Protein AF-B5GC19-F1 (afdb_monomer_lite)

pLDDT: mean 78.5, std 19.92, range [30.83, 98.38]

Foldseek 3Di:
DDDDDDDDDDDDDDDDDDDDDDDAADQQALVLLVVLCVVCVQLQLLLLLLLAACVCPQQSSLLLSNVLLVVLRDDNVNSPDDRDHDDDDDDDDDDDDPPSNSVSNLSSSLSSLLSSLVQCPPDPDDRHGDPPGDDDPQWRKGQDDDDPQLVLQSVLSNPAHSLLSSLLCCCQSVVDDLVRQLVSSVSSPPPDNPVSNVSNVPRDGPPPDRSNVSSVDSRSGSVNIDIDGDPVVVVVVVVVVVVVVVVVVVVVVVCVVPVPDDDDDDPDDDDDPQLVQQLQLVNADFADLCQQVPDPFRALVRAGEFEDCSPVRVVSNVQQVCQQPNDPLEAEEEDPPFDSHHQSGHWHWRYFYDDPQWTWTWTHRQFKIKIWIDGPDPDDDRIYIYIYTRHPPGNQQRAKWFRDDDPQWTKIAGGSQWDWKWKAWPLCNVDDTHTFDQDPRRITPIDRAPDPDQDPVNDDPTFIWMWTQGNVRDTWTFHCPPHRGTDTDFDDDPVDTHGPVPDDPPPPPPDDDD

Structure (mmCIF, N/CA/C/O backbone):
data_AF-B5GC19-F1
#
_entry.id   AF-B5GC19-F1
#
loop_
_atom_site.group_PDB
_atom_site.id
_atom_site.type_symbol
_atom_site.label_atom_id
_atom_site.label_alt_id
_atom_site.label_comp_id
_atom_site.label_asym_id
_atom_site.label_entity_id
_atom_site.label_seq_id
_atom_site.pdbx_PDB_ins_code
_atom_site.Cartn_x
_atom_site.Cartn_y
_atom_site.Cartn_z
_atom_site.occupancy
_atom_site.B_iso_or_equiv
_atom_site.auth_seq_id
_atom_site.auth_comp_id
_atom_site.auth_asym_id
_atom_site.auth_atom_id
_atom_site.pdbx_PDB_model_num
ATOM 1 N N . MET A 1 1 ? 108.076 -18.934 -49.028 1.00 37.97 1 MET A N 1
ATOM 2 C CA . MET A 1 1 ? 108.266 -17.478 -49.181 1.00 37.97 1 MET A CA 1
ATOM 3 C C . MET A 1 1 ? 107.583 -17.060 -50.473 1.00 37.97 1 MET A C 1
ATOM 5 O O . MET A 1 1 ? 107.681 -17.805 -51.438 1.00 37.97 1 MET A O 1
ATOM 9 N N . ASP A 1 2 ? 106.858 -15.943 -50.401 1.00 33.38 2 ASP A N 1
ATOM 10 C CA . ASP A 1 2 ? 106.162 -15.176 -51.452 1.00 33.38 2 ASP A CA 1
ATOM 11 C C . ASP A 1 2 ? 104.853 -15.691 -52.091 1.00 33.38 2 ASP A C 1
ATOM 13 O O . ASP A 1 2 ? 104.818 -16.335 -53.134 1.00 33.38 2 ASP A O 1
ATOM 17 N N . SER A 1 3 ? 103.737 -15.336 -51.430 1.00 34.81 3 SER A N 1
ATOM 18 C CA . SER A 1 3 ? 102.729 -14.332 -51.861 1.00 34.81 3 SER A CA 1
ATOM 19 C C . SER A 1 3 ? 102.893 -13.729 -53.273 1.00 34.81 3 SER A C 1
ATOM 21 O O . SER A 1 3 ? 103.994 -13.375 -53.655 1.00 34.81 3 SER A O 1
ATOM 23 N N . ALA A 1 4 ? 101.886 -13.381 -54.081 1.00 36.72 4 ALA A N 1
ATOM 24 C CA . ALA A 1 4 ? 100.426 -13.360 -54.010 1.00 36.72 4 ALA A CA 1
ATOM 25 C C . ALA A 1 4 ? 99.893 -12.882 -55.387 1.00 36.72 4 ALA A C 1
ATOM 27 O O . ALA A 1 4 ? 100.548 -12.055 -56.017 1.00 36.72 4 ALA A O 1
ATOM 28 N N . LYS A 1 5 ? 98.682 -13.297 -55.803 1.00 37.19 5 LYS A N 1
ATOM 29 C CA . LYS A 1 5 ? 97.546 -12.409 -56.186 1.00 37.19 5 LYS A CA 1
ATOM 30 C C . LYS A 1 5 ? 96.402 -13.158 -56.896 1.00 37.19 5 LYS A C 1
ATOM 32 O O . LYS A 1 5 ? 96.485 -13.517 -58.060 1.00 37.19 5 LYS A O 1
ATOM 37 N N . LEU A 1 6 ? 95.325 -13.329 -56.127 1.00 35.34 6 LEU A N 1
ATOM 38 C CA . LEU A 1 6 ? 93.934 -12.920 -56.380 1.00 35.34 6 LEU A CA 1
ATOM 39 C C . LEU A 1 6 ? 93.345 -12.970 -57.810 1.00 35.34 6 LEU A C 1
ATOM 41 O O . LEU A 1 6 ? 93.683 -12.143 -58.650 1.00 35.34 6 LEU A O 1
ATOM 45 N N . ALA A 1 7 ? 92.273 -13.756 -57.974 1.00 31.64 7 ALA A N 1
ATOM 46 C CA . ALA A 1 7 ? 91.030 -13.297 -58.611 1.00 31.64 7 ALA A CA 1
ATOM 47 C C . ALA A 1 7 ? 89.834 -14.177 -58.189 1.00 31.64 7 ALA A C 1
ATOM 49 O O . ALA A 1 7 ? 89.840 -15.394 -58.362 1.00 31.64 7 ALA A O 1
ATOM 50 N N . LEU A 1 8 ? 88.807 -13.535 -57.622 1.00 34.69 8 LEU A N 1
ATOM 51 C CA . LEU A 1 8 ? 87.515 -14.121 -57.258 1.00 34.69 8 LEU A CA 1
ATOM 52 C C . LEU A 1 8 ? 86.718 -14.567 -58.492 1.00 34.69 8 LEU A C 1
ATOM 54 O O . LEU A 1 8 ? 86.616 -13.815 -59.458 1.00 34.69 8 LEU A O 1
ATOM 58 N N . ARG A 1 9 ? 85.998 -15.691 -58.369 1.00 30.83 9 ARG A N 1
ATOM 59 C CA . ARG A 1 9 ? 84.673 -15.903 -58.985 1.00 30.83 9 ARG A CA 1
ATOM 60 C C . ARG A 1 9 ? 83.958 -17.077 -58.309 1.00 30.83 9 ARG A C 1
ATOM 62 O O . ARG A 1 9 ? 84.174 -18.235 -58.649 1.00 30.83 9 ARG A O 1
ATOM 69 N N . THR A 1 10 ? 83.084 -16.780 -57.351 1.00 33.03 10 THR A N 1
ATOM 70 C CA . THR A 1 10 ? 82.178 -17.765 -56.747 1.00 33.03 10 THR A CA 1
ATOM 71 C C . THR A 1 10 ? 80.840 -17.745 -57.480 1.00 33.03 10 THR A C 1
ATOM 73 O O . THR A 1 10 ? 80.087 -16.777 -57.432 1.00 33.03 10 THR A O 1
ATOM 76 N N . SER A 1 11 ? 80.571 -18.846 -58.177 1.00 31.39 11 SER A N 1
ATOM 77 C CA . SER A 1 11 ? 79.292 -19.204 -58.787 1.00 31.39 11 SER A CA 1
ATOM 78 C C . SER A 1 11 ? 78.275 -19.578 -57.705 1.00 31.39 11 SER A C 1
ATOM 80 O O . SER A 1 11 ? 78.570 -20.403 -56.839 1.00 31.39 11 SER A O 1
ATOM 82 N N . ARG A 1 12 ? 77.061 -19.016 -57.761 1.00 33.19 12 ARG A N 1
ATOM 83 C CA . ARG A 1 12 ? 75.910 -19.514 -56.994 1.00 33.19 12 ARG A CA 1
ATOM 84 C C . ARG A 1 12 ? 74.771 -19.837 -57.956 1.00 33.19 12 ARG A C 1
ATOM 86 O O . ARG A 1 12 ? 74.223 -18.956 -58.611 1.00 33.19 12 ARG A O 1
ATOM 93 N N . ARG A 1 13 ? 74.454 -21.132 -58.045 1.00 34.00 13 ARG A N 1
ATOM 94 C CA . ARG A 1 13 ? 73.335 -21.693 -58.810 1.00 34.00 13 ARG A CA 1
ATOM 95 C C . ARG A 1 13 ? 71.986 -21.208 -58.273 1.00 34.00 13 ARG A C 1
ATOM 97 O O . ARG A 1 13 ? 71.744 -21.203 -57.068 1.00 34.00 13 ARG A O 1
ATOM 104 N N . SER A 1 14 ? 71.128 -20.898 -59.237 1.00 31.52 14 SER A N 1
ATOM 105 C CA . SER A 1 14 ? 69.683 -20.685 -59.176 1.00 31.52 14 SER A CA 1
ATOM 106 C C . SER A 1 14 ? 68.924 -21.799 -58.431 1.00 31.52 14 SER A C 1
ATOM 108 O O . SER A 1 14 ? 69.160 -22.985 -58.668 1.00 31.52 14 SER A O 1
ATOM 110 N N . ARG A 1 15 ? 67.968 -21.403 -57.576 1.00 34.03 15 ARG A N 1
ATOM 111 C CA . ARG A 1 15 ? 66.762 -22.183 -57.262 1.00 34.03 15 ARG A CA 1
ATOM 112 C C . ARG A 1 15 ? 65.544 -21.403 -57.753 1.00 34.03 15 ARG A C 1
ATOM 114 O O . ARG A 1 15 ? 65.426 -20.207 -57.511 1.00 34.03 15 ARG A O 1
ATOM 121 N N . SER A 1 16 ? 64.691 -22.154 -58.440 1.00 35.31 16 SER A N 1
ATOM 122 C CA . SER A 1 16 ? 63.400 -21.830 -59.041 1.00 35.31 16 SER A CA 1
ATOM 123 C C . SER A 1 16 ? 62.531 -20.859 -58.237 1.00 35.31 16 SER A C 1
ATOM 125 O O . SER A 1 16 ? 62.357 -21.022 -57.030 1.00 35.31 16 SER A O 1
ATOM 127 N N . GLY A 1 17 ? 61.948 -19.889 -58.945 1.00 32.50 17 GLY A N 1
ATOM 128 C CA . GLY A 1 17 ? 61.002 -18.915 -58.416 1.00 32.50 17 GLY A CA 1
ATOM 129 C C . GLY A 1 17 ? 59.645 -19.532 -58.082 1.00 32.50 17 GLY A C 1
ATOM 130 O O . GLY A 1 17 ? 59.044 -20.224 -58.901 1.00 32.50 17 GLY A O 1
ATOM 131 N N . ALA A 1 18 ? 59.164 -19.233 -56.879 1.00 32.31 18 ALA A N 1
ATOM 132 C CA . ALA A 1 18 ? 57.747 -19.212 -56.553 1.00 32.31 18 ALA A CA 1
ATOM 133 C C . ALA A 1 18 ? 57.299 -17.745 -56.604 1.00 32.31 18 ALA A C 1
ATOM 135 O O . ALA A 1 18 ? 57.954 -16.874 -56.029 1.00 32.31 18 ALA A O 1
ATOM 136 N N . ALA A 1 19 ? 56.221 -17.475 -57.338 1.00 34.56 19 ALA A N 1
ATOM 137 C CA . ALA A 1 19 ? 55.627 -16.150 -57.462 1.00 34.56 19 ALA A CA 1
ATOM 138 C C . ALA A 1 19 ? 55.292 -15.561 -56.074 1.00 34.56 19 ALA A C 1
ATOM 140 O O . ALA A 1 19 ? 54.773 -16.291 -55.224 1.00 34.56 19 ALA A O 1
ATOM 141 N N . PRO A 1 20 ? 55.548 -14.264 -55.813 1.00 34.03 20 PRO A N 1
ATOM 142 C CA . PRO A 1 20 ? 55.099 -13.642 -54.579 1.00 34.03 20 PRO A CA 1
ATOM 143 C C . PRO A 1 20 ? 53.569 -13.565 -54.586 1.00 34.03 20 PRO A C 1
ATOM 145 O O . PRO A 1 20 ? 52.959 -12.820 -55.349 1.00 34.03 20 PRO A O 1
ATOM 148 N N . SER A 1 21 ? 52.955 -14.363 -53.714 1.00 33.34 21 SER A N 1
ATOM 149 C CA . SER A 1 21 ? 51.566 -14.221 -53.286 1.00 33.34 21 SER A CA 1
ATOM 150 C C . SER A 1 21 ? 51.287 -12.767 -52.899 1.00 33.34 21 SER A C 1
ATOM 152 O O . SER A 1 21 ? 52.044 -12.194 -52.111 1.00 33.34 21 SER A O 1
ATOM 154 N N . SER A 1 22 ? 50.208 -12.192 -53.440 1.00 36.72 22 SER A N 1
ATOM 155 C CA . SER A 1 22 ? 49.758 -10.823 -53.169 1.00 36.72 22 SER A CA 1
ATOM 156 C C . SER A 1 22 ? 49.833 -10.474 -51.676 1.00 36.72 22 SER A C 1
ATOM 158 O O . SER A 1 22 ? 49.396 -11.278 -50.844 1.00 36.72 22 SER A O 1
ATOM 160 N N . PRO A 1 23 ? 50.340 -9.284 -51.305 1.00 37.56 23 PRO A N 1
ATOM 161 C CA . PRO A 1 23 ? 50.375 -8.872 -49.912 1.00 37.56 23 PRO A CA 1
ATOM 162 C C . PRO A 1 23 ? 48.934 -8.725 -49.409 1.00 37.56 23 PRO A C 1
ATOM 164 O O . PRO A 1 23 ? 48.171 -7.885 -49.880 1.00 37.56 23 PRO A O 1
ATOM 167 N N . GLY A 1 24 ? 48.537 -9.589 -48.473 1.00 41.22 24 GLY A N 1
ATOM 168 C CA . GLY A 1 24 ? 47.269 -9.453 -47.763 1.00 41.22 24 GLY A CA 1
ATOM 169 C C . GLY A 1 24 ? 47.217 -8.128 -46.997 1.00 41.22 24 GLY A C 1
ATOM 170 O O . GLY A 1 24 ? 48.248 -7.642 -46.535 1.00 41.22 24 GLY A O 1
ATOM 171 N N . ALA A 1 25 ? 46.014 -7.560 -46.867 1.00 48.94 25 ALA A N 1
ATOM 172 C CA . ALA A 1 25 ? 45.776 -6.292 -46.180 1.00 48.94 25 ALA A CA 1
ATOM 173 C C . ALA A 1 25 ? 46.462 -6.253 -44.800 1.00 48.94 25 ALA A C 1
ATOM 175 O O . ALA A 1 25 ? 46.332 -7.187 -44.000 1.00 48.94 25 ALA A O 1
ATOM 176 N N . ALA A 1 26 ? 47.210 -5.177 -44.545 1.00 50.81 26 ALA A N 1
ATOM 177 C CA . ALA A 1 26 ? 47.894 -4.956 -43.278 1.00 50.81 26 ALA A CA 1
ATOM 178 C C . ALA A 1 26 ? 46.880 -4.922 -42.115 1.00 50.81 26 ALA A C 1
ATOM 180 O O . ALA A 1 26 ? 45.766 -4.419 -42.289 1.00 50.81 26 ALA A O 1
ATOM 181 N N . PRO A 1 27 ? 47.227 -5.459 -40.931 1.00 61.72 27 PRO A N 1
ATOM 182 C CA . PRO A 1 27 ? 46.337 -5.426 -39.777 1.00 61.72 27 PRO A CA 1
ATOM 183 C C . PRO A 1 27 ? 46.040 -3.974 -39.380 1.00 61.72 27 PRO A C 1
ATOM 185 O O . PRO A 1 27 ? 46.951 -3.156 -39.260 1.00 61.72 27 PRO A O 1
ATOM 188 N N . VAL A 1 28 ? 44.757 -3.666 -39.170 1.00 71.31 28 VAL A N 1
ATOM 189 C CA . VAL A 1 28 ? 44.310 -2.347 -38.702 1.00 71.31 28 VAL A CA 1
ATOM 190 C C . VAL A 1 28 ? 44.913 -2.082 -37.324 1.00 71.31 28 VAL A C 1
ATOM 192 O O . VAL A 1 28 ? 44.673 -2.833 -36.377 1.00 71.31 28 VAL A O 1
ATOM 195 N N . GLY A 1 29 ? 45.705 -1.017 -37.209 1.00 75.06 29 GLY A N 1
ATOM 196 C CA . GLY A 1 29 ? 46.328 -0.622 -35.946 1.00 75.06 29 GLY A CA 1
ATOM 197 C C . GLY A 1 29 ? 45.319 -0.022 -34.962 1.00 75.06 29 GLY A C 1
ATOM 198 O O . GLY A 1 29 ? 44.304 0.544 -35.367 1.00 75.06 29 GLY A O 1
ATOM 199 N N . PHE A 1 30 ? 45.615 -0.086 -33.660 1.00 78.38 30 PHE A N 1
ATOM 200 C CA . PHE A 1 30 ? 44.746 0.472 -32.611 1.00 78.38 30 PHE A CA 1
ATOM 201 C C . PHE A 1 30 ? 44.433 1.954 -32.852 1.00 78.38 30 PHE A C 1
ATOM 203 O O . PHE A 1 30 ? 43.269 2.337 -32.860 1.00 78.38 30 PHE A O 1
ATOM 210 N N . ALA A 1 31 ? 45.463 2.752 -33.152 1.00 75.75 31 ALA A N 1
ATOM 211 C CA . ALA A 1 31 ? 45.324 4.181 -33.424 1.00 75.75 31 ALA A CA 1
ATOM 212 C C . ALA A 1 31 ? 44.416 4.478 -34.634 1.00 75.75 31 ALA A C 1
ATOM 214 O O . ALA A 1 31 ? 43.703 5.474 -34.639 1.00 75.75 31 ALA A O 1
ATOM 215 N N . GLN A 1 32 ? 44.398 3.602 -35.647 1.00 80.81 32 GLN A N 1
ATOM 216 C CA . GLN A 1 32 ? 43.518 3.756 -36.813 1.00 80.81 32 GLN A CA 1
ATOM 217 C C . GLN A 1 32 ? 42.060 3.465 -36.449 1.00 80.81 32 GLN A C 1
ATOM 219 O O . GLN A 1 32 ? 41.164 4.193 -36.866 1.00 80.81 32 GLN A O 1
ATOM 224 N N . ALA A 1 33 ? 41.818 2.423 -35.647 1.00 82.38 33 ALA A N 1
ATOM 225 C CA . ALA A 1 33 ? 40.483 2.112 -35.142 1.00 82.38 33 ALA A CA 1
ATOM 226 C C . ALA A 1 33 ? 39.968 3.198 -34.181 1.00 82.38 33 ALA A C 1
ATOM 228 O O . ALA A 1 33 ? 38.790 3.537 -34.218 1.00 82.38 33 ALA A O 1
ATOM 229 N N . GLU A 1 34 ? 40.843 3.766 -33.349 1.00 83.38 34 GLU A N 1
ATOM 230 C CA . GLU A 1 34 ? 40.513 4.867 -32.442 1.00 83.38 34 GLU A CA 1
ATOM 231 C C . GLU A 1 34 ? 40.164 6.147 -33.206 1.00 83.38 34 GLU A C 1
ATOM 233 O O . GLU A 1 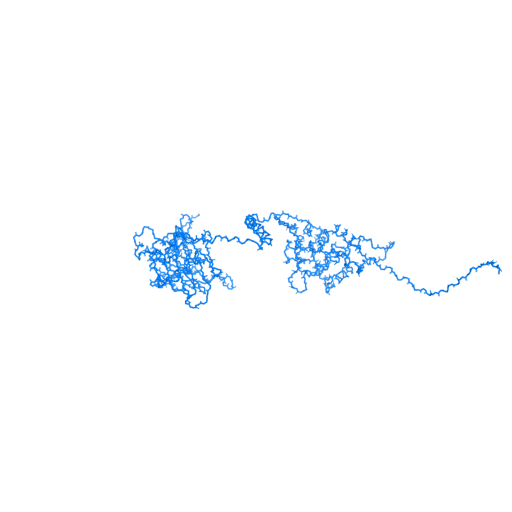34 ? 39.096 6.716 -32.982 1.00 83.38 34 GLU A O 1
ATOM 238 N N . ALA A 1 35 ? 41.002 6.551 -34.165 1.00 84.38 35 ALA A N 1
ATOM 239 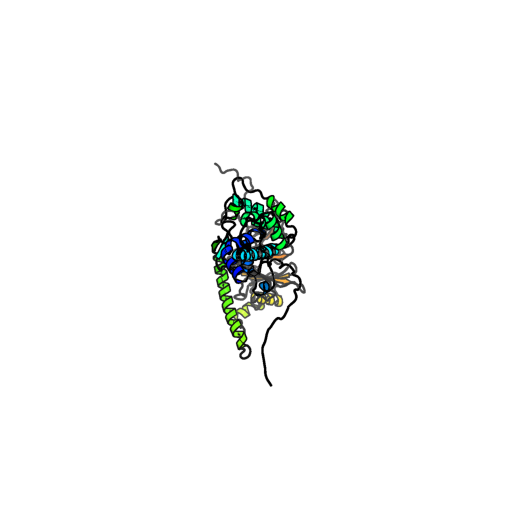C CA . ALA A 1 35 ? 40.733 7.714 -35.007 1.00 84.38 35 ALA A CA 1
ATOM 240 C C . ALA A 1 35 ? 39.408 7.565 -35.774 1.00 84.38 35 ALA A C 1
ATOM 242 O O . ALA A 1 35 ? 38.580 8.476 -35.758 1.00 84.38 35 ALA A O 1
ATOM 243 N N . ALA A 1 36 ? 39.165 6.391 -36.369 1.00 87.00 36 ALA A N 1
ATOM 244 C CA . ALA A 1 36 ? 37.924 6.110 -37.087 1.00 87.00 36 ALA A CA 1
ATOM 245 C C . ALA A 1 36 ? 36.689 6.086 -36.168 1.00 87.00 36 ALA A C 1
ATOM 247 O O . ALA A 1 36 ? 35.613 6.522 -36.578 1.00 87.00 36 ALA A O 1
ATOM 248 N N . LEU A 1 37 ? 36.825 5.598 -34.927 1.00 88.56 37 LEU A N 1
ATOM 249 C CA . LEU A 1 37 ? 35.747 5.629 -33.936 1.00 88.56 37 LEU A CA 1
ATOM 250 C C . LEU A 1 37 ? 35.371 7.070 -33.583 1.00 88.56 37 LEU A C 1
ATOM 252 O O . LEU A 1 37 ? 34.184 7.373 -33.551 1.00 88.56 37 LEU A O 1
ATOM 256 N N . VAL A 1 38 ? 36.356 7.930 -33.303 1.00 88.69 38 VAL A N 1
ATOM 257 C CA . VAL A 1 38 ? 36.126 9.333 -32.918 1.00 88.69 38 VAL A CA 1
ATOM 258 C C . VAL A 1 38 ? 35.486 10.105 -34.066 1.00 88.69 38 VAL A C 1
ATOM 260 O O . VAL A 1 38 ? 34.486 10.792 -33.866 1.00 88.69 38 VAL A O 1
ATOM 263 N N . GLU A 1 39 ? 36.024 9.955 -35.272 1.00 91.00 39 GLU A N 1
ATOM 264 C CA . GLU A 1 39 ? 35.536 10.659 -36.453 1.00 91.00 39 GLU A CA 1
ATOM 265 C C . GLU A 1 39 ? 34.115 10.250 -36.846 1.00 91.00 39 GLU A C 1
ATOM 267 O O . GLU A 1 39 ? 33.276 11.101 -37.138 1.00 91.00 39 GLU A O 1
ATOM 272 N N . HIS A 1 40 ? 33.824 8.948 -36.842 1.00 91.62 40 HIS A N 1
ATOM 273 C CA . HIS A 1 40 ? 32.539 8.424 -37.300 1.00 91.62 40 HIS A CA 1
ATOM 274 C C . HIS A 1 40 ? 31.606 8.046 -36.148 1.00 91.62 40 HIS A C 1
ATOM 276 O O . HIS A 1 40 ? 30.660 7.277 -36.341 1.00 91.62 40 HIS A O 1
ATOM 282 N N . TYR A 1 41 ? 31.838 8.591 -34.950 1.00 92.75 41 TYR A N 1
ATOM 283 C CA . TYR A 1 41 ? 31.097 8.218 -33.748 1.00 92.75 41 TYR A CA 1
ATOM 284 C C . TYR A 1 41 ? 29.571 8.337 -33.916 1.00 92.75 41 TYR A C 1
ATOM 286 O O . TYR A 1 41 ? 28.888 7.339 -33.671 1.00 92.75 41 TYR A O 1
ATOM 294 N N . PRO A 1 42 ? 28.999 9.465 -34.400 1.00 92.75 42 PRO A N 1
ATOM 295 C CA . PRO A 1 42 ? 27.546 9.579 -34.553 1.00 92.75 42 PRO A CA 1
ATOM 296 C C . PRO A 1 42 ? 26.973 8.536 -35.517 1.00 92.75 42 PRO A C 1
ATOM 298 O O . PRO A 1 42 ? 25.936 7.932 -35.245 1.00 92.75 42 PRO A O 1
ATOM 301 N N . ARG A 1 43 ? 27.690 8.261 -36.613 1.00 92.44 43 ARG A N 1
ATOM 302 C CA . ARG A 1 43 ? 27.296 7.282 -37.633 1.00 92.44 43 ARG A CA 1
ATOM 303 C C . ARG A 1 43 ? 27.299 5.853 -37.080 1.00 92.44 43 ARG A C 1
ATOM 305 O O . ARG A 1 43 ? 26.335 5.115 -37.264 1.00 92.44 43 ARG A O 1
ATOM 312 N N . LEU A 1 44 ? 28.331 5.485 -36.319 1.00 95.19 44 LEU A N 1
ATOM 313 C CA . LEU A 1 44 ? 28.450 4.171 -35.680 1.00 95.19 44 LEU A CA 1
ATOM 314 C C . LEU A 1 44 ? 27.407 3.955 -34.574 1.00 95.19 44 LEU A C 1
ATOM 316 O O . LEU A 1 44 ? 26.836 2.872 -34.458 1.00 95.19 44 LEU A O 1
ATOM 320 N N . VAL A 1 45 ? 27.132 4.975 -33.755 1.00 94.81 45 VAL A N 1
ATOM 321 C CA . VAL A 1 45 ? 26.066 4.908 -32.740 1.00 94.81 45 VAL A CA 1
ATOM 322 C C . VAL A 1 45 ? 24.695 4.787 -33.405 1.00 94.81 45 VAL A C 1
ATOM 324 O O . VAL A 1 45 ? 23.865 4.000 -32.948 1.00 94.81 45 VAL A O 1
ATOM 327 N N . ARG A 1 46 ? 24.461 5.506 -34.507 1.00 94.69 46 ARG A N 1
ATOM 328 C CA . ARG A 1 46 ? 23.226 5.406 -35.292 1.00 94.69 46 ARG A CA 1
ATOM 329 C C . ARG A 1 46 ? 23.011 4.002 -35.851 1.00 94.69 46 ARG A C 1
ATOM 331 O O . ARG A 1 46 ? 21.928 3.446 -35.680 1.00 94.69 46 ARG A O 1
ATOM 338 N N . LEU A 1 47 ? 24.056 3.387 -36.407 1.00 95.38 47 LEU A N 1
ATOM 339 C CA . LEU A 1 47 ? 24.021 1.989 -36.841 1.00 95.38 47 LEU A CA 1
ATOM 340 C C . LEU A 1 47 ? 23.607 1.052 -35.693 1.00 95.38 47 LEU A C 1
ATOM 342 O O . LEU A 1 47 ? 22.676 0.264 -35.845 1.00 95.38 47 LEU A O 1
ATOM 346 N N . ALA A 1 48 ? 24.239 1.166 -34.520 1.00 95.25 48 ALA A N 1
ATOM 347 C CA . ALA A 1 48 ? 23.885 0.350 -33.356 1.00 95.25 48 ALA A CA 1
ATOM 348 C C . ALA A 1 48 ? 22.431 0.572 -32.902 1.00 95.25 48 ALA A C 1
ATOM 350 O O . ALA A 1 48 ? 21.724 -0.383 -32.574 1.00 95.25 48 ALA A O 1
ATOM 351 N N . HIS A 1 49 ? 21.968 1.824 -32.891 1.00 94.00 49 HIS A N 1
ATOM 352 C CA . HIS A 1 49 ? 20.612 2.186 -32.488 1.00 94.00 49 HIS A CA 1
ATOM 353 C C . HIS A 1 49 ? 19.547 1.554 -33.386 1.00 94.00 49 HIS A C 1
ATOM 355 O O . HIS A 1 49 ? 18.582 0.984 -32.870 1.00 94.00 49 HIS A O 1
ATOM 361 N N . LEU A 1 50 ? 19.747 1.602 -34.707 1.00 94.44 50 LEU A N 1
ATOM 362 C CA . LEU A 1 50 ? 18.829 1.017 -35.684 1.00 94.44 50 LEU A CA 1
ATOM 363 C C . LEU A 1 50 ? 18.711 -0.499 -35.513 1.00 94.44 50 LEU A C 1
ATOM 365 O O . LEU A 1 50 ? 17.606 -1.024 -35.546 1.00 94.44 50 LEU A O 1
ATOM 369 N N . VAL A 1 51 ? 19.812 -1.201 -35.234 1.00 95.44 51 VAL A N 1
ATOM 370 C CA . VAL A 1 51 ? 19.809 -2.664 -35.042 1.00 95.44 51 VAL A CA 1
ATOM 371 C C . VAL A 1 51 ? 19.074 -3.081 -33.762 1.00 95.44 51 VAL A C 1
ATOM 373 O O . VAL A 1 51 ? 18.312 -4.057 -33.761 1.00 95.44 51 VAL A O 1
ATOM 376 N N . LEU A 1 52 ? 19.271 -2.335 -32.671 1.00 93.31 52 LEU A N 1
ATOM 377 C CA . LEU A 1 52 ? 18.663 -2.623 -31.371 1.00 93.31 52 LEU A CA 1
ATOM 378 C C . LEU A 1 52 ? 17.123 -2.563 -31.424 1.00 93.31 52 LEU A C 1
ATOM 380 O O . LEU A 1 52 ? 16.567 -1.697 -32.096 1.00 93.31 52 LEU A O 1
ATOM 384 N N . PRO A 1 53 ? 16.410 -3.437 -30.689 1.00 90.81 53 PRO A N 1
ATOM 385 C CA . PRO A 1 53 ? 14.957 -3.516 -30.768 1.00 90.81 53 PRO A CA 1
ATOM 386 C C . PRO A 1 53 ? 14.266 -2.384 -29.997 1.00 90.81 53 PRO A C 1
ATOM 388 O O . PRO A 1 53 ? 14.727 -1.944 -28.937 1.00 90.81 53 PRO A O 1
ATOM 391 N N . ALA A 1 54 ? 13.086 -1.982 -30.480 1.00 85.62 54 ALA A N 1
ATOM 392 C CA . ALA A 1 54 ? 12.234 -0.987 -29.826 1.00 85.62 54 ALA A CA 1
ATOM 393 C C . ALA A 1 54 ? 11.762 -1.421 -28.420 1.00 85.62 54 ALA A C 1
ATOM 395 O O . ALA A 1 54 ? 11.526 -0.571 -27.560 1.00 85.62 54 ALA A O 1
ATOM 396 N N . SER A 1 55 ? 11.717 -2.732 -28.138 1.00 83.88 55 SER A N 1
ATOM 397 C CA . SER A 1 55 ? 11.336 -3.305 -26.834 1.00 83.88 55 SER A CA 1
ATOM 398 C C . SER A 1 55 ? 12.250 -2.900 -25.670 1.00 83.88 55 SER A C 1
ATOM 400 O O . SER A 1 55 ? 11.851 -3.002 -24.510 1.00 83.88 55 SER A O 1
ATOM 402 N N . LEU A 1 56 ? 13.457 -2.386 -25.941 1.00 84.56 56 LEU A N 1
ATOM 403 C CA . LEU A 1 56 ? 14.323 -1.803 -24.910 1.00 84.56 56 LEU A CA 1
ATOM 404 C C . LEU A 1 56 ? 13.767 -0.491 -24.335 1.00 84.56 56 LEU A C 1
ATOM 406 O O . LEU A 1 56 ? 14.180 -0.082 -23.249 1.00 84.56 56 LEU A O 1
ATOM 410 N N . GLY A 1 57 ? 12.839 0.161 -25.039 1.00 85.69 57 GLY A N 1
ATOM 411 C CA . GLY A 1 57 ? 12.377 1.514 -24.754 1.00 85.69 57 GLY A CA 1
ATOM 412 C C . GLY A 1 57 ? 13.377 2.573 -25.234 1.00 85.69 57 GLY A C 1
ATOM 413 O O . GLY A 1 57 ? 14.593 2.380 -25.170 1.00 85.69 57 GLY A O 1
ATOM 414 N N . ARG A 1 58 ? 12.870 3.727 -25.694 1.00 84.44 58 ARG A N 1
ATOM 415 C CA . ARG A 1 58 ? 13.656 4.766 -26.399 1.00 84.44 58 ARG A CA 1
ATOM 416 C C . ARG A 1 58 ? 14.943 5.174 -25.670 1.00 84.44 58 ARG A C 1
ATOM 418 O O . ARG A 1 58 ? 16.026 5.104 -26.240 1.00 84.44 58 ARG A O 1
ATOM 425 N N . ALA A 1 59 ? 14.845 5.533 -24.388 1.00 84.50 59 ALA A N 1
ATOM 426 C CA . ALA A 1 59 ? 15.998 6.001 -23.612 1.00 84.50 59 ALA A CA 1
ATOM 427 C C . ALA A 1 59 ? 17.065 4.909 -23.408 1.00 84.50 59 ALA A C 1
ATOM 429 O O . ALA A 1 59 ? 18.258 5.164 -23.539 1.00 84.50 59 ALA A O 1
ATOM 430 N N . ARG A 1 60 ? 16.658 3.667 -23.120 1.00 86.31 60 ARG A N 1
ATOM 431 C CA . ARG A 1 60 ? 17.608 2.565 -22.910 1.00 86.31 60 ARG A CA 1
ATOM 432 C C . ARG A 1 60 ? 18.245 2.117 -24.224 1.00 86.31 60 ARG A C 1
ATOM 434 O O . ARG A 1 60 ? 19.424 1.781 -24.212 1.00 86.31 60 ARG A O 1
ATOM 441 N N . ARG A 1 61 ? 17.497 2.152 -25.335 1.00 89.69 61 ARG A N 1
ATOM 442 C CA . ARG A 1 61 ? 17.989 1.872 -26.696 1.00 89.69 61 ARG A CA 1
ATOM 443 C C . ARG A 1 61 ? 19.106 2.845 -27.095 1.00 89.69 61 ARG A C 1
ATOM 445 O O . ARG A 1 61 ? 20.139 2.402 -27.584 1.00 89.69 61 ARG A O 1
ATOM 452 N N . VAL A 1 62 ? 18.951 4.142 -26.809 1.00 90.88 62 VAL A N 1
ATOM 453 C CA . VAL A 1 62 ? 19.994 5.170 -27.023 1.00 90.88 62 VAL A CA 1
ATOM 454 C C . VAL A 1 62 ? 21.252 4.879 -26.200 1.00 90.88 62 VAL A C 1
ATOM 456 O O . VAL A 1 62 ? 22.352 4.805 -26.742 1.00 90.88 62 VAL A O 1
ATOM 459 N N . LEU A 1 63 ? 21.108 4.663 -24.890 1.00 90.38 63 LEU A N 1
ATOM 460 C CA . LEU A 1 63 ? 22.267 4.415 -24.026 1.00 90.38 63 LEU A CA 1
ATOM 461 C C . LEU A 1 63 ? 22.985 3.105 -24.379 1.00 90.38 63 LEU A C 1
ATOM 463 O O . LEU A 1 63 ? 24.211 3.036 -24.310 1.00 90.38 63 LEU A O 1
ATOM 467 N N . ALA A 1 64 ? 22.231 2.075 -24.770 1.00 90.81 64 ALA A N 1
ATOM 468 C CA . ALA A 1 64 ? 22.770 0.810 -25.255 1.00 90.81 64 ALA A CA 1
ATOM 469 C C . ALA A 1 64 ? 23.597 1.000 -26.531 1.00 90.81 64 ALA A C 1
ATOM 471 O O . ALA A 1 64 ? 24.700 0.465 -26.607 1.00 90.81 64 ALA A O 1
ATOM 472 N N . ALA A 1 65 ? 23.108 1.795 -27.486 1.00 92.69 65 ALA A N 1
ATOM 473 C CA . ALA A 1 65 ? 23.837 2.110 -28.710 1.00 92.69 65 ALA A CA 1
ATOM 474 C C . ALA A 1 65 ? 25.189 2.774 -28.403 1.00 92.69 65 ALA A C 1
ATOM 476 O O . ALA A 1 65 ? 26.221 2.312 -28.883 1.00 92.69 65 ALA A O 1
ATOM 477 N N . HIS A 1 66 ? 25.214 3.776 -27.516 1.00 92.88 66 HIS A N 1
ATOM 478 C CA . HIS A 1 66 ? 26.469 4.395 -27.076 1.00 92.88 66 HIS A CA 1
ATOM 479 C C . HIS A 1 66 ? 27.412 3.400 -26.397 1.00 92.88 66 HIS A C 1
ATOM 481 O O . HIS A 1 66 ? 28.592 3.345 -26.734 1.00 92.88 66 HIS A O 1
ATOM 487 N N . ALA A 1 67 ? 26.901 2.591 -25.465 1.00 91.50 67 ALA A N 1
ATOM 488 C CA . ALA A 1 67 ? 27.720 1.626 -24.740 1.00 91.50 67 ALA A CA 1
ATOM 489 C C . ALA A 1 67 ? 28.343 0.573 -25.671 1.00 91.50 67 ALA A C 1
ATOM 491 O O . ALA A 1 67 ? 29.499 0.197 -25.479 1.00 91.50 67 ALA A O 1
ATOM 492 N N . LEU A 1 68 ? 27.598 0.099 -26.673 1.00 92.19 68 LEU A N 1
ATOM 493 C CA . LEU A 1 68 ? 28.094 -0.863 -27.657 1.00 92.19 68 LEU A CA 1
ATOM 494 C C . LEU A 1 68 ? 29.153 -0.231 -28.563 1.00 92.19 68 LEU A C 1
ATOM 496 O O . LEU A 1 68 ? 30.217 -0.819 -28.743 1.00 92.19 68 LEU A O 1
ATOM 500 N N . THR A 1 69 ? 28.917 0.987 -29.058 1.00 93.12 69 THR A N 1
ATOM 501 C CA . THR A 1 69 ? 29.885 1.693 -29.907 1.00 93.12 69 THR A CA 1
ATOM 502 C C . THR A 1 69 ? 31.179 2.012 -29.164 1.00 93.12 69 THR A C 1
ATOM 504 O O . THR A 1 69 ? 32.261 1.747 -29.678 1.00 93.12 69 THR A O 1
ATOM 507 N N . GLN A 1 70 ? 31.100 2.474 -27.914 1.00 89.44 70 GLN A N 1
ATOM 508 C CA . GLN A 1 70 ? 32.283 2.731 -27.081 1.00 89.44 70 GLN A CA 1
ATOM 509 C C . GLN A 1 70 ? 33.088 1.456 -26.784 1.00 89.44 70 GLN A C 1
ATOM 511 O O . GLN A 1 70 ? 34.311 1.502 -26.675 1.00 89.44 70 GLN A O 1
ATOM 516 N N . ARG A 1 71 ? 32.420 0.300 -26.679 1.00 87.00 71 ARG A N 1
ATOM 517 C CA . ARG A 1 71 ? 33.066 -1.006 -26.455 1.00 87.00 71 ARG A CA 1
ATOM 518 C C . ARG A 1 71 ? 33.567 -1.669 -27.732 1.00 87.00 71 ARG A C 1
ATOM 520 O O . ARG A 1 71 ? 34.290 -2.660 -27.644 1.00 87.00 71 ARG A O 1
ATOM 527 N N . ALA A 1 72 ? 33.201 -1.146 -28.901 1.00 85.38 72 ALA A N 1
ATOM 528 C CA . ALA A 1 72 ? 33.625 -1.702 -30.176 1.00 85.38 72 ALA A CA 1
ATOM 529 C C . ALA A 1 72 ? 35.120 -1.479 -30.439 1.00 85.38 72 ALA A C 1
ATOM 531 O O . ALA A 1 72 ? 35.690 -2.205 -31.258 1.00 85.38 72 ALA A O 1
ATOM 532 N N . LEU A 1 73 ? 35.775 -0.555 -29.721 1.00 80.94 73 LEU A N 1
ATOM 533 C CA . LEU A 1 73 ? 37.210 -0.335 -29.855 1.00 80.94 73 LEU A CA 1
ATOM 534 C C . LEU A 1 73 ? 37.991 -1.627 -29.527 1.00 80.94 73 LEU A C 1
ATOM 536 O O . LEU A 1 73 ? 37.798 -2.229 -28.465 1.00 80.94 73 LEU A O 1
ATOM 540 N N . PRO A 1 74 ? 38.851 -2.111 -30.437 1.00 72.75 74 PRO A N 1
ATOM 541 C CA . PRO A 1 74 ? 39.671 -3.289 -30.191 1.00 72.75 74 PRO A CA 1
ATOM 542 C C . PRO A 1 74 ? 40.623 -3.092 -29.021 1.00 72.75 74 PRO A C 1
ATOM 544 O O . PRO A 1 74 ? 41.278 -2.062 -28.910 1.00 72.75 74 PRO A O 1
ATOM 547 N N . ARG A 1 75 ? 40.744 -4.105 -28.154 1.00 73.69 75 ARG A N 1
ATOM 548 C CA . ARG A 1 75 ? 41.807 -4.101 -27.147 1.00 73.69 75 ARG A CA 1
ATOM 549 C C . ARG A 1 75 ? 43.149 -4.247 -27.871 1.00 73.69 75 ARG A C 1
ATOM 551 O O . ARG A 1 75 ? 43.216 -5.034 -28.817 1.00 73.69 75 ARG A O 1
ATOM 558 N N . PRO A 1 76 ? 44.234 -3.604 -27.404 1.00 63.06 76 PRO A N 1
ATOM 559 C CA . PRO A 1 76 ? 45.554 -3.730 -28.030 1.00 63.06 76 PRO A CA 1
ATOM 560 C C . PRO A 1 76 ? 46.011 -5.187 -28.233 1.00 63.06 76 PRO A C 1
ATOM 562 O O . PRO A 1 76 ? 46.670 -5.502 -29.217 1.00 63.06 76 PRO A O 1
ATOM 565 N N . ARG A 1 77 ? 45.590 -6.103 -27.345 1.00 59.00 77 ARG A N 1
ATOM 566 C CA . ARG A 1 77 ? 45.872 -7.549 -27.427 1.00 59.00 77 ARG A CA 1
ATOM 567 C C . ARG A 1 77 ? 45.081 -8.290 -28.517 1.00 59.00 77 ARG A C 1
ATOM 569 O O . ARG A 1 77 ? 45.582 -9.276 -29.040 1.00 59.00 77 ARG A O 1
ATOM 576 N N . ASP A 1 78 ? 43.891 -7.818 -28.893 1.00 59.84 78 ASP A N 1
ATOM 577 C CA . ASP A 1 78 ? 43.044 -8.455 -29.921 1.00 59.84 78 ASP A CA 1
ATOM 578 C C . ASP A 1 78 ? 43.557 -8.187 -31.348 1.00 59.84 78 ASP A C 1
ATOM 580 O O . ASP A 1 78 ? 43.208 -8.901 -32.289 1.00 59.84 78 ASP A O 1
ATOM 584 N N . LEU A 1 79 ? 44.362 -7.132 -31.510 1.00 56.97 79 LEU A N 1
ATOM 585 C CA . LEU A 1 79 ? 44.936 -6.701 -32.787 1.00 56.97 79 LEU A CA 1
ATOM 586 C C . LEU A 1 79 ? 46.244 -7.420 -33.124 1.00 56.97 79 LEU A C 1
ATOM 588 O O . LEU A 1 79 ? 46.654 -7.427 -34.280 1.00 56.97 79 LEU A O 1
ATOM 592 N N . ALA A 1 80 ? 46.865 -8.083 -32.144 1.00 51.00 80 ALA A N 1
ATOM 593 C CA . ALA A 1 80 ? 48.136 -8.786 -32.302 1.00 51.00 80 ALA A CA 1
ATOM 594 C C . ALA A 1 80 ? 48.045 -10.088 -33.133 1.00 51.00 80 ALA A C 1
ATOM 596 O O . ALA A 1 80 ? 49.045 -10.785 -33.280 1.00 51.00 80 ALA A O 1
ATOM 597 N N . GLY A 1 81 ? 46.879 -10.433 -33.696 1.00 50.25 81 GLY A N 1
ATOM 598 C CA . GLY A 1 81 ? 46.722 -11.679 -34.457 1.00 50.25 81 GLY A CA 1
ATOM 599 C C . GLY A 1 81 ? 45.524 -11.779 -35.403 1.00 50.25 81 GLY A C 1
ATOM 600 O O . GLY A 1 81 ? 45.264 -12.868 -35.908 1.00 50.25 81 GLY A O 1
ATOM 601 N N . ARG A 1 82 ? 44.774 -10.698 -35.668 1.00 48.97 82 ARG A N 1
ATOM 602 C CA . ARG A 1 82 ? 43.536 -10.771 -36.468 1.00 48.97 82 ARG A CA 1
ATOM 603 C C . ARG A 1 82 ? 43.599 -9.857 -37.693 1.00 48.97 82 ARG A C 1
ATOM 605 O O . ARG A 1 82 ? 43.599 -8.637 -37.568 1.00 48.97 82 ARG A O 1
ATOM 612 N N . ARG A 1 83 ? 43.650 -10.463 -38.884 1.00 46.88 83 ARG A N 1
ATOM 613 C CA . ARG A 1 83 ? 43.541 -9.768 -40.176 1.00 46.88 83 ARG A CA 1
ATOM 614 C C . ARG A 1 83 ? 42.060 -9.509 -40.460 1.00 46.88 83 ARG A C 1
ATOM 616 O O . ARG A 1 83 ? 41.298 -10.466 -40.549 1.00 46.88 83 ARG A O 1
ATOM 623 N N . VAL A 1 84 ? 41.658 -8.246 -40.573 1.00 48.47 84 VAL A N 1
ATOM 624 C CA . VAL A 1 84 ? 40.334 -7.853 -41.085 1.00 48.47 84 VAL A CA 1
ATOM 625 C C . VAL A 1 84 ? 40.514 -7.533 -42.571 1.00 48.47 84 VAL A C 1
ATOM 627 O O . VAL A 1 84 ? 41.290 -6.628 -42.880 1.00 48.47 84 VAL A O 1
ATOM 630 N N . PRO A 1 85 ? 39.889 -8.267 -43.505 1.00 46.22 85 PRO A N 1
ATOM 631 C CA . PRO A 1 85 ? 39.927 -7.904 -44.916 1.00 46.22 85 PRO A CA 1
ATOM 632 C C . PRO A 1 85 ? 39.154 -6.597 -45.147 1.00 46.22 85 PRO A C 1
ATOM 634 O O . PRO A 1 85 ? 38.015 -6.461 -44.709 1.00 46.22 85 PRO A O 1
ATOM 637 N N . GLY A 1 86 ? 39.766 -5.633 -45.837 1.00 45.19 86 GLY A N 1
ATOM 638 C CA . GLY A 1 86 ? 39.039 -4.478 -46.372 1.00 45.19 86 GLY A CA 1
ATOM 639 C C . GLY A 1 86 ? 38.081 -4.894 -47.501 1.00 45.19 86 GLY A C 1
ATOM 640 O O . GLY A 1 86 ? 38.254 -5.974 -48.078 1.00 45.19 86 GLY A O 1
ATOM 641 N N . PRO A 1 87 ? 37.076 -4.064 -47.837 1.00 39.94 87 PRO A N 1
ATOM 642 C CA . PRO A 1 87 ? 36.163 -4.351 -48.938 1.00 39.94 87 PRO A CA 1
ATOM 643 C C . PRO A 1 87 ? 36.941 -4.464 -50.255 1.00 39.94 87 PRO A C 1
ATOM 645 O O . PRO A 1 87 ? 37.707 -3.571 -50.615 1.00 39.94 87 PRO A O 1
ATOM 648 N N . ARG A 1 88 ? 36.739 -5.566 -50.986 1.00 39.34 88 ARG A N 1
ATOM 649 C CA . ARG A 1 88 ? 37.126 -5.660 -52.397 1.00 39.34 88 ARG A CA 1
ATOM 650 C C . ARG A 1 88 ? 36.010 -5.032 -53.224 1.00 39.34 88 ARG A C 1
ATOM 652 O O . ARG A 1 88 ? 35.021 -5.699 -53.504 1.00 39.34 88 ARG A O 1
ATOM 659 N N . ALA A 1 89 ? 36.167 -3.762 -53.580 1.00 36.81 89 ALA A N 1
ATOM 660 C CA . ALA A 1 89 ? 35.448 -3.196 -54.714 1.00 36.81 89 ALA A CA 1
ATOM 661 C C . ALA A 1 89 ? 36.253 -3.475 -55.991 1.00 36.81 89 ALA A C 1
ATOM 663 O O . ALA A 1 89 ? 37.485 -3.439 -55.976 1.00 36.81 89 ALA A O 1
ATOM 664 N N . ALA A 1 90 ? 35.532 -3.821 -57.054 1.00 35.34 90 ALA A N 1
ATOM 665 C CA . ALA A 1 90 ? 36.057 -4.174 -58.361 1.00 35.34 90 ALA A CA 1
ATOM 666 C C . ALA A 1 90 ? 36.933 -3.067 -58.975 1.00 35.34 90 ALA A C 1
ATOM 668 O O . ALA A 1 90 ? 36.803 -1.884 -58.672 1.00 35.34 90 ALA A O 1
ATOM 669 N N . GLU A 1 91 ? 37.840 -3.514 -59.835 1.00 37.03 91 GLU A N 1
ATOM 670 C CA . GLU A 1 91 ? 38.893 -2.763 -60.506 1.00 37.03 91 GLU A CA 1
ATOM 671 C C . GLU A 1 91 ? 38.396 -1.502 -61.233 1.00 37.03 91 GLU A C 1
ATOM 673 O O . GLU A 1 91 ? 37.615 -1.587 -62.176 1.00 37.03 91 GLU A O 1
ATOM 678 N N . ALA A 1 92 ? 38.943 -0.343 -60.850 1.00 32.94 92 ALA A N 1
ATOM 679 C CA . ALA A 1 92 ? 39.171 0.797 -61.740 1.00 32.94 92 ALA A CA 1
ATOM 680 C C . ALA A 1 92 ? 40.258 1.731 -61.155 1.00 32.94 92 ALA A C 1
ATOM 682 O O . ALA A 1 92 ? 39.961 2.690 -60.454 1.00 32.94 92 ALA A O 1
ATOM 683 N N . GLY A 1 93 ? 41.526 1.421 -61.463 1.00 31.73 93 GLY A N 1
ATOM 684 C CA . GLY A 1 93 ? 42.629 2.384 -61.642 1.00 31.73 93 GLY A CA 1
ATOM 685 C C . GLY A 1 93 ? 43.278 3.063 -60.420 1.00 31.73 93 GLY A C 1
ATOM 686 O O . GLY A 1 93 ? 42.779 4.062 -59.919 1.00 31.73 93 GLY A O 1
ATOM 687 N N . GLY A 1 94 ? 44.502 2.638 -60.066 1.00 31.02 94 GLY A N 1
ATOM 688 C CA . GLY A 1 94 ? 45.462 3.418 -59.251 1.00 31.02 94 GLY A CA 1
ATOM 689 C C . GLY A 1 94 ? 45.870 2.747 -57.928 1.00 31.02 94 GLY A C 1
ATOM 690 O O . GLY A 1 94 ? 45.099 1.944 -57.421 1.00 31.02 94 GLY A O 1
ATOM 691 N N . PRO A 1 95 ? 47.081 3.007 -57.383 1.00 37.03 95 PRO A N 1
ATOM 692 C CA . PRO A 1 95 ? 47.794 2.152 -56.417 1.00 37.03 95 PRO A CA 1
ATOM 693 C C . PRO A 1 95 ? 46.967 1.884 -55.147 1.00 37.03 95 PRO A C 1
ATOM 695 O O . PRO A 1 95 ? 46.930 2.682 -54.212 1.00 37.03 95 PRO A O 1
ATOM 698 N N . GLY A 1 96 ? 46.272 0.745 -55.164 1.00 37.84 96 GLY A N 1
ATOM 699 C CA . GLY A 1 96 ? 45.123 0.454 -54.317 1.00 37.84 96 GLY A CA 1
ATOM 700 C C . GLY A 1 96 ? 45.484 -0.266 -53.027 1.00 37.84 96 GLY A C 1
ATOM 701 O O . GLY A 1 96 ? 45.524 -1.493 -52.964 1.00 37.84 96 GLY A O 1
ATOM 702 N N . GLY A 1 97 ? 45.669 0.514 -51.970 1.00 40.12 97 GLY A N 1
ATOM 703 C CA . GLY A 1 97 ? 45.200 0.126 -50.647 1.00 40.12 97 GLY A CA 1
ATOM 704 C C . GLY A 1 97 ? 43.880 0.845 -50.390 1.00 40.12 97 GLY A C 1
ATOM 705 O O . GLY A 1 97 ? 43.754 2.019 -50.732 1.00 40.12 97 GLY A O 1
ATOM 706 N N . VAL A 1 98 ? 42.910 0.173 -49.763 1.00 46.38 98 VAL A N 1
ATOM 707 C CA . VAL A 1 98 ? 41.841 0.886 -49.046 1.00 46.38 98 VAL A CA 1
ATOM 708 C C . VAL A 1 98 ? 42.549 1.913 -48.151 1.00 46.38 98 VAL A C 1
ATOM 710 O O . VAL A 1 98 ? 43.457 1.496 -47.418 1.00 46.38 98 VAL A O 1
ATOM 713 N N . PRO A 1 99 ? 42.232 3.221 -48.231 1.00 53.12 99 PRO A N 1
ATOM 714 C CA . PRO A 1 99 ? 42.860 4.222 -47.382 1.00 53.12 99 PRO A CA 1
ATOM 715 C C . PRO A 1 99 ? 42.879 3.712 -45.943 1.00 53.12 99 PRO A C 1
ATOM 717 O O . PRO A 1 99 ? 41.883 3.174 -45.463 1.00 53.12 99 PRO A O 1
ATOM 720 N N . ALA A 1 100 ? 44.004 3.841 -45.237 1.00 53.00 100 ALA A N 1
ATOM 721 C CA . ALA A 1 100 ? 44.140 3.284 -43.884 1.00 53.00 100 ALA A CA 1
ATOM 722 C C . ALA A 1 100 ? 43.002 3.734 -42.933 1.00 53.00 100 ALA A C 1
ATOM 724 O O . ALA A 1 100 ? 42.627 3.011 -42.010 1.00 53.00 100 ALA A O 1
ATOM 725 N N . ARG A 1 101 ? 42.415 4.906 -43.213 1.00 54.75 101 ARG A N 1
ATOM 726 C CA . ARG A 1 101 ? 41.230 5.481 -42.563 1.00 54.75 101 ARG A CA 1
ATOM 727 C C . ARG A 1 101 ? 39.949 4.659 -42.793 1.00 54.75 101 ARG A C 1
ATOM 729 O O . ARG A 1 101 ? 39.247 4.342 -41.834 1.00 54.75 101 ARG A O 1
ATOM 736 N N . ASP A 1 102 ? 39.707 4.216 -44.024 1.00 72.06 102 ASP A N 1
ATOM 737 C CA . ASP A 1 102 ? 38.538 3.416 -44.416 1.00 72.06 102 ASP A CA 1
ATOM 738 C C . ASP A 1 102 ? 38.606 1.989 -43.845 1.00 72.06 102 ASP A C 1
ATOM 740 O O . ASP A 1 102 ? 37.588 1.410 -43.455 1.00 72.06 102 ASP A O 1
ATOM 744 N N . ALA A 1 103 ? 39.817 1.434 -43.709 1.00 80.19 103 ALA A N 1
ATOM 745 C CA . ALA A 1 103 ? 40.040 0.142 -43.058 1.00 80.19 103 ALA A CA 1
ATOM 746 C C . ALA A 1 103 ? 39.752 0.196 -41.542 1.00 80.19 103 ALA A C 1
ATOM 748 O O . ALA A 1 103 ? 39.141 -0.725 -40.989 1.00 80.19 103 ALA A O 1
ATOM 749 N N . GLY A 1 104 ? 40.137 1.295 -40.879 1.00 83.50 104 GLY A N 1
ATOM 750 C CA . GLY A 1 104 ? 39.790 1.579 -39.482 1.00 83.50 104 GLY A CA 1
ATOM 751 C C . GLY A 1 104 ? 38.279 1.619 -39.261 1.00 83.50 104 GLY A C 1
ATOM 752 O O . GLY A 1 104 ? 37.759 0.920 -38.387 1.00 83.50 104 GLY A O 1
ATOM 753 N N . TYR A 1 105 ? 37.565 2.364 -40.108 1.00 87.94 105 TYR A N 1
ATOM 754 C CA . TYR A 1 105 ? 36.108 2.467 -40.048 1.00 87.94 105 TYR A CA 1
ATOM 755 C C . TYR A 1 105 ? 35.413 1.122 -40.290 1.00 87.94 105 TYR A C 1
ATOM 757 O O . TYR A 1 105 ? 34.555 0.725 -39.500 1.00 87.94 105 TYR A O 1
ATOM 765 N N . ALA A 1 106 ? 35.821 0.370 -41.319 1.00 89.94 106 ALA A N 1
ATOM 766 C CA . ALA A 1 106 ? 35.259 -0.948 -41.617 1.00 89.94 106 ALA A CA 1
ATOM 767 C C . ALA A 1 106 ? 35.426 -1.936 -40.445 1.00 89.94 106 ALA A C 1
ATOM 769 O O . ALA A 1 106 ? 34.483 -2.653 -40.097 1.00 89.94 106 ALA A O 1
ATOM 770 N N . CYS A 1 107 ? 36.593 -1.928 -39.791 1.00 88.44 107 CYS A N 1
ATOM 771 C CA . CYS A 1 107 ? 36.876 -2.754 -38.616 1.00 88.44 107 CYS A CA 1
ATOM 772 C C . CYS A 1 107 ? 35.949 -2.422 -37.435 1.00 88.44 107 CYS A C 1
ATOM 774 O O . CYS A 1 107 ? 35.345 -3.320 -36.835 1.00 88.44 107 CYS A O 1
ATOM 776 N N . VAL A 1 108 ? 35.804 -1.132 -37.111 1.00 91.94 108 VAL A N 1
ATOM 777 C CA . VAL A 1 108 ? 34.936 -0.685 -36.012 1.00 91.94 108 VAL A CA 1
ATOM 778 C C . VAL A 1 108 ? 33.467 -0.949 -36.344 1.00 91.94 108 VAL A C 1
ATOM 780 O O . VAL A 1 108 ? 32.752 -1.484 -35.499 1.00 91.94 108 VAL A O 1
ATOM 783 N N . ARG A 1 109 ? 33.026 -0.685 -37.581 1.00 95.06 109 ARG A N 1
ATOM 784 C CA . ARG A 1 109 ? 31.660 -0.957 -38.054 1.00 95.06 109 ARG A CA 1
ATOM 785 C C . ARG A 1 109 ? 31.272 -2.422 -37.880 1.00 95.06 109 ARG A C 1
ATOM 787 O O . ARG A 1 109 ? 30.228 -2.709 -37.299 1.00 95.06 109 ARG A O 1
ATOM 794 N N . LEU A 1 110 ? 32.124 -3.350 -38.318 1.00 93.81 110 LEU A N 1
ATOM 795 C CA . LEU A 1 110 ? 31.897 -4.786 -38.140 1.00 93.81 110 LEU A CA 1
ATOM 796 C C . LEU A 1 110 ? 31.763 -5.164 -36.657 1.00 93.81 110 LEU A C 1
ATOM 798 O O . LEU A 1 110 ? 30.897 -5.957 -36.286 1.00 93.81 110 LEU A O 1
ATOM 802 N N . ARG A 1 111 ? 32.617 -4.603 -35.792 1.00 93.31 111 ARG A N 1
ATOM 803 C CA . ARG A 1 111 ? 32.572 -4.857 -34.344 1.00 93.31 111 ARG A CA 1
ATOM 804 C C . ARG A 1 111 ? 31.293 -4.311 -33.710 1.00 93.31 111 ARG A C 1
ATOM 806 O O . ARG A 1 111 ? 30.650 -5.047 -32.968 1.00 93.31 111 ARG A O 1
ATOM 813 N N . VAL A 1 112 ? 30.888 -3.086 -34.046 1.00 95.19 112 VAL A N 1
ATOM 814 C CA . VAL A 1 112 ? 29.612 -2.497 -33.603 1.00 95.19 112 VAL A CA 1
ATOM 815 C C . VAL A 1 112 ? 28.438 -3.378 -34.019 1.00 95.19 112 VAL A C 1
ATOM 817 O O . VAL A 1 112 ? 27.602 -3.721 -33.184 1.00 95.19 112 VAL A O 1
ATOM 820 N N . LEU A 1 113 ? 28.401 -3.789 -35.287 1.00 95.31 113 LEU A N 1
ATOM 821 C CA . LEU A 1 113 ? 27.329 -4.611 -35.837 1.00 95.31 113 LEU A CA 1
ATOM 822 C C . LEU A 1 113 ? 27.226 -5.967 -35.129 1.00 95.31 113 LEU A C 1
ATOM 824 O O . LEU A 1 113 ? 26.144 -6.370 -34.705 1.00 95.31 113 LEU A O 1
ATOM 828 N N . ARG A 1 114 ? 28.365 -6.641 -34.935 1.00 93.69 114 ARG A N 1
ATOM 829 C CA . ARG A 1 114 ? 28.451 -7.923 -34.225 1.00 93.69 114 ARG A CA 1
ATOM 830 C C . ARG A 1 114 ? 27.940 -7.815 -32.789 1.00 93.69 114 ARG A C 1
ATOM 832 O O . ARG A 1 114 ? 27.165 -8.659 -32.346 1.00 93.69 114 ARG A O 1
ATOM 839 N N . GLU A 1 115 ? 28.356 -6.787 -32.055 1.00 92.19 115 GLU A N 1
ATOM 840 C CA . GLU A 1 115 ? 27.916 -6.585 -30.671 1.00 92.19 115 GLU A CA 1
ATOM 841 C C . GLU A 1 115 ? 26.431 -6.194 -30.586 1.00 92.19 115 GLU A C 1
ATOM 843 O O . GLU A 1 115 ? 25.722 -6.665 -29.696 1.00 92.19 115 GLU A O 1
ATOM 848 N N . ALA A 1 116 ? 25.920 -5.409 -31.540 1.00 93.38 116 ALA A N 1
ATOM 849 C CA . ALA A 1 116 ? 24.501 -5.067 -31.615 1.00 93.38 116 ALA A CA 1
ATOM 850 C C . ALA A 1 116 ? 23.615 -6.291 -31.906 1.00 93.38 116 ALA A C 1
ATOM 852 O O . ALA A 1 116 ? 22.595 -6.478 -31.239 1.00 93.38 116 ALA A O 1
ATOM 853 N N . LEU A 1 117 ? 24.021 -7.164 -32.834 1.00 92.69 117 LEU A N 1
ATOM 854 C CA . LEU A 1 117 ? 23.311 -8.416 -33.120 1.00 92.69 117 LEU A CA 1
ATOM 855 C C . LEU A 1 117 ? 23.328 -9.362 -31.910 1.00 92.69 117 LEU A C 1
ATOM 857 O O . LEU A 1 117 ? 22.284 -9.886 -31.524 1.00 92.69 117 LEU A O 1
ATOM 861 N N . ARG A 1 118 ? 24.475 -9.504 -31.233 1.00 89.69 118 ARG A N 1
ATOM 862 C CA . ARG A 1 118 ? 24.586 -10.285 -29.985 1.00 89.69 118 ARG A CA 1
ATOM 863 C C . ARG A 1 118 ? 23.675 -9.758 -28.880 1.00 89.69 118 ARG A C 1
ATOM 865 O O . ARG A 1 118 ? 23.055 -10.550 -28.173 1.00 89.69 118 ARG A O 1
ATOM 872 N N . ALA A 1 119 ? 23.571 -8.436 -28.738 1.00 88.19 119 ALA A N 1
ATOM 873 C CA . ALA A 1 119 ? 22.705 -7.806 -27.746 1.00 88.19 119 ALA A CA 1
ATOM 874 C C . ALA A 1 119 ? 21.214 -8.091 -27.992 1.00 88.19 119 ALA A C 1
ATOM 876 O O . ALA A 1 119 ? 20.428 -8.098 -27.044 1.00 88.19 119 ALA A O 1
ATOM 877 N N . CYS A 1 120 ? 20.809 -8.362 -29.235 1.00 86.44 120 CYS A N 1
ATOM 878 C CA . CYS A 1 120 ? 19.429 -8.717 -29.563 1.00 86.44 120 CYS A CA 1
ATOM 879 C C . CYS A 1 120 ? 19.067 -10.159 -29.162 1.00 86.44 120 CYS A C 1
ATOM 881 O O . CYS A 1 120 ? 17.890 -10.437 -28.944 1.00 86.44 120 CYS A O 1
ATOM 883 N N . GLY A 1 121 ? 20.059 -11.041 -28.984 1.00 72.50 121 GLY A N 1
ATOM 884 C CA . GLY A 1 121 ? 19.850 -12.460 -28.692 1.00 72.50 121 GLY A CA 1
ATOM 885 C C . GLY A 1 121 ? 19.300 -13.244 -29.888 1.00 72.50 121 GLY A C 1
ATOM 886 O O . GLY A 1 121 ? 18.863 -12.678 -30.887 1.00 72.50 121 GLY A O 1
ATOM 887 N N . GLU A 1 122 ? 19.325 -14.570 -29.788 1.00 61.72 122 GLU A N 1
ATOM 888 C CA . GLU A 1 122 ? 18.815 -15.452 -30.836 1.00 61.72 122 GLU A CA 1
ATOM 889 C C . GLU A 1 122 ? 17.417 -15.971 -30.452 1.00 61.72 122 GLU A C 1
ATOM 891 O O . GLU A 1 122 ? 17.263 -16.603 -29.411 1.00 61.72 122 GLU A O 1
ATOM 896 N N . GLY A 1 123 ? 16.391 -15.699 -31.269 1.00 55.09 123 GLY A N 1
ATOM 897 C CA . GLY A 1 123 ? 15.079 -16.361 -31.168 1.00 55.09 123 GLY A CA 1
ATOM 898 C C . GLY A 1 123 ? 14.158 -15.920 -30.018 1.00 55.09 123 GLY A C 1
ATOM 899 O O . GLY A 1 123 ? 13.767 -16.736 -29.193 1.00 55.09 123 GLY A O 1
ATOM 900 N N . GLY A 1 124 ? 13.765 -14.642 -29.965 1.00 50.78 124 GLY A N 1
ATOM 901 C CA . GLY A 1 124 ? 12.675 -14.175 -29.083 1.00 50.78 124 GLY A CA 1
ATOM 902 C C . GLY A 1 124 ? 13.041 -13.970 -27.604 1.00 50.78 124 GLY A C 1
ATOM 903 O O . GLY A 1 124 ? 12.190 -13.585 -26.803 1.00 50.78 124 GLY A O 1
ATOM 904 N N . GLY A 1 125 ? 14.306 -14.179 -27.225 1.00 57.62 125 GLY A N 1
ATOM 905 C CA . GLY A 1 125 ? 14.810 -13.854 -25.888 1.00 57.62 125 GLY A CA 1
ATOM 906 C C . GLY A 1 125 ? 14.847 -12.344 -25.600 1.00 57.62 125 GLY A C 1
ATOM 907 O O . GLY A 1 125 ? 14.899 -11.511 -26.502 1.00 57.62 125 GLY A O 1
ATOM 908 N N . LYS A 1 126 ? 14.857 -11.962 -24.313 1.00 66.50 126 LYS A N 1
ATOM 909 C CA . LYS A 1 126 ? 15.003 -10.552 -23.901 1.00 66.50 126 LYS A CA 1
ATOM 910 C C . LYS A 1 126 ? 16.370 -10.009 -24.334 1.00 66.50 126 LYS A C 1
ATOM 912 O O . LYS A 1 126 ? 17.397 -10.586 -23.972 1.00 66.50 126 LYS A O 1
ATOM 917 N N . ALA A 1 127 ? 16.376 -8.868 -25.027 1.00 75.38 127 ALA A N 1
ATOM 918 C CA . ALA A 1 127 ? 17.598 -8.178 -25.435 1.00 75.38 127 ALA A CA 1
ATOM 919 C C . ALA A 1 127 ? 18.527 -7.910 -24.231 1.00 75.38 127 ALA A C 1
ATOM 921 O O . ALA A 1 127 ? 18.115 -7.359 -23.203 1.00 75.38 127 ALA A O 1
ATOM 922 N N . ARG A 1 128 ? 19.794 -8.313 -24.361 1.00 79.31 128 ARG A N 1
ATOM 923 C CA . ARG A 1 128 ? 20.832 -8.230 -23.328 1.00 79.31 128 ARG A CA 1
ATOM 924 C C . ARG A 1 128 ? 21.721 -7.024 -23.596 1.00 79.31 128 ARG A C 1
ATOM 926 O O . ARG A 1 128 ? 22.596 -7.041 -24.453 1.00 79.31 128 ARG A O 1
ATOM 933 N N . VAL A 1 129 ? 21.484 -5.963 -22.838 1.00 74.81 129 VAL A N 1
ATOM 934 C CA . VAL A 1 129 ? 22.257 -4.720 -22.927 1.00 74.81 129 VAL A CA 1
ATOM 935 C C . VAL A 1 129 ? 23.491 -4.804 -22.017 1.00 74.81 129 VAL A C 1
ATOM 937 O O . VAL A 1 129 ? 23.370 -5.354 -20.919 1.00 74.81 129 VAL A O 1
ATOM 940 N N . PRO A 1 130 ? 24.653 -4.241 -22.406 1.00 72.38 130 PRO A N 1
ATOM 941 C CA . PRO A 1 130 ? 25.836 -4.225 -21.551 1.00 72.38 130 PRO A CA 1
ATOM 942 C C . PRO A 1 130 ? 25.570 -3.583 -20.177 1.00 72.38 130 PRO A C 1
ATOM 944 O O . PRO A 1 130 ? 24.863 -2.578 -20.071 1.00 72.38 130 PRO A O 1
ATOM 947 N N . SER A 1 131 ? 26.157 -4.142 -19.112 1.00 69.50 131 SER A N 1
ATOM 948 C CA . SER A 1 131 ? 26.121 -3.548 -17.767 1.00 69.50 131 SER A CA 1
ATOM 949 C C . SER A 1 131 ? 26.916 -2.238 -17.733 1.00 69.50 131 SER A C 1
ATOM 951 O O . SER A 1 131 ? 27.968 -2.149 -18.356 1.00 69.50 131 SER A O 1
ATOM 953 N N . GLY A 1 132 ? 26.442 -1.215 -17.014 1.00 67.88 132 GLY A N 1
ATOM 954 C CA . GLY A 1 132 ? 27.124 0.088 -16.954 1.00 67.88 132 GLY A CA 1
ATOM 955 C C . GLY A 1 132 ? 26.874 0.962 -18.187 1.00 67.88 132 GLY A C 1
ATOM 956 O O . GLY A 1 132 ? 27.805 1.343 -18.891 1.00 67.88 132 GLY A O 1
ATOM 957 N N . LEU A 1 133 ? 25.601 1.257 -18.458 1.00 75.12 133 LEU A N 1
ATOM 958 C CA . LEU A 1 133 ? 25.206 2.246 -19.461 1.00 75.12 133 LEU A CA 1
ATOM 959 C C . LEU A 1 133 ? 25.683 3.653 -19.060 1.00 75.12 133 LEU A C 1
ATOM 961 O O . LEU A 1 133 ? 25.655 3.955 -17.863 1.00 75.12 133 LEU A O 1
ATOM 965 N N . PRO A 1 134 ? 26.047 4.526 -20.019 1.00 71.06 134 PRO A N 1
ATOM 966 C CA . PRO A 1 134 ? 26.339 5.922 -19.713 1.00 71.06 1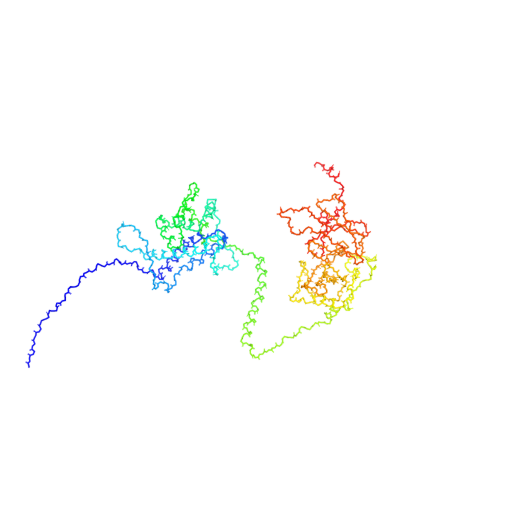34 PRO A CA 1
ATOM 967 C C . PRO A 1 134 ? 25.121 6.556 -19.027 1.00 71.06 134 PRO A C 1
ATOM 969 O O . PRO A 1 134 ? 23.991 6.423 -19.493 1.00 71.06 134 PRO A O 1
ATOM 972 N N . ARG A 1 135 ? 25.322 7.189 -17.870 1.00 70.56 135 ARG A N 1
ATOM 973 C CA . ARG A 1 135 ? 24.253 7.822 -17.084 1.00 70.56 135 ARG A CA 1
ATOM 974 C C . ARG A 1 135 ? 24.634 9.265 -16.806 1.00 70.56 135 ARG A C 1
ATOM 976 O O . ARG A 1 135 ? 25.722 9.521 -16.305 1.00 70.56 135 ARG A O 1
ATOM 983 N N . VAL A 1 136 ? 23.714 10.184 -17.081 1.00 69.88 136 VAL A N 1
ATOM 984 C CA . VAL A 1 136 ? 23.825 11.577 -16.642 1.00 69.88 136 VAL A CA 1
ATOM 985 C C . VAL A 1 136 ? 23.010 11.716 -15.368 1.00 69.88 136 VAL A C 1
ATOM 987 O O . VAL A 1 136 ? 21.815 11.420 -15.343 1.00 69.88 136 VAL A O 1
ATOM 990 N N . TRP A 1 137 ? 23.661 12.099 -14.276 1.00 69.94 137 TRP A N 1
ATOM 991 C CA . TRP A 1 137 ? 22.976 12.238 -12.999 1.00 69.94 137 TRP A CA 1
ATOM 992 C C . TRP A 1 137 ? 22.103 13.501 -12.995 1.00 69.94 137 TRP A C 1
ATOM 994 O O . TRP A 1 137 ? 22.548 14.572 -13.395 1.00 69.94 137 TRP A O 1
ATOM 1004 N N . GLY A 1 138 ? 20.847 13.379 -12.557 1.00 67.94 138 GLY A N 1
ATOM 1005 C CA . GLY A 1 138 ? 19.907 14.506 -12.458 1.00 67.94 138 GLY A CA 1
ATOM 1006 C C . GLY A 1 138 ? 19.239 14.946 -13.769 1.00 67.94 138 GLY A C 1
ATOM 1007 O O . GLY A 1 138 ? 18.389 15.835 -13.733 1.00 67.94 138 GLY A O 1
ATOM 1008 N N . LEU A 1 139 ? 19.562 14.316 -14.903 1.00 77.00 139 LEU A N 1
ATOM 1009 C CA . LEU A 1 139 ? 18.951 14.593 -16.205 1.00 77.00 139 LEU A CA 1
ATOM 1010 C C . LEU A 1 139 ? 18.508 13.295 -16.882 1.00 77.00 139 LEU A C 1
ATOM 1012 O O . LEU A 1 139 ? 19.199 12.279 -16.839 1.00 77.00 139 LEU A O 1
ATOM 1016 N N . ARG A 1 140 ? 17.344 13.332 -17.531 1.00 78.38 140 ARG A N 1
ATOM 1017 C CA . ARG A 1 140 ? 16.858 12.265 -18.402 1.00 78.38 140 ARG A CA 1
ATOM 1018 C C . ARG A 1 140 ? 17.038 12.710 -19.846 1.00 78.38 140 ARG A C 1
ATOM 1020 O O . ARG A 1 140 ? 16.503 13.740 -20.250 1.00 78.38 140 ARG A O 1
ATOM 1027 N N . LEU A 1 141 ? 17.807 11.931 -20.599 1.00 80.38 141 LEU A N 1
ATOM 1028 C CA . LEU A 1 141 ? 18.039 12.164 -22.019 1.00 80.38 141 LEU A CA 1
ATOM 1029 C C . LEU A 1 141 ? 16.940 11.479 -22.832 1.00 80.38 141 LEU A C 1
ATOM 1031 O O . LEU A 1 141 ? 16.663 10.292 -22.630 1.00 80.38 141 LEU A O 1
ATOM 1035 N N . PHE A 1 142 ? 16.322 12.227 -23.738 1.00 75.44 142 PHE A N 1
ATOM 1036 C CA . PHE A 1 142 ? 15.323 11.728 -24.675 1.00 75.44 142 PHE A CA 1
ATOM 1037 C C . PHE A 1 142 ? 15.780 12.000 -26.112 1.00 75.44 142 PHE A C 1
ATOM 1039 O O . PHE A 1 142 ? 16.258 13.105 -26.374 1.00 75.44 142 PHE A O 1
ATOM 1046 N N . PRO A 1 143 ? 15.641 11.037 -27.042 1.00 78.25 143 PRO A N 1
ATOM 1047 C CA . PRO A 1 143 ? 15.835 11.324 -28.462 1.00 78.25 143 PRO A CA 1
ATOM 1048 C C . PRO A 1 143 ? 14.793 12.344 -28.933 1.00 78.25 143 PRO A C 1
ATOM 1050 O O . PRO A 1 143 ? 13.698 12.424 -28.361 1.00 78.25 143 PRO A O 1
ATOM 1053 N N . ARG A 1 144 ? 15.131 13.140 -29.954 1.00 79.00 144 ARG A N 1
ATOM 1054 C CA . ARG A 1 144 ? 14.144 14.019 -30.593 1.00 79.00 144 ARG A CA 1
ATOM 1055 C C . ARG A 1 144 ? 13.049 13.171 -31.244 1.00 79.00 144 ARG A C 1
ATOM 1057 O O . ARG A 1 144 ? 13.342 12.144 -31.837 1.00 79.00 144 ARG A O 1
ATOM 1064 N N . ALA A 1 145 ? 11.796 13.597 -31.106 1.00 75.12 145 ALA A N 1
ATOM 1065 C CA . ALA A 1 145 ? 10.701 13.029 -31.887 1.00 75.12 145 ALA A CA 1
ATOM 1066 C C . ALA A 1 145 ? 10.769 13.602 -33.307 1.00 75.12 145 ALA A C 1
ATOM 1068 O O . ALA A 1 145 ? 10.976 14.812 -33.447 1.00 75.12 145 ALA A O 1
ATOM 1069 N N . GLY A 1 146 ? 10.639 12.753 -34.321 1.00 75.69 146 GLY A N 1
ATOM 1070 C CA . GLY A 1 146 ? 10.526 13.179 -35.711 1.00 75.69 146 GLY A CA 1
ATOM 1071 C C . GLY A 1 146 ? 9.072 13.320 -36.139 1.00 75.69 146 GLY A C 1
ATOM 1072 O O . GLY A 1 146 ? 8.151 13.317 -35.314 1.00 75.69 146 GLY A O 1
ATOM 1073 N N . GLY A 1 147 ? 8.892 13.557 -37.434 1.00 82.44 147 GLY A N 1
ATOM 1074 C CA . GLY A 1 147 ? 7.596 13.745 -38.059 1.00 82.44 147 GLY A CA 1
ATOM 1075 C C . GLY A 1 147 ? 6.866 12.426 -38.295 1.00 82.44 147 GLY A C 1
ATOM 1076 O O . GLY A 1 147 ? 7.251 11.354 -37.830 1.00 82.44 147 GLY A O 1
ATOM 1077 N N . SER A 1 148 ? 5.752 12.508 -39.019 1.00 84.75 148 SER A N 1
ATOM 1078 C CA . SER A 1 148 ? 4.913 11.340 -39.311 1.00 84.75 148 SER A CA 1
ATOM 1079 C C . SER A 1 148 ? 5.631 10.282 -40.160 1.00 84.75 148 SER A C 1
ATOM 1081 O O . SER A 1 148 ? 5.415 9.090 -39.943 1.00 84.75 148 SER A O 1
ATOM 1083 N N . GLU A 1 149 ? 6.513 10.699 -41.072 1.00 84.81 149 GLU A N 1
ATOM 1084 C CA . GLU A 1 149 ? 7.289 9.808 -41.942 1.00 84.81 149 GLU A CA 1
ATOM 1085 C C . GLU A 1 149 ? 8.350 9.028 -41.162 1.00 84.81 149 GLU A C 1
ATOM 1087 O O . GLU A 1 149 ? 8.497 7.819 -41.346 1.00 84.81 149 GLU A O 1
ATOM 1092 N N . GLU A 1 150 ? 9.059 9.684 -40.243 1.00 87.25 150 GLU A N 1
ATOM 1093 C CA . GLU A 1 150 ? 10.043 9.025 -39.389 1.00 87.25 150 GLU A CA 1
ATOM 1094 C C . GLU A 1 150 ? 9.389 8.074 -38.377 1.00 87.25 150 GLU A C 1
ATOM 1096 O O . GLU A 1 150 ? 9.894 6.970 -38.161 1.00 87.25 150 GLU A O 1
ATOM 1101 N N . ILE A 1 151 ? 8.218 8.435 -37.836 1.00 87.25 151 ILE A N 1
ATOM 1102 C CA . ILE A 1 151 ? 7.412 7.539 -36.993 1.00 87.25 151 ILE A CA 1
ATOM 1103 C C . ILE A 1 151 ? 6.963 6.306 -37.787 1.00 87.25 151 ILE A C 1
ATOM 1105 O O . ILE A 1 151 ? 7.042 5.187 -37.272 1.00 87.25 151 ILE A O 1
ATOM 1109 N N . ALA A 1 152 ? 6.497 6.487 -39.027 1.00 88.88 152 ALA A N 1
ATOM 1110 C CA . ALA A 1 152 ? 6.104 5.379 -39.895 1.00 88.88 152 ALA A CA 1
ATOM 1111 C C . ALA A 1 152 ? 7.295 4.451 -40.187 1.00 88.88 152 ALA A C 1
ATOM 1113 O O . ALA A 1 152 ? 7.159 3.226 -40.110 1.00 88.88 152 ALA A O 1
ATOM 1114 N N . LEU A 1 153 ? 8.480 5.021 -40.429 1.00 90.06 153 LEU A N 1
ATOM 1115 C CA . LEU A 1 153 ? 9.701 4.251 -40.636 1.00 90.06 153 LEU A CA 1
ATOM 1116 C C . LEU A 1 153 ? 10.143 3.495 -39.369 1.00 90.06 153 LEU A C 1
ATOM 1118 O O . LEU A 1 153 ? 10.430 2.303 -39.459 1.00 90.06 153 LEU A O 1
ATOM 1122 N N . ASP A 1 154 ? 10.164 4.116 -38.181 1.00 89.75 154 ASP A N 1
ATOM 1123 C CA . ASP A 1 154 ? 10.517 3.408 -36.932 1.00 89.75 154 ASP A CA 1
ATOM 1124 C C . ASP A 1 154 ? 9.517 2.274 -36.638 1.00 89.75 154 ASP A C 1
ATOM 1126 O O . ASP A 1 154 ? 9.920 1.183 -36.225 1.00 89.75 154 ASP A O 1
ATOM 1130 N N . GLN A 1 155 ? 8.226 2.470 -36.940 1.00 89.75 155 GLN A N 1
ATOM 1131 C CA . GLN A 1 155 ? 7.215 1.412 -36.847 1.00 89.75 155 GLN A CA 1
ATOM 1132 C C . GLN A 1 155 ? 7.484 0.259 -37.819 1.00 89.75 155 GLN A C 1
ATOM 1134 O O . GLN A 1 155 ? 7.424 -0.898 -37.393 1.00 89.75 155 GLN A O 1
ATOM 1139 N N . ALA A 1 156 ? 7.808 0.537 -39.084 1.00 91.75 156 ALA A N 1
ATOM 1140 C CA . ALA A 1 156 ? 8.153 -0.494 -40.061 1.00 91.75 156 ALA A CA 1
ATOM 1141 C C . ALA A 1 156 ? 9.401 -1.282 -39.623 1.00 91.75 156 ALA A C 1
ATOM 1143 O O . ALA A 1 156 ? 9.368 -2.511 -39.544 1.00 91.75 156 ALA A O 1
ATOM 1144 N N . LEU A 1 157 ? 10.464 -0.583 -39.208 1.00 91.81 157 LEU A N 1
ATOM 1145 C CA . LEU A 1 157 ? 11.698 -1.200 -38.712 1.00 91.81 157 LEU A CA 1
ATOM 1146 C C . LEU A 1 157 ? 11.477 -2.022 -37.436 1.00 91.81 157 LEU A C 1
ATOM 1148 O O . LEU A 1 157 ? 12.141 -3.041 -37.231 1.00 91.81 157 LEU A O 1
ATOM 1152 N N . SER A 1 158 ? 10.541 -1.623 -36.570 1.00 90.62 158 SER A N 1
ATOM 1153 C CA . SER A 1 158 ? 10.238 -2.353 -35.332 1.00 90.62 158 SER A CA 1
ATOM 1154 C C . SER A 1 158 ? 9.698 -3.769 -35.568 1.00 90.62 158 SER A C 1
ATOM 1156 O O . SER A 1 158 ? 9.868 -4.623 -34.696 1.00 90.62 158 SER A O 1
ATOM 1158 N N . ARG A 1 159 ? 9.096 -4.024 -36.740 1.00 91.88 159 ARG A N 1
ATOM 1159 C CA . ARG A 1 159 ? 8.545 -5.333 -37.133 1.00 91.88 159 ARG A CA 1
ATOM 1160 C C . ARG A 1 159 ? 9.602 -6.287 -37.679 1.00 91.88 159 ARG A C 1
ATOM 1162 O O . ARG A 1 159 ? 9.366 -7.489 -37.697 1.00 91.88 159 ARG A O 1
ATOM 1169 N N . LEU A 1 160 ? 10.748 -5.755 -38.096 1.00 93.31 160 LEU A N 1
ATOM 1170 C CA . LEU A 1 160 ? 11.820 -6.539 -38.690 1.00 93.31 160 LEU A CA 1
ATOM 1171 C C . LEU A 1 160 ? 12.579 -7.379 -37.653 1.00 93.31 160 LEU A C 1
ATOM 1173 O O . LEU A 1 160 ? 12.663 -7.046 -36.463 1.00 93.31 160 LEU A O 1
ATOM 1177 N N . SER A 1 161 ? 13.252 -8.423 -38.117 1.00 93.06 161 SER A N 1
ATOM 1178 C CA . SER A 1 161 ? 14.296 -9.107 -37.364 1.00 93.06 161 SER A CA 1
ATOM 1179 C C . SER A 1 161 ? 15.503 -8.186 -37.105 1.00 93.06 161 SER A C 1
ATOM 1181 O O . SER A 1 161 ? 15.713 -7.167 -37.766 1.00 93.06 161 SER A O 1
ATOM 1183 N N . ALA A 1 162 ? 16.340 -8.522 -36.115 1.00 93.31 162 ALA A N 1
ATOM 1184 C CA . ALA A 1 162 ? 17.555 -7.743 -35.837 1.00 93.31 162 ALA A CA 1
ATOM 1185 C C . ALA A 1 162 ? 18.535 -7.747 -37.022 1.00 93.31 162 ALA A C 1
ATOM 1187 O O . ALA A 1 162 ? 19.159 -6.725 -37.309 1.00 93.31 162 ALA A O 1
ATOM 1188 N N . ALA A 1 163 ? 18.634 -8.880 -37.723 1.00 95.12 163 ALA A N 1
ATOM 1189 C CA . ALA A 1 163 ? 19.449 -9.011 -38.922 1.00 95.12 163 ALA A CA 1
ATOM 1190 C C . ALA A 1 163 ? 18.872 -8.194 -40.090 1.00 95.12 163 ALA A C 1
ATOM 1192 O O . ALA A 1 163 ? 19.638 -7.553 -40.804 1.00 95.12 163 ALA A O 1
ATOM 1193 N N . ALA A 1 164 ? 17.547 -8.130 -40.246 1.00 95.94 164 ALA A N 1
ATOM 1194 C CA . ALA A 1 164 ? 16.916 -7.300 -41.270 1.00 95.94 164 ALA A CA 1
ATOM 1195 C C . ALA A 1 164 ? 17.029 -5.796 -40.976 1.00 95.94 164 ALA A C 1
ATOM 1197 O O . ALA A 1 164 ? 17.360 -5.026 -41.873 1.00 95.94 164 ALA A O 1
ATOM 1198 N N . ARG A 1 165 ? 16.892 -5.352 -39.716 1.00 96.06 165 ARG A N 1
ATOM 1199 C CA . ARG A 1 165 ? 17.215 -3.955 -39.345 1.00 96.06 165 ARG A CA 1
ATOM 1200 C C . ARG A 1 165 ? 18.674 -3.604 -39.638 1.00 96.06 165 ARG A C 1
ATOM 1202 O O . ARG A 1 165 ? 18.962 -2.496 -40.085 1.00 96.06 165 ARG A O 1
ATOM 1209 N N . ALA A 1 166 ? 19.591 -4.542 -39.398 1.00 96.62 166 ALA A N 1
ATOM 1210 C CA . ALA A 1 166 ? 20.992 -4.397 -39.774 1.00 96.62 166 ALA A CA 1
ATOM 1211 C C . ALA A 1 166 ? 21.171 -4.286 -41.294 1.00 96.62 166 ALA A C 1
ATOM 1213 O O . ALA A 1 166 ? 21.864 -3.378 -41.742 1.00 96.62 166 ALA A O 1
ATOM 1214 N N . ALA A 1 167 ? 20.526 -5.151 -42.080 1.00 96.94 167 ALA A N 1
ATOM 1215 C CA . ALA A 1 167 ? 20.560 -5.094 -43.539 1.00 96.94 167 ALA A CA 1
ATOM 1216 C C . ALA A 1 167 ? 20.039 -3.746 -44.065 1.00 96.94 167 ALA A C 1
ATOM 1218 O O . ALA A 1 167 ? 20.718 -3.093 -44.855 1.00 96.94 167 ALA A O 1
ATOM 1219 N N . TYR A 1 168 ? 18.895 -3.285 -43.550 1.00 96.19 168 TYR A N 1
ATOM 1220 C CA . TYR A 1 168 ? 18.300 -1.996 -43.903 1.00 96.19 168 TYR A CA 1
ATOM 1221 C C . TYR A 1 168 ? 19.240 -0.822 -43.589 1.00 96.19 168 TYR A C 1
ATOM 1223 O O . TYR A 1 168 ? 19.459 0.052 -44.427 1.00 96.19 168 TYR A O 1
ATOM 1231 N N . ALA A 1 169 ? 19.855 -0.813 -42.400 1.00 95.50 169 ALA A N 1
ATOM 1232 C CA . ALA A 1 169 ? 20.821 0.216 -42.025 1.00 95.50 169 ALA A CA 1
ATOM 1233 C C . ALA A 1 169 ? 22.081 0.173 -42.909 1.00 95.50 169 ALA A C 1
ATOM 1235 O O . ALA A 1 169 ? 22.563 1.211 -43.347 1.00 95.50 169 ALA A O 1
ATOM 1236 N N . LEU A 1 170 ? 22.618 -1.003 -43.229 1.00 95.12 170 LEU A N 1
ATOM 1237 C CA . LEU A 1 170 ? 23.791 -1.107 -44.103 1.00 95.12 170 LEU A CA 1
ATOM 1238 C C . LEU A 1 170 ? 23.503 -0.624 -45.535 1.00 95.12 170 LEU A C 1
ATOM 1240 O O . LEU A 1 170 ? 24.332 0.066 -46.127 1.00 95.12 170 LEU A O 1
ATOM 1244 N N . ALA A 1 171 ? 22.317 -0.911 -46.065 1.00 91.56 171 ALA A N 1
ATOM 1245 C CA . ALA A 1 171 ? 21.921 -0.443 -47.388 1.00 91.56 171 ALA A CA 1
ATOM 1246 C C . ALA A 1 171 ? 21.695 1.079 -47.418 1.00 91.56 171 ALA A C 1
ATOM 1248 O O . ALA A 1 171 ? 22.243 1.774 -48.271 1.00 91.56 171 ALA A O 1
ATOM 1249 N N . HIS A 1 172 ? 20.928 1.621 -46.466 1.00 91.06 172 HIS A N 1
ATOM 1250 C CA . HIS A 1 172 ? 20.430 3.000 -46.551 1.00 91.06 172 HIS A CA 1
ATOM 1251 C C . HIS A 1 172 ? 21.197 4.028 -45.704 1.00 91.06 172 HIS A C 1
ATOM 1253 O O . HIS A 1 172 ? 21.174 5.209 -46.036 1.00 91.06 172 HIS A O 1
ATOM 1259 N N . LEU A 1 173 ? 21.895 3.616 -44.639 1.00 89.81 173 LEU A N 1
ATOM 1260 C CA . LEU A 1 173 ? 22.792 4.489 -43.860 1.00 89.81 173 LEU A CA 1
ATOM 1261 C C . LEU A 1 173 ? 24.251 4.357 -44.322 1.00 89.81 173 LEU A C 1
ATOM 1263 O O . LEU A 1 173 ? 24.981 5.348 -44.394 1.00 89.81 173 LEU A O 1
ATOM 1267 N N . GLU A 1 174 ? 24.700 3.135 -44.620 1.00 89.69 174 GLU A N 1
ATOM 1268 C CA . GLU A 1 174 ? 26.083 2.884 -45.048 1.00 89.69 174 GLU A CA 1
ATOM 1269 C C . GLU A 1 174 ? 26.278 2.929 -46.566 1.00 89.69 174 GLU A C 1
ATOM 1271 O O . GLU A 1 174 ? 27.421 3.040 -47.008 1.00 89.69 174 GLU A O 1
ATOM 1276 N N . GLY A 1 175 ? 25.192 2.903 -47.347 1.00 88.25 175 GLY A N 1
ATOM 1277 C CA . GLY A 1 175 ? 25.246 2.941 -48.810 1.00 88.25 175 GLY A CA 1
ATOM 1278 C C . GLY A 1 175 ? 25.885 1.692 -49.420 1.00 88.25 175 GLY A C 1
ATOM 1279 O O . GLY A 1 175 ? 26.463 1.772 -50.501 1.00 88.25 175 GLY A O 1
ATOM 1280 N N . LEU A 1 176 ? 25.861 0.560 -48.706 1.00 91.38 176 LEU A N 1
ATOM 1281 C CA . LEU A 1 176 ? 26.446 -0.688 -49.185 1.00 91.38 176 LEU A CA 1
ATOM 1282 C C . LEU A 1 176 ? 25.505 -1.384 -50.165 1.00 91.38 176 LEU A C 1
ATOM 1284 O O . LEU A 1 176 ? 24.298 -1.461 -49.942 1.00 91.38 176 LEU A O 1
ATOM 1288 N N . ASP A 1 177 ? 26.076 -1.967 -51.216 1.00 90.50 177 ASP A N 1
ATOM 1289 C CA . ASP A 1 177 ? 25.321 -2.838 -52.110 1.00 90.50 177 ASP A CA 1
ATOM 1290 C C . ASP A 1 177 ? 24.906 -4.154 -51.414 1.00 90.50 177 ASP A C 1
ATOM 1292 O O . ASP A 1 177 ? 25.330 -4.484 -50.296 1.00 90.50 177 ASP A O 1
ATOM 1296 N N . ALA A 1 178 ? 24.049 -4.931 -52.080 1.00 90.25 178 ALA A N 1
ATOM 1297 C CA . ALA A 1 178 ? 23.533 -6.185 -51.537 1.00 90.25 178 ALA A CA 1
ATOM 1298 C C . ALA A 1 178 ? 24.637 -7.230 -51.282 1.00 90.25 178 ALA A C 1
ATOM 1300 O O . ALA A 1 178 ? 24.529 -8.029 -50.349 1.00 90.25 178 ALA A O 1
ATOM 1301 N N . ALA A 1 179 ? 25.708 -7.239 -52.083 1.00 90.81 179 ALA A N 1
ATOM 1302 C CA . ALA A 1 179 ? 26.807 -8.191 -51.940 1.00 90.81 179 ALA A CA 1
ATOM 1303 C C . ALA A 1 179 ? 27.669 -7.871 -50.710 1.00 90.81 179 ALA A C 1
ATOM 1305 O O . ALA A 1 179 ? 27.922 -8.751 -49.883 1.00 90.81 179 ALA A O 1
ATOM 1306 N N . ALA A 1 180 ? 28.048 -6.605 -50.547 1.00 89.12 180 ALA A N 1
ATOM 1307 C CA . ALA A 1 180 ? 28.787 -6.095 -49.403 1.00 89.12 180 ALA A CA 1
ATOM 1308 C C . ALA A 1 180 ? 27.973 -6.210 -48.107 1.00 89.12 180 ALA A C 1
ATOM 1310 O O . ALA A 1 180 ? 28.516 -6.603 -47.072 1.00 89.12 180 ALA A O 1
ATOM 1311 N N . THR A 1 181 ? 26.665 -5.938 -48.161 1.00 93.62 181 THR A N 1
ATOM 1312 C CA . THR A 1 181 ? 25.760 -6.091 -47.013 1.00 93.62 181 THR A CA 1
ATOM 1313 C C . THR A 1 181 ? 25.671 -7.547 -46.561 1.00 93.62 181 THR A C 1
ATOM 1315 O O . THR A 1 181 ? 25.850 -7.828 -45.374 1.00 93.62 181 THR A O 1
ATOM 1318 N N . ARG A 1 182 ? 25.486 -8.492 -47.497 1.00 95.62 182 ARG A N 1
ATOM 1319 C CA . ARG A 1 182 ? 25.474 -9.934 -47.201 1.00 95.62 182 ARG A CA 1
ATOM 1320 C C . ARG A 1 182 ? 26.763 -10.382 -46.522 1.00 95.62 182 ARG A C 1
ATOM 1322 O O . ARG A 1 182 ? 26.715 -11.039 -45.483 1.00 95.62 182 ARG A O 1
ATOM 1329 N N . ALA A 1 183 ? 27.907 -10.009 -47.098 1.00 92.56 183 ALA A N 1
ATOM 1330 C CA . ALA A 1 183 ? 29.216 -10.381 -46.573 1.00 92.56 183 ALA A CA 1
ATOM 1331 C C . ALA A 1 183 ? 29.415 -9.856 -45.143 1.00 92.56 183 ALA A C 1
ATOM 1333 O O . ALA A 1 183 ? 29.833 -10.604 -44.258 1.00 92.56 183 ALA A O 1
ATOM 1334 N N . LEU A 1 184 ? 29.049 -8.595 -44.894 1.00 94.62 184 LEU A N 1
ATOM 1335 C CA . LEU A 1 184 ? 29.210 -7.969 -43.586 1.00 94.62 184 LEU A CA 1
ATOM 1336 C C . LEU A 1 184 ? 28.264 -8.559 -42.526 1.00 94.62 184 LEU A C 1
ATOM 1338 O O . LEU A 1 184 ? 28.678 -8.739 -41.381 1.00 94.62 184 LEU A O 1
ATOM 1342 N N . LEU A 1 185 ? 27.021 -8.897 -42.887 1.00 95.25 185 LEU A N 1
ATOM 1343 C CA . LEU A 1 185 ? 26.068 -9.568 -41.992 1.00 95.25 185 LEU A CA 1
ATOM 1344 C C . LEU A 1 185 ? 26.544 -10.968 -41.602 1.00 95.25 185 LEU A C 1
ATOM 1346 O O . LEU A 1 185 ? 26.528 -11.310 -40.416 1.00 95.25 185 LEU A O 1
ATOM 1350 N N . ALA A 1 186 ? 27.009 -11.753 -42.577 1.00 94.00 186 ALA A N 1
ATOM 1351 C CA . ALA A 1 186 ? 27.564 -13.079 -42.331 1.00 94.00 186 ALA A CA 1
ATOM 1352 C C . ALA A 1 186 ? 28.782 -12.997 -41.395 1.00 94.00 186 ALA A C 1
ATOM 1354 O O . ALA A 1 186 ? 28.861 -13.715 -40.398 1.00 94.00 186 ALA A O 1
ATOM 1355 N N . GLU A 1 187 ? 29.694 -12.052 -41.638 1.00 92.38 187 GLU A N 1
ATOM 1356 C CA . GLU A 1 187 ? 30.868 -11.858 -40.784 1.00 92.38 187 GLU A CA 1
ATOM 1357 C C . GLU A 1 187 ? 30.503 -11.345 -39.377 1.00 92.38 187 GLU A C 1
ATOM 1359 O O . GLU A 1 187 ? 31.159 -11.679 -38.380 1.00 92.38 187 GLU A O 1
ATOM 1364 N N . ALA A 1 188 ? 29.437 -10.553 -39.257 1.00 92.81 188 ALA A N 1
ATOM 1365 C CA . ALA A 1 188 ? 28.906 -10.104 -37.974 1.00 92.81 188 ALA A CA 1
ATOM 1366 C C . ALA A 1 188 ? 28.194 -11.222 -37.187 1.00 92.81 188 ALA A C 1
ATOM 1368 O O . ALA A 1 188 ? 27.967 -11.053 -35.988 1.00 92.81 188 ALA A O 1
ATOM 1369 N N . GLY A 1 189 ? 27.923 -12.372 -37.814 1.00 90.50 189 GLY A N 1
ATOM 1370 C CA . GLY A 1 189 ? 27.306 -13.542 -37.189 1.00 90.50 189 GLY A CA 1
ATOM 1371 C C . GLY A 1 189 ? 25.789 -13.621 -37.360 1.00 90.50 189 GLY A C 1
ATOM 1372 O O . GLY A 1 189 ? 25.128 -14.256 -36.540 1.00 90.50 189 GLY A O 1
ATOM 1373 N N . ALA A 1 190 ? 25.218 -12.975 -38.382 1.00 92.62 190 ALA A N 1
ATOM 1374 C CA . ALA A 1 190 ? 23.830 -13.218 -38.767 1.00 92.62 190 ALA A CA 1
ATOM 1375 C C . ALA A 1 190 ? 23.678 -14.656 -39.294 1.00 92.62 190 ALA A C 1
ATOM 1377 O O . ALA A 1 190 ? 24.486 -15.106 -40.102 1.00 92.62 190 ALA A O 1
ATOM 1378 N N . ARG A 1 191 ? 22.644 -15.373 -38.837 1.00 86.75 191 ARG A N 1
ATOM 1379 C CA . ARG A 1 191 ? 22.413 -16.780 -39.212 1.00 86.75 191 ARG A CA 1
ATOM 1380 C C . ARG A 1 191 ? 22.014 -16.953 -40.677 1.00 86.75 191 ARG A C 1
ATOM 1382 O O . ARG A 1 191 ? 22.478 -17.886 -41.318 1.00 86.75 191 ARG A O 1
ATOM 1389 N N . ASP A 1 192 ? 21.163 -16.060 -41.174 1.00 92.06 192 ASP A N 1
ATOM 1390 C CA . ASP A 1 192 ? 20.679 -16.058 -42.553 1.00 92.06 192 ASP A CA 1
ATOM 1391 C C . ASP A 1 192 ? 20.704 -14.621 -43.088 1.00 92.06 192 ASP A C 1
ATOM 1393 O O . ASP A 1 192 ? 19.834 -13.798 -42.787 1.00 92.06 192 ASP A O 1
ATOM 1397 N N . ALA A 1 193 ? 21.780 -14.288 -43.802 1.00 94.50 193 ALA A N 1
ATOM 1398 C CA . ALA A 1 193 ? 21.984 -12.951 -44.351 1.00 94.50 193 ALA A CA 1
ATOM 1399 C C . ALA A 1 193 ? 21.075 -12.680 -45.562 1.00 94.50 193 ALA A C 1
ATOM 1401 O O . ALA A 1 193 ? 20.693 -11.531 -45.780 1.00 94.50 193 ALA A O 1
ATOM 1402 N N . ASP A 1 194 ? 20.713 -13.714 -46.325 1.00 94.81 194 ASP A N 1
ATOM 1403 C CA . ASP A 1 194 ? 19.854 -13.591 -47.502 1.00 94.81 194 ASP A CA 1
ATOM 1404 C C . ASP A 1 194 ? 18.396 -13.356 -47.103 1.00 94.81 194 ASP A C 1
ATOM 1406 O O . ASP A 1 194 ? 17.764 -12.437 -47.628 1.00 94.81 194 ASP A O 1
ATOM 1410 N N . ALA A 1 195 ? 17.887 -14.086 -46.105 1.00 94.06 195 ALA A N 1
ATOM 1411 C CA . ALA A 1 195 ? 16.565 -13.817 -45.542 1.00 94.06 195 ALA A CA 1
ATOM 1412 C C . ALA A 1 195 ? 16.479 -12.404 -44.945 1.00 94.06 195 ALA A C 1
ATOM 1414 O O . ALA A 1 195 ? 15.498 -11.701 -45.167 1.00 94.06 195 ALA A O 1
ATOM 1415 N N . ALA A 1 196 ? 17.528 -11.950 -44.249 1.00 95.25 196 ALA A N 1
ATOM 1416 C CA . ALA A 1 196 ? 17.588 -10.599 -43.693 1.00 95.25 196 ALA A CA 1
ATOM 1417 C C . ALA A 1 196 ? 17.563 -9.500 -44.772 1.00 95.25 196 ALA A C 1
ATOM 1419 O O . ALA A 1 196 ? 16.913 -8.472 -44.587 1.00 95.25 196 ALA A O 1
ATOM 1420 N N . LEU A 1 197 ? 18.258 -9.713 -45.895 1.00 96.19 197 LEU A N 1
ATOM 1421 C CA . LEU A 1 197 ? 18.231 -8.819 -47.057 1.00 96.19 197 LEU A CA 1
ATOM 1422 C C . LEU A 1 197 ? 16.847 -8.783 -47.712 1.00 96.19 197 LEU A C 1
ATOM 1424 O O . LEU A 1 197 ? 16.366 -7.705 -48.052 1.00 96.19 197 LEU A O 1
ATOM 1428 N N . HIS A 1 198 ? 16.204 -9.943 -47.862 1.00 95.88 198 HIS A N 1
ATOM 1429 C CA . HIS A 1 198 ? 14.861 -10.038 -48.428 1.00 95.88 198 HIS A CA 1
ATOM 1430 C C . HIS A 1 198 ? 13.818 -9.344 -47.542 1.00 95.88 198 HIS A C 1
ATOM 1432 O O . HIS A 1 198 ? 13.021 -8.546 -48.026 1.00 95.88 198 HIS A O 1
ATOM 1438 N N . GLU A 1 199 ? 13.871 -9.584 -46.232 1.00 95.06 199 GLU A N 1
ATOM 1439 C CA . GLU A 1 199 ? 12.987 -8.958 -45.247 1.00 95.06 199 GLU A CA 1
ATOM 1440 C C . GLU A 1 199 ? 13.172 -7.429 -45.215 1.00 95.06 199 GLU A C 1
ATOM 1442 O O . GLU A 1 199 ? 12.195 -6.684 -45.185 1.00 95.06 199 GLU A O 1
ATOM 1447 N N . ALA A 1 200 ? 14.418 -6.946 -45.291 1.00 95.25 200 ALA A N 1
ATOM 1448 C CA . ALA A 1 200 ? 14.716 -5.515 -45.349 1.00 95.25 200 ALA A CA 1
ATOM 1449 C C . ALA A 1 200 ? 14.234 -4.844 -46.645 1.00 95.25 200 ALA A C 1
ATOM 1451 O O . ALA A 1 200 ? 13.808 -3.692 -46.605 1.00 95.25 200 ALA A O 1
ATOM 1452 N N . ALA A 1 201 ? 14.275 -5.550 -47.779 1.00 91.75 201 ALA A N 1
ATOM 1453 C CA . ALA A 1 201 ? 13.776 -5.043 -49.058 1.00 91.75 201 ALA A CA 1
ATOM 1454 C C . ALA A 1 201 ? 12.246 -4.865 -49.078 1.00 91.75 201 ALA A C 1
ATOM 1456 O O . ALA A 1 201 ? 11.736 -4.095 -49.887 1.00 91.75 201 ALA A O 1
ATOM 1457 N N . GLY A 1 202 ? 11.520 -5.546 -48.184 1.00 89.31 202 GLY A N 1
ATOM 1458 C CA . GLY A 1 202 ? 10.067 -5.421 -48.033 1.00 89.31 202 GLY A CA 1
ATOM 1459 C C . GLY A 1 202 ? 9.599 -4.181 -47.261 1.00 89.31 202 GLY A C 1
ATOM 1460 O O . GLY A 1 202 ? 8.401 -4.031 -47.033 1.00 89.31 202 GLY A O 1
ATOM 1461 N N . VAL A 1 203 ? 10.508 -3.305 -46.816 1.00 90.88 203 VAL A N 1
ATOM 1462 C CA . VAL A 1 203 ? 10.144 -2.066 -46.115 1.00 90.88 203 VAL A CA 1
ATOM 1463 C C . VAL A 1 203 ? 9.681 -1.013 -47.119 1.00 90.88 203 VAL A C 1
ATOM 1465 O O . VAL A 1 203 ? 10.479 -0.478 -47.887 1.00 90.88 203 VAL A O 1
ATOM 1468 N N . GLU A 1 204 ? 8.399 -0.666 -47.070 1.00 82.88 204 GLU A N 1
ATOM 1469 C CA . GLU A 1 204 ? 7.847 0.443 -47.846 1.00 82.88 204 GLU A CA 1
ATOM 1470 C C . GLU A 1 204 ? 8.146 1.787 -47.167 1.00 82.88 204 GLU A C 1
ATOM 1472 O O . GLU A 1 204 ? 7.880 1.983 -45.979 1.00 82.88 204 GLU A O 1
ATOM 1477 N N . VAL A 1 205 ? 8.699 2.728 -47.933 1.00 76.00 205 VAL A N 1
ATOM 1478 C CA . VAL A 1 205 ? 8.950 4.108 -47.496 1.00 76.00 205 VAL A CA 1
ATOM 1479 C C . VAL A 1 205 ? 7.841 5.005 -48.062 1.00 76.00 205 VAL A C 1
ATOM 1481 O O . VAL A 1 205 ? 7.474 4.817 -49.224 1.00 76.00 205 VAL A O 1
ATOM 1484 N N . PRO A 1 206 ? 7.292 5.967 -47.288 1.00 68.69 206 PRO A N 1
ATOM 1485 C CA . PRO A 1 206 ? 6.242 6.868 -47.765 1.00 68.69 206 PRO A CA 1
ATOM 1486 C C . PRO A 1 206 ? 6.587 7.546 -49.098 1.00 68.69 206 PRO A C 1
ATOM 1488 O O . PRO A 1 206 ? 7.737 7.915 -49.346 1.00 68.69 206 PRO A O 1
ATOM 1491 N N . ALA A 1 207 ? 5.583 7.721 -49.962 1.00 60.84 207 ALA A N 1
ATOM 1492 C CA . ALA A 1 207 ? 5.767 8.283 -51.298 1.00 60.84 207 ALA A CA 1
ATOM 1493 C C . ALA A 1 207 ? 6.398 9.688 -51.237 1.00 60.84 207 ALA A C 1
ATOM 1495 O O . ALA A 1 207 ? 5.831 10.602 -50.648 1.00 60.84 207 ALA A O 1
ATOM 1496 N N . GLY A 1 208 ? 7.567 9.851 -51.867 1.00 61.25 208 GLY A N 1
ATOM 1497 C CA . GLY A 1 208 ? 8.329 11.108 -51.885 1.00 61.25 208 GLY A CA 1
ATOM 1498 C C . GLY A 1 208 ? 9.436 11.210 -50.829 1.00 61.25 208 GLY A C 1
ATOM 1499 O O . GLY A 1 208 ? 10.317 12.058 -50.970 1.00 61.25 208 GLY A O 1
ATOM 1500 N N . ALA A 1 209 ? 9.464 10.319 -49.834 1.00 70.31 209 ALA A N 1
ATOM 1501 C CA . ALA A 1 209 ? 10.527 10.266 -48.839 1.00 70.31 209 ALA A CA 1
ATOM 1502 C C . ALA A 1 209 ? 11.667 9.335 -49.284 1.00 70.31 209 ALA A C 1
ATOM 1504 O O . ALA A 1 209 ? 11.454 8.255 -49.836 1.00 70.31 209 ALA A O 1
ATOM 1505 N N . HIS A 1 210 ? 12.912 9.741 -49.030 1.00 80.44 210 HIS A N 1
ATOM 1506 C CA . HIS A 1 210 ? 14.086 8.923 -49.323 1.00 80.44 210 HIS A CA 1
ATOM 1507 C C . HIS A 1 210 ? 14.581 8.240 -48.044 1.00 80.44 210 HIS A C 1
ATOM 1509 O O . HIS A 1 210 ? 14.903 8.921 -47.070 1.00 80.44 210 HIS A O 1
ATOM 1515 N N . ALA A 1 211 ? 14.693 6.906 -48.049 1.00 83.12 211 ALA A N 1
ATOM 1516 C CA . ALA A 1 211 ? 15.111 6.104 -46.890 1.00 83.12 211 ALA A CA 1
ATOM 1517 C C . ALA A 1 211 ? 16.375 6.652 -46.203 1.00 83.12 211 ALA A C 1
ATOM 1519 O O . ALA A 1 211 ? 16.414 6.788 -44.981 1.00 83.12 211 ALA A O 1
ATOM 1520 N N . ALA A 1 212 ? 17.392 7.019 -46.990 1.00 84.44 212 ALA A N 1
ATOM 1521 C CA . ALA A 1 212 ? 18.637 7.568 -46.460 1.00 84.44 212 ALA A CA 1
ATOM 1522 C C . ALA A 1 212 ? 18.451 8.959 -45.828 1.00 84.44 212 ALA A C 1
ATOM 1524 O O . ALA A 1 212 ? 19.101 9.264 -44.832 1.00 84.44 212 ALA A O 1
ATOM 1525 N N . ALA A 1 213 ? 17.540 9.786 -46.354 1.00 85.88 213 ALA A N 1
ATOM 1526 C CA . ALA A 1 213 ? 17.229 11.101 -45.792 1.00 85.88 213 ALA A CA 1
ATOM 1527 C C . ALA A 1 213 ? 16.469 10.984 -44.461 1.00 85.88 213 ALA A C 1
ATOM 1529 O O . ALA A 1 213 ? 16.804 11.680 -43.504 1.00 85.88 213 ALA A O 1
ATOM 1530 N N . LEU A 1 214 ? 15.518 10.049 -44.363 1.00 87.38 214 LEU A N 1
ATOM 1531 C CA . LEU A 1 214 ? 14.825 9.755 -43.105 1.00 87.38 214 LEU A CA 1
ATOM 1532 C C . LEU A 1 214 ? 15.797 9.212 -42.055 1.00 87.38 214 LEU A C 1
ATOM 1534 O O . LEU A 1 214 ? 15.822 9.712 -40.937 1.00 87.38 214 LEU A O 1
ATOM 1538 N N . LEU A 1 215 ? 16.674 8.264 -42.411 1.00 88.31 215 LEU A N 1
ATOM 1539 C CA . LEU A 1 215 ? 17.718 7.778 -41.497 1.00 88.31 215 LEU A CA 1
ATOM 1540 C C . LEU A 1 215 ? 18.748 8.859 -41.137 1.00 88.31 215 LEU A C 1
ATOM 1542 O O . LEU A 1 215 ? 19.403 8.757 -40.096 1.00 88.31 215 LEU A O 1
ATOM 1546 N N . ALA A 1 216 ? 18.916 9.889 -41.971 1.00 86.00 216 ALA A N 1
ATOM 1547 C CA . ALA A 1 216 ? 19.761 11.042 -41.681 1.00 86.00 216 ALA A CA 1
ATOM 1548 C C . ALA A 1 216 ? 19.137 11.993 -40.638 1.00 86.00 216 ALA A C 1
ATOM 1550 O O . ALA A 1 216 ? 19.879 12.768 -40.025 1.00 86.00 216 ALA A O 1
ATOM 1551 N N . SER A 1 217 ? 17.823 11.905 -40.400 1.00 85.94 217 SER A N 1
ATOM 1552 C CA . SER A 1 217 ? 17.072 12.840 -39.561 1.00 85.94 217 SER A CA 1
ATOM 1553 C C . SER A 1 217 ? 17.483 12.806 -38.076 1.00 85.94 217 SER A C 1
ATOM 1555 O O . SER A 1 217 ? 18.047 11.817 -37.591 1.00 85.94 217 SER A O 1
ATOM 1557 N N . PRO A 1 218 ? 17.177 13.874 -37.308 1.00 84.00 218 PRO A N 1
ATOM 1558 C CA . PRO A 1 218 ? 17.462 13.928 -35.876 1.00 84.00 218 PRO A CA 1
ATOM 1559 C C . PRO A 1 218 ? 16.729 12.883 -35.020 1.00 84.00 218 PRO A C 1
ATOM 1561 O O . PRO A 1 218 ? 17.144 12.677 -33.882 1.00 84.00 218 PRO A O 1
ATOM 1564 N N . GLU A 1 219 ? 15.654 12.248 -35.508 1.00 84.88 219 GLU A N 1
ATOM 1565 C CA . GLU A 1 219 ? 14.935 11.208 -34.746 1.00 84.88 219 GLU A CA 1
ATOM 1566 C C . GLU A 1 219 ? 15.764 9.931 -34.616 1.00 84.88 219 GLU A C 1
ATOM 1568 O O . GLU A 1 219 ? 15.861 9.346 -33.536 1.00 84.88 219 GLU A O 1
ATOM 1573 N N . PHE A 1 220 ? 16.424 9.540 -35.705 1.00 86.94 220 PHE A N 1
ATOM 1574 C CA . PHE A 1 220 ? 17.303 8.377 -35.720 1.00 86.94 220 PHE A CA 1
ATOM 1575 C C . PHE A 1 220 ? 18.715 8.705 -35.239 1.00 86.94 220 PHE A C 1
ATOM 1577 O O . PHE A 1 220 ? 19.550 7.806 -35.213 1.00 86.94 220 PHE A O 1
ATOM 1584 N N . ASP A 1 221 ? 19.000 9.951 -34.842 1.00 88.94 221 ASP A N 1
ATOM 1585 C CA . ASP A 1 221 ? 20.303 10.374 -34.336 1.00 88.94 221 ASP A CA 1
ATOM 1586 C C . ASP A 1 221 ? 20.407 10.256 -32.806 1.00 88.94 221 ASP A C 1
ATOM 1588 O O . ASP A 1 221 ? 19.951 11.144 -32.076 1.00 88.94 221 ASP A O 1
ATOM 1592 N N . PRO A 1 222 ? 21.086 9.229 -32.264 1.00 88.69 222 PRO A N 1
ATOM 1593 C CA . PRO A 1 222 ? 21.200 9.059 -30.820 1.00 88.69 222 PRO A CA 1
ATOM 1594 C C . PRO A 1 222 ? 22.133 10.100 -30.188 1.00 88.69 222 PRO A C 1
ATOM 1596 O O . PRO A 1 222 ? 22.156 10.222 -28.968 1.00 88.69 222 PRO A O 1
ATOM 1599 N N . CYS A 1 223 ? 22.889 10.857 -30.993 1.00 88.50 223 CYS A N 1
ATOM 1600 C CA . CYS A 1 223 ? 23.696 11.982 -30.532 1.00 88.50 223 CYS A CA 1
ATOM 1601 C C . CYS A 1 223 ? 22.880 13.283 -30.383 1.00 88.50 223 CYS A C 1
ATOM 1603 O O . CYS A 1 223 ? 23.335 14.201 -29.700 1.00 88.50 223 CYS A O 1
ATOM 1605 N N . SER A 1 224 ? 21.669 13.364 -30.949 1.00 87.81 224 SER A N 1
ATOM 1606 C CA . SER A 1 224 ? 20.778 14.529 -30.856 1.00 87.81 224 SER A CA 1
ATOM 1607 C C . SER A 1 224 ? 19.752 14.348 -29.732 1.00 87.81 224 SER A C 1
ATOM 1609 O O . SER A 1 224 ? 18.603 13.952 -29.941 1.00 87.81 224 SER A O 1
ATOM 1611 N N . LEU A 1 225 ? 20.178 14.615 -28.494 1.00 85.94 225 LEU A N 1
ATOM 1612 C CA . LEU A 1 225 ? 19.377 14.349 -27.294 1.00 85.94 225 LEU A CA 1
ATOM 1613 C C . LEU A 1 225 ? 18.835 15.627 -26.653 1.00 85.94 225 LEU A C 1
ATOM 1615 O O . LEU A 1 225 ? 19.536 16.625 -26.503 1.00 85.94 225 LEU A O 1
ATOM 1619 N N . GLN A 1 226 ? 17.584 15.571 -26.201 1.00 82.94 226 GLN A N 1
ATOM 1620 C CA . GLN A 1 226 ? 16.996 16.574 -25.321 1.00 82.94 226 GLN A CA 1
ATOM 1621 C C . GLN A 1 226 ? 17.212 16.169 -23.864 1.00 82.94 226 GLN A C 1
ATOM 1623 O O . GLN A 1 226 ? 16.796 15.089 -23.435 1.00 82.94 226 GLN A O 1
ATOM 1628 N N . ALA A 1 227 ? 17.831 17.052 -23.084 1.00 81.62 227 ALA A N 1
ATOM 1629 C CA . ALA A 1 227 ? 17.938 16.893 -21.643 1.00 81.62 227 ALA A CA 1
ATOM 1630 C C . ALA A 1 227 ? 16.685 17.459 -20.962 1.00 81.62 227 ALA A C 1
ATOM 1632 O O . ALA A 1 227 ? 16.359 18.637 -21.100 1.00 81.62 227 ALA A O 1
ATOM 1633 N N . ARG A 1 228 ? 15.976 16.616 -20.213 1.00 76.25 228 ARG A N 1
ATOM 1634 C CA . ARG A 1 228 ? 14.872 17.022 -19.334 1.00 76.25 228 ARG A CA 1
ATOM 1635 C C . ARG A 1 228 ? 15.258 16.740 -17.880 1.00 76.25 228 ARG A C 1
ATOM 1637 O O . ARG A 1 228 ? 16.001 15.785 -17.636 1.00 76.25 228 ARG A O 1
ATOM 1644 N N . PRO A 1 229 ? 14.772 17.521 -16.902 1.00 71.88 229 PRO A N 1
ATOM 1645 C CA . PRO A 1 229 ? 14.986 17.191 -15.498 1.00 71.88 229 PRO A CA 1
ATOM 1646 C C . PRO A 1 229 ? 14.410 15.802 -15.190 1.00 71.88 229 PRO A C 1
ATOM 1648 O O . PRO A 1 229 ? 13.326 15.447 -15.659 1.00 71.88 229 PRO A O 1
ATOM 1651 N N . THR A 1 230 ? 15.132 14.995 -14.409 1.00 64.25 230 THR A N 1
ATOM 1652 C CA . THR A 1 230 ? 14.497 13.839 -13.756 1.00 64.25 230 THR A CA 1
ATOM 1653 C C . THR A 1 230 ? 13.490 14.358 -12.739 1.00 64.25 230 THR A C 1
ATOM 1655 O O . THR A 1 230 ? 13.725 15.427 -12.184 1.00 64.25 230 THR A O 1
ATOM 1658 N N . ASP A 1 231 ? 12.416 13.610 -12.475 1.00 66.31 231 ASP A N 1
ATOM 1659 C CA . ASP A 1 231 ? 11.386 13.963 -11.488 1.00 66.31 231 ASP A CA 1
ATOM 1660 C C . ASP A 1 231 ? 12.010 14.593 -10.224 1.00 66.31 231 ASP A C 1
ATOM 1662 O O . ASP A 1 231 ? 12.686 13.934 -9.422 1.00 66.31 231 ASP A O 1
ATOM 1666 N N . LEU A 1 232 ? 11.852 15.916 -10.111 1.00 56.91 232 LEU A N 1
ATOM 1667 C CA . LEU A 1 232 ? 12.535 16.740 -9.116 1.00 56.91 232 LEU A CA 1
ATOM 1668 C C . LEU A 1 232 ? 12.004 16.453 -7.705 1.00 56.91 232 LEU A C 1
ATOM 1670 O O . LEU A 1 232 ? 12.744 16.596 -6.728 1.00 56.91 232 LEU A O 1
ATOM 1674 N N . VAL A 1 233 ? 10.755 15.987 -7.602 1.00 58.03 233 VAL A N 1
ATOM 1675 C CA . VAL A 1 233 ? 10.096 15.630 -6.341 1.00 58.03 233 VAL A CA 1
ATOM 1676 C C . VAL A 1 233 ? 10.700 14.338 -5.795 1.00 58.03 233 VAL A C 1
ATOM 1678 O O . VAL A 1 233 ? 11.123 14.285 -4.637 1.00 58.03 233 VAL A O 1
ATOM 1681 N N . ARG A 1 234 ? 10.884 13.335 -6.660 1.00 58.91 234 ARG A N 1
ATOM 1682 C CA . ARG A 1 234 ? 11.523 12.057 -6.304 1.00 58.91 234 ARG A CA 1
ATOM 1683 C C . ARG A 1 234 ? 13.008 12.217 -5.955 1.00 58.91 234 ARG A C 1
ATOM 1685 O O . ARG A 1 234 ? 13.521 11.524 -5.077 1.00 58.91 234 ARG A O 1
ATOM 1692 N N . ARG A 1 235 ? 13.708 13.179 -6.574 1.00 54.75 235 ARG A N 1
ATOM 1693 C CA . ARG A 1 235 ? 15.106 13.519 -6.235 1.00 54.75 235 ARG A CA 1
ATOM 1694 C C . ARG A 1 235 ? 15.232 14.214 -4.878 1.00 54.75 235 ARG A C 1
ATOM 1696 O O . ARG A 1 235 ? 16.182 13.925 -4.158 1.00 54.75 235 ARG A O 1
ATOM 1703 N N . ARG A 1 236 ? 14.291 15.084 -4.492 1.00 58.62 236 ARG A N 1
ATOM 1704 C CA . ARG A 1 236 ? 14.268 15.683 -3.141 1.00 58.62 236 ARG A CA 1
ATOM 1705 C C . ARG A 1 236 ? 14.043 14.638 -2.048 1.00 58.62 236 ARG A C 1
ATOM 1707 O O . ARG A 1 236 ? 14.614 14.759 -0.968 1.00 58.62 236 ARG A O 1
ATOM 1714 N N . GLN A 1 237 ? 13.275 13.593 -2.343 1.00 54.97 237 GLN A N 1
ATOM 1715 C CA . GLN A 1 237 ? 13.102 12.447 -1.449 1.00 54.97 237 GLN A CA 1
ATOM 1716 C C . GLN A 1 237 ? 14.364 11.560 -1.409 1.00 54.97 237 GLN A C 1
ATOM 1718 O O . GLN A 1 237 ? 14.825 11.199 -0.332 1.00 54.97 237 GLN A O 1
ATOM 1723 N N . GLY A 1 238 ? 14.999 11.293 -2.558 1.00 49.09 238 GLY A N 1
ATOM 1724 C CA . GLY A 1 238 ? 16.224 10.482 -2.641 1.00 49.09 238 GLY A CA 1
ATOM 1725 C C . GLY A 1 238 ? 17.503 11.160 -2.122 1.00 49.09 238 GLY A C 1
ATOM 1726 O O . GLY A 1 238 ? 18.380 10.485 -1.592 1.00 49.09 238 GLY A O 1
ATOM 1727 N N . ALA A 1 239 ? 17.622 12.487 -2.216 1.00 51.38 239 ALA A N 1
ATOM 1728 C CA . ALA A 1 239 ? 18.762 13.233 -1.671 1.00 51.38 239 ALA A CA 1
ATOM 1729 C C . ALA A 1 239 ? 18.788 13.208 -0.132 1.00 51.38 239 ALA A C 1
ATOM 1731 O O . ALA A 1 239 ? 19.863 13.138 0.458 1.00 51.38 239 ALA A O 1
ATOM 1732 N N . ARG A 1 240 ? 17.612 13.172 0.515 1.00 50.75 240 ARG A N 1
ATOM 1733 C CA . ARG A 1 240 ? 17.496 12.955 1.967 1.00 50.75 240 ARG A CA 1
ATOM 1734 C C . ARG A 1 240 ? 17.950 11.548 2.384 1.00 50.75 240 ARG A C 1
ATOM 1736 O O . ARG A 1 240 ? 18.504 11.397 3.463 1.00 50.75 240 ARG A O 1
ATOM 1743 N N . ALA A 1 241 ? 17.809 10.550 1.508 1.00 44.25 241 ALA A N 1
ATOM 1744 C CA . ALA A 1 241 ? 18.289 9.184 1.742 1.00 44.25 241 ALA A CA 1
ATOM 1745 C C . ALA A 1 241 ? 19.796 8.998 1.450 1.00 44.25 241 ALA A C 1
ATOM 1747 O O . ALA A 1 241 ? 20.479 8.265 2.161 1.00 44.25 241 ALA A O 1
ATOM 1748 N N . LEU A 1 242 ? 20.354 9.686 0.444 1.00 45.44 242 LEU A N 1
ATOM 1749 C CA . LEU A 1 242 ? 21.795 9.632 0.138 1.00 45.44 242 LEU A CA 1
ATOM 1750 C C . LEU A 1 242 ? 22.658 10.390 1.159 1.00 45.44 242 LEU A C 1
ATOM 1752 O O . LEU A 1 242 ? 23.781 9.964 1.422 1.00 45.44 242 LEU A O 1
ATOM 1756 N N . GLY A 1 243 ? 22.130 11.455 1.776 1.00 48.84 243 GLY A N 1
ATOM 1757 C CA . GLY A 1 243 ? 22.780 12.117 2.914 1.00 48.84 243 GLY A CA 1
ATOM 1758 C C . GLY A 1 243 ? 22.986 11.175 4.107 1.00 48.84 243 GLY A C 1
ATOM 1759 O O . GLY A 1 243 ? 24.054 11.182 4.711 1.00 48.84 243 GLY A O 1
ATOM 1760 N N . ALA A 1 244 ? 22.020 10.291 4.379 1.00 48.03 244 ALA A N 1
ATOM 1761 C CA . ALA A 1 244 ? 22.156 9.247 5.395 1.00 48.03 244 ALA A CA 1
ATOM 1762 C C . ALA A 1 244 ? 23.170 8.156 4.985 1.00 48.03 244 ALA A C 1
ATOM 1764 O O . ALA A 1 244 ? 23.946 7.688 5.811 1.00 48.03 244 ALA A O 1
ATOM 1765 N N . GLY A 1 245 ? 23.232 7.790 3.699 1.00 45.59 245 GLY A N 1
ATOM 1766 C CA . GLY A 1 245 ? 24.155 6.762 3.197 1.00 45.59 245 GLY A CA 1
ATOM 1767 C C . GLY A 1 245 ? 25.636 7.174 3.159 1.00 45.59 245 GLY A C 1
ATOM 1768 O O . GLY A 1 245 ? 26.508 6.349 3.426 1.00 45.59 245 GLY A O 1
ATOM 1769 N N . ALA A 1 246 ? 25.944 8.442 2.867 1.00 47.28 246 ALA A N 1
ATOM 1770 C CA . ALA A 1 246 ? 27.324 8.942 2.881 1.00 47.28 246 ALA A CA 1
ATOM 1771 C C . ALA A 1 246 ? 27.902 9.022 4.307 1.00 47.28 246 ALA A C 1
ATOM 1773 O O . ALA A 1 246 ? 29.084 8.739 4.503 1.00 47.28 246 ALA A O 1
ATOM 1774 N N . ALA A 1 247 ? 27.059 9.320 5.303 1.00 50.66 247 ALA A N 1
ATOM 1775 C CA . ALA A 1 247 ? 27.425 9.231 6.714 1.00 50.66 247 ALA A CA 1
ATOM 1776 C C . ALA A 1 247 ? 27.748 7.781 7.122 1.00 50.66 247 ALA A C 1
ATOM 1778 O O . ALA A 1 247 ? 28.754 7.540 7.780 1.00 50.66 247 ALA A O 1
ATOM 1779 N N . VAL A 1 248 ? 26.971 6.800 6.645 1.00 52.91 248 VAL A N 1
ATOM 1780 C CA . VAL A 1 248 ? 27.212 5.369 6.910 1.00 52.91 248 VAL A CA 1
ATOM 1781 C C . VAL A 1 248 ? 28.519 4.868 6.279 1.00 52.91 248 VAL A C 1
ATOM 1783 O O . VAL A 1 248 ? 29.254 4.130 6.924 1.00 52.91 248 VAL A O 1
ATOM 1786 N N . LEU A 1 249 ? 28.877 5.289 5.061 1.00 53.16 249 LEU A N 1
ATOM 1787 C CA . LEU A 1 249 ? 30.131 4.857 4.418 1.00 53.16 249 LEU A CA 1
ATOM 1788 C C . LEU A 1 249 ? 31.388 5.481 5.048 1.00 53.16 249 LEU A C 1
ATOM 1790 O O . LEU A 1 249 ? 32.414 4.807 5.137 1.00 53.16 249 LEU A O 1
ATOM 1794 N N . LEU A 1 250 ? 31.307 6.727 5.530 1.00 53.25 250 LEU A N 1
ATOM 1795 C CA . LEU A 1 250 ? 32.368 7.341 6.341 1.00 53.25 250 LEU A CA 1
ATOM 1796 C C . LEU A 1 250 ? 32.537 6.619 7.689 1.00 53.25 250 LEU A C 1
ATOM 1798 O O . LEU A 1 250 ? 33.666 6.411 8.131 1.00 53.25 250 LEU A O 1
ATOM 1802 N N . VAL A 1 251 ? 31.437 6.150 8.288 1.00 53.34 251 VAL A N 1
ATOM 1803 C CA . VAL A 1 251 ? 31.446 5.320 9.506 1.00 53.34 251 VAL A CA 1
ATOM 1804 C C . VAL A 1 251 ? 32.026 3.919 9.239 1.00 53.34 251 VAL A C 1
ATOM 1806 O O . VAL A 1 251 ? 32.855 3.443 10.011 1.00 53.34 251 VAL A O 1
ATOM 1809 N N . CYS A 1 252 ? 31.689 3.272 8.118 1.00 49.22 252 CYS A N 1
ATOM 1810 C CA . CYS A 1 252 ? 32.228 1.952 7.762 1.00 49.22 252 CYS A CA 1
ATOM 1811 C C . CYS A 1 252 ? 33.714 1.984 7.356 1.00 49.22 252 CYS A C 1
ATOM 1813 O O . CYS A 1 252 ? 34.438 1.024 7.619 1.00 49.22 252 CYS A O 1
ATOM 1815 N N . GLY A 1 253 ? 34.184 3.075 6.739 1.00 46.28 253 GLY A N 1
ATOM 1816 C CA . GLY A 1 253 ? 35.590 3.249 6.360 1.00 46.28 253 GLY A CA 1
ATOM 1817 C C . GLY A 1 253 ? 36.521 3.451 7.559 1.00 46.28 253 GLY A C 1
ATOM 1818 O O . GLY A 1 253 ? 37.612 2.887 7.586 1.00 46.28 253 GLY A O 1
ATOM 1819 N N . ALA A 1 254 ? 36.073 4.187 8.582 1.00 50.38 254 ALA A N 1
ATOM 1820 C CA . ALA A 1 254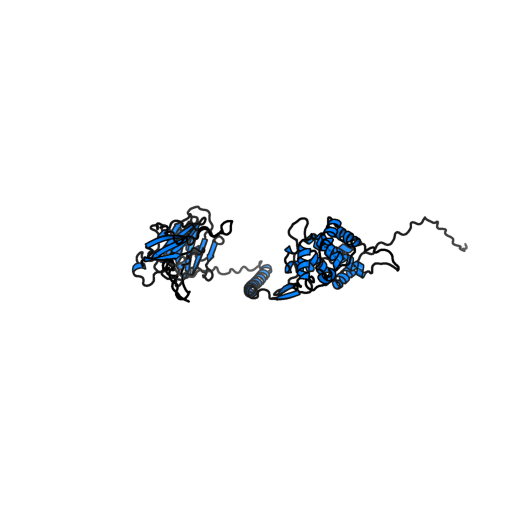 ? 36.816 4.358 9.833 1.00 50.38 254 ALA A CA 1
ATOM 1821 C C . ALA A 1 254 ? 36.811 3.087 10.708 1.00 50.38 254 ALA A C 1
ATOM 1823 O O . ALA A 1 254 ? 37.763 2.834 11.445 1.00 50.38 254 ALA A O 1
ATOM 1824 N N . ALA A 1 255 ? 35.774 2.250 10.591 1.00 48.03 255 ALA A N 1
ATOM 1825 C CA . ALA A 1 255 ? 35.673 1.004 11.344 1.00 48.03 255 ALA A CA 1
ATOM 1826 C C . ALA A 1 255 ? 36.720 -0.044 10.917 1.00 48.03 255 ALA A C 1
ATOM 1828 O O . ALA A 1 255 ? 37.195 -0.794 11.761 1.00 48.03 255 ALA A O 1
ATOM 1829 N N . PHE A 1 256 ? 37.136 -0.093 9.646 1.00 48.12 256 PHE A N 1
ATOM 1830 C CA . PHE A 1 256 ? 37.993 -1.182 9.148 1.00 48.12 256 PHE A CA 1
ATOM 1831 C C . PHE A 1 256 ? 39.481 -1.076 9.529 1.00 48.12 256 PHE A C 1
ATOM 1833 O O . PHE A 1 256 ? 40.164 -2.096 9.562 1.00 48.12 256 PHE A O 1
ATOM 1840 N N . THR A 1 257 ? 39.994 0.115 9.855 1.00 47.91 257 THR A N 1
ATOM 1841 C CA . THR A 1 257 ? 41.386 0.295 10.321 1.00 47.91 257 THR A CA 1
ATOM 1842 C C . THR A 1 257 ? 41.502 0.435 11.841 1.00 47.91 257 THR A C 1
ATOM 1844 O O . THR A 1 257 ? 42.587 0.246 12.383 1.00 47.91 257 THR A O 1
ATOM 1847 N N . GLY A 1 258 ? 40.392 0.712 12.538 1.00 44.56 258 GLY A N 1
ATOM 1848 C CA . GLY A 1 258 ? 40.328 0.821 14.001 1.00 44.56 258 GLY A CA 1
ATOM 1849 C C . GLY A 1 258 ? 39.789 -0.417 14.732 1.00 44.56 258 GLY A C 1
ATOM 1850 O O . GLY A 1 258 ? 39.809 -0.444 15.962 1.00 44.56 258 GLY A O 1
ATOM 1851 N N . TRP A 1 259 ? 39.317 -1.450 14.016 1.00 43.78 259 TRP A N 1
ATOM 1852 C CA . TRP A 1 259 ? 38.606 -2.596 14.616 1.00 43.78 259 TRP A CA 1
ATOM 1853 C C . TRP A 1 259 ? 39.454 -3.440 15.579 1.00 43.78 259 TRP A C 1
ATOM 1855 O O . TRP A 1 259 ? 38.901 -4.196 16.375 1.00 43.78 259 TRP A O 1
ATOM 1865 N N . SER A 1 260 ? 40.786 -3.345 15.555 1.00 43.41 260 SER A N 1
ATOM 1866 C CA . SER A 1 260 ? 41.602 -4.211 16.408 1.00 43.41 260 SER A CA 1
ATOM 1867 C C . SER A 1 260 ? 41.857 -3.684 17.819 1.00 43.41 260 SER A C 1
ATOM 1869 O O . SER A 1 260 ? 42.356 -4.476 18.610 1.00 43.41 260 SER A O 1
ATOM 1871 N N . LEU A 1 261 ? 41.556 -2.422 18.180 1.00 50.09 261 LEU A N 1
ATOM 1872 C CA . LEU A 1 261 ? 42.033 -1.910 19.482 1.00 50.09 261 LEU A CA 1
ATOM 1873 C C . LEU A 1 261 ? 41.079 -1.132 20.396 1.00 50.09 261 LEU A C 1
ATOM 1875 O O . LEU A 1 261 ? 41.447 -0.975 21.556 1.00 50.09 261 LEU A O 1
ATOM 1879 N N . THR A 1 262 ? 39.861 -0.729 20.021 1.00 50.66 262 THR A N 1
ATOM 1880 C CA . THR A 1 262 ? 38.987 -0.037 21.000 1.00 50.66 262 THR A CA 1
ATOM 1881 C C . THR A 1 262 ? 37.494 -0.233 20.739 1.00 50.66 262 THR A C 1
ATOM 1883 O O . THR A 1 262 ? 36.857 0.481 19.971 1.00 50.66 262 THR A O 1
ATOM 1886 N N . ARG A 1 263 ? 36.893 -1.191 21.452 1.00 40.97 263 ARG A N 1
ATOM 1887 C CA . ARG A 1 263 ? 35.437 -1.334 21.572 1.00 40.97 263 ARG A CA 1
ATOM 1888 C C . ARG A 1 263 ? 34.941 -0.356 22.647 1.00 40.97 263 ARG A C 1
ATOM 1890 O O . ARG A 1 263 ? 35.028 -0.667 23.829 1.00 40.97 263 ARG A O 1
ATOM 1897 N N . ALA A 1 264 ? 34.416 0.802 22.252 1.00 48.47 264 ALA A N 1
ATOM 1898 C CA . ALA A 1 264 ? 33.530 1.583 23.114 1.00 48.47 264 ALA A CA 1
ATOM 1899 C C . ALA A 1 264 ? 32.093 1.087 22.885 1.00 48.47 264 ALA A C 1
ATOM 1901 O O . ALA A 1 264 ? 31.588 1.141 21.766 1.00 48.47 264 ALA A O 1
ATOM 1902 N N . GLN A 1 265 ? 31.471 0.527 23.925 1.00 46.19 265 GLN A N 1
ATOM 1903 C CA . GLN A 1 265 ? 30.037 0.230 23.955 1.00 46.19 265 GLN A CA 1
ATOM 1904 C C . GLN A 1 265 ? 29.249 1.526 23.719 1.00 46.19 265 GLN A C 1
ATOM 1906 O O . GLN A 1 265 ? 29.442 2.491 24.457 1.00 46.19 265 GLN A O 1
ATOM 1911 N N . GLU A 1 266 ? 28.334 1.543 22.745 1.00 43.88 266 GLU A N 1
ATOM 1912 C CA . GLU A 1 266 ? 27.198 2.463 22.838 1.00 43.88 266 GLU A CA 1
ATOM 1913 C C . GLU A 1 266 ? 26.382 2.086 24.085 1.00 43.88 266 GLU A C 1
ATOM 1915 O O . GLU A 1 266 ? 26.200 0.891 24.356 1.00 43.88 266 GLU A O 1
ATOM 1920 N N . PRO A 1 267 ? 25.904 3.066 24.871 1.00 45.62 267 PRO A N 1
ATOM 1921 C CA . PRO A 1 267 ? 25.032 2.775 25.994 1.00 45.62 267 PRO A CA 1
ATOM 1922 C C . PRO A 1 267 ? 23.764 2.099 25.470 1.00 45.62 267 PRO A C 1
ATOM 1924 O O . PRO A 1 267 ? 23.120 2.593 24.545 1.00 45.62 267 PRO A O 1
ATOM 1927 N N . ALA A 1 268 ? 23.409 0.959 26.064 1.00 59.44 268 ALA A N 1
ATOM 1928 C CA . ALA A 1 268 ? 22.126 0.319 25.813 1.00 59.44 268 ALA A CA 1
ATOM 1929 C C . ALA A 1 268 ? 21.015 1.359 26.011 1.00 59.44 268 ALA A C 1
ATOM 1931 O O . ALA A 1 268 ? 20.989 2.033 27.041 1.00 59.44 268 ALA A O 1
ATOM 1932 N N . TYR A 1 269 ? 20.121 1.511 25.031 1.00 65.06 269 TYR A N 1
ATOM 1933 C CA . TYR A 1 269 ? 18.931 2.344 25.189 1.00 65.06 269 TYR A CA 1
ATOM 1934 C C . TYR A 1 269 ? 18.177 1.876 26.441 1.00 65.06 269 TYR A C 1
ATOM 1936 O O . TYR A 1 269 ? 17.742 0.726 26.518 1.00 65.06 269 TYR A O 1
ATOM 1944 N N . VAL A 1 270 ? 18.089 2.752 27.443 1.00 71.00 270 VAL A N 1
ATOM 1945 C CA . VAL A 1 270 ? 17.364 2.495 28.688 1.00 71.00 270 VAL A CA 1
ATOM 1946 C C . VAL A 1 270 ? 15.982 3.125 28.541 1.00 71.00 270 VAL A C 1
ATOM 1948 O O . VAL A 1 270 ? 15.900 4.353 28.482 1.00 71.00 270 VAL A O 1
ATOM 1951 N N . PRO A 1 271 ? 14.901 2.328 28.502 1.00 71.81 271 PRO A N 1
ATOM 1952 C CA . PRO A 1 271 ? 13.553 2.870 28.460 1.00 71.81 271 PRO A CA 1
ATOM 1953 C C . PRO A 1 271 ? 13.277 3.724 29.703 1.00 71.81 271 PRO A C 1
ATOM 1955 O O . PRO A 1 271 ? 13.570 3.327 30.842 1.00 71.81 271 PRO A O 1
ATOM 1958 N N . SER A 1 272 ? 12.671 4.887 29.494 1.00 79.81 272 SER A N 1
ATOM 1959 C CA . SER A 1 272 ? 12.175 5.753 30.560 1.00 79.81 272 SER A CA 1
ATOM 1960 C C . SER A 1 272 ? 11.157 5.020 31.446 1.00 79.81 272 SER A C 1
ATOM 1962 O O . SER A 1 272 ? 10.618 3.967 31.095 1.00 79.81 272 SER A O 1
ATOM 1964 N N . ALA A 1 273 ? 10.893 5.552 32.643 1.00 82.19 273 ALA A N 1
ATOM 1965 C CA . ALA A 1 273 ? 9.861 4.989 33.516 1.00 82.19 273 ALA A CA 1
ATOM 1966 C C . ALA A 1 273 ? 8.479 5.006 32.837 1.00 82.19 273 ALA A C 1
ATOM 1968 O O . ALA A 1 273 ? 7.786 3.997 32.869 1.00 82.19 273 ALA A O 1
ATOM 1969 N N . ALA A 1 274 ? 8.139 6.100 32.146 1.00 79.12 274 ALA A N 1
ATOM 1970 C CA . ALA A 1 274 ? 6.884 6.234 31.409 1.00 79.12 274 ALA A CA 1
ATOM 1971 C C . ALA A 1 274 ? 6.754 5.199 30.279 1.00 79.12 274 ALA A C 1
ATOM 1973 O O . ALA A 1 274 ? 5.701 4.587 30.133 1.00 79.12 274 ALA A O 1
ATOM 1974 N N . GLU A 1 275 ? 7.829 4.935 29.527 1.00 80.00 275 GLU A N 1
ATOM 1975 C CA . GLU A 1 275 ? 7.831 3.881 28.502 1.00 80.00 275 GLU A CA 1
ATOM 1976 C C . GLU A 1 275 ? 7.651 2.497 29.132 1.00 80.00 275 GLU A C 1
ATOM 1978 O O . GLU A 1 275 ? 6.864 1.699 28.642 1.00 80.00 275 GLU A O 1
ATOM 1983 N N . ARG A 1 276 ? 8.306 2.204 30.262 1.00 84.19 276 ARG A N 1
ATOM 1984 C CA . ARG A 1 276 ? 8.101 0.922 30.962 1.00 84.19 276 ARG A CA 1
ATOM 1985 C C . ARG A 1 276 ? 6.671 0.756 31.468 1.00 84.19 276 ARG A C 1
ATOM 1987 O O . ARG A 1 276 ? 6.124 -0.335 31.356 1.00 84.19 276 ARG A O 1
ATOM 1994 N N . GLU A 1 277 ? 6.063 1.819 31.986 1.00 86.50 277 GLU A N 1
ATOM 1995 C CA . GLU A 1 277 ? 4.667 1.813 32.436 1.00 86.50 277 GLU A CA 1
ATOM 1996 C C . GLU A 1 277 ? 3.672 1.693 31.274 1.00 86.50 277 GLU A C 1
ATOM 1998 O O . GLU A 1 277 ? 2.643 1.033 31.413 1.00 86.50 277 GLU A O 1
ATOM 2003 N N . ALA A 1 278 ? 3.982 2.280 30.116 1.00 87.81 278 ALA A N 1
ATOM 2004 C CA . ALA A 1 278 ? 3.178 2.136 28.905 1.00 87.81 278 ALA A CA 1
ATOM 2005 C C . ALA A 1 278 ? 3.188 0.696 28.362 1.00 87.81 278 ALA A C 1
ATOM 2007 O O . ALA A 1 278 ? 2.230 0.274 27.716 1.00 87.81 278 ALA A O 1
ATOM 2008 N N . LEU A 1 279 ? 4.256 -0.058 28.642 1.00 90.56 279 LEU A N 1
ATOM 2009 C CA . LEU A 1 279 ? 4.432 -1.451 28.224 1.00 90.56 279 LEU A CA 1
ATOM 2010 C C . LEU A 1 279 ? 4.021 -2.480 29.279 1.00 90.56 279 LEU A C 1
ATOM 2012 O O . LEU A 1 279 ? 4.128 -3.683 29.026 1.00 90.56 279 LEU A O 1
ATOM 2016 N N . ASP A 1 280 ? 3.547 -2.032 30.440 1.00 92.88 280 ASP A N 1
ATOM 2017 C CA . ASP A 1 280 ? 3.025 -2.911 31.477 1.00 92.88 280 ASP A CA 1
ATOM 2018 C C . ASP A 1 280 ? 1.563 -3.283 31.166 1.00 92.88 280 ASP A C 1
ATOM 2020 O O . ASP A 1 280 ? 0.675 -2.427 31.271 1.00 92.88 280 ASP A O 1
ATOM 2024 N N . PRO A 1 281 ? 1.260 -4.554 30.827 1.00 95.25 281 PRO A N 1
ATOM 2025 C CA . PRO A 1 281 ? -0.110 -4.964 30.560 1.00 95.25 281 PRO A CA 1
ATOM 2026 C C . PRO A 1 281 ? -1.021 -4.767 31.776 1.00 95.25 281 PRO A C 1
ATOM 2028 O O . PRO A 1 281 ? -2.223 -4.616 31.579 1.00 95.25 281 PRO A O 1
ATOM 2031 N N . ALA A 1 282 ? -0.498 -4.740 33.012 1.00 93.88 282 ALA A N 1
ATOM 2032 C CA . ALA A 1 282 ? -1.268 -4.479 34.233 1.00 93.88 282 ALA A CA 1
ATOM 2033 C C . ALA A 1 282 ? -1.852 -3.060 34.295 1.00 93.88 282 ALA A C 1
ATOM 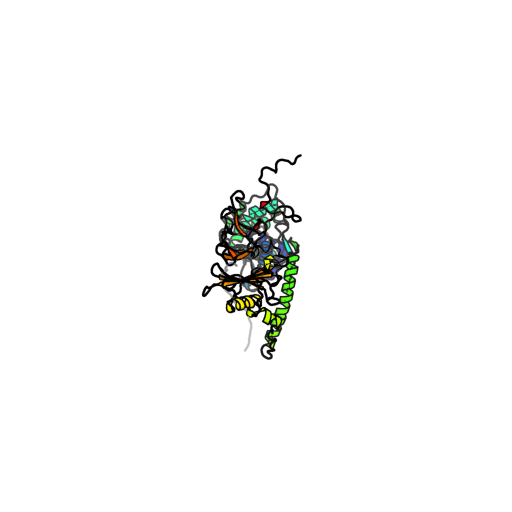2035 O O . ALA A 1 282 ? -2.856 -2.848 34.974 1.00 93.88 282 ALA A O 1
ATOM 2036 N N . ARG A 1 283 ? -1.253 -2.110 33.569 1.00 94.69 283 ARG A N 1
ATOM 2037 C CA . ARG A 1 283 ? -1.623 -0.689 33.574 1.00 94.69 283 ARG A CA 1
ATOM 2038 C C . ARG A 1 283 ? -2.517 -0.268 32.414 1.00 94.69 283 ARG A C 1
ATOM 2040 O O . ARG A 1 283 ? -2.863 0.908 32.319 1.00 94.69 283 ARG A O 1
ATOM 2047 N N . LEU A 1 284 ? -2.898 -1.202 31.542 1.00 96.56 284 LEU A N 1
ATOM 2048 C CA . LEU A 1 284 ? -3.874 -0.943 30.487 1.00 96.56 284 LEU A CA 1
ATOM 2049 C C . LEU A 1 284 ? -5.145 -0.330 31.073 1.00 96.56 284 LEU A C 1
ATOM 2051 O O . LEU A 1 284 ? -5.698 -0.831 32.053 1.00 96.56 284 LEU A O 1
ATOM 2055 N N . THR A 1 285 ? -5.612 0.753 30.458 1.00 96.00 285 THR A N 1
ATOM 2056 C CA . THR A 1 285 ? -6.837 1.415 30.908 1.00 96.00 285 THR A CA 1
ATOM 2057 C C . THR A 1 285 ? -8.052 0.774 30.249 1.00 96.00 285 THR A C 1
ATOM 2059 O O . THR A 1 285 ? -8.020 0.382 29.083 1.00 96.00 285 THR A O 1
ATOM 2062 N N . THR A 1 286 ? -9.149 0.674 30.988 1.00 96.50 286 THR A N 1
ATOM 2063 C CA . THR A 1 286 ? -10.443 0.207 30.479 1.00 96.50 286 THR A CA 1
ATOM 2064 C C . THR A 1 286 ? -11.519 1.218 30.844 1.00 96.50 286 THR A C 1
ATOM 2066 O O . THR A 1 286 ? -11.302 2.122 31.651 1.00 96.50 286 THR A O 1
ATOM 2069 N N . VAL A 1 287 ? -12.684 1.095 30.220 1.00 95.56 287 VAL A N 1
ATOM 2070 C CA . VAL A 1 287 ? -13.845 1.952 30.479 1.00 95.56 287 VAL A CA 1
ATOM 2071 C C . VAL A 1 287 ? -14.985 1.086 30.996 1.00 95.56 287 VAL A C 1
ATOM 2073 O O . VAL A 1 287 ? -15.086 -0.080 30.608 1.00 95.56 287 VAL A O 1
ATOM 2076 N N . ALA A 1 288 ? -15.819 1.644 31.875 1.00 93.94 288 ALA A N 1
ATOM 2077 C CA . ALA A 1 288 ? -17.018 0.966 32.351 1.00 93.94 288 ALA A CA 1
ATOM 2078 C C . ALA A 1 288 ? -17.955 0.606 31.171 1.00 93.94 288 ALA A C 1
ATOM 2080 O O . ALA A 1 288 ? -18.060 1.396 30.227 1.00 93.94 288 ALA A O 1
ATOM 2081 N N . PRO A 1 289 ? -18.632 -0.558 31.201 1.00 92.25 289 PRO A N 1
ATOM 2082 C CA . PRO A 1 289 ? -19.480 -1.035 30.102 1.00 92.25 289 PRO A CA 1
ATOM 2083 C C . PRO A 1 289 ? -20.565 -0.059 29.625 1.00 92.25 289 PRO A C 1
ATOM 2085 O O . PRO A 1 289 ? -20.916 -0.066 28.448 1.00 92.25 289 PRO A O 1
ATOM 2088 N N . ASP A 1 290 ? -21.070 0.782 30.522 1.00 93.38 290 ASP A N 1
ATOM 2089 C CA . ASP A 1 290 ? -22.177 1.727 30.349 1.00 93.38 290 ASP A CA 1
ATOM 2090 C C . ASP A 1 290 ? -21.722 3.191 30.188 1.00 93.38 290 ASP A C 1
ATOM 2092 O O . ASP A 1 290 ? -22.542 4.079 29.962 1.00 93.38 290 ASP A O 1
ATOM 2096 N N . ALA A 1 291 ? -20.414 3.477 30.248 1.00 94.00 291 ALA A N 1
ATOM 2097 C CA . ALA A 1 291 ? -19.905 4.854 30.215 1.00 94.00 291 ALA A CA 1
ATOM 2098 C C . ALA A 1 291 ? -20.306 5.624 28.945 1.00 94.00 291 ALA A C 1
ATOM 2100 O O . ALA A 1 291 ? -20.505 6.838 28.977 1.00 94.00 291 ALA A O 1
ATOM 2101 N N . TRP A 1 292 ? -20.440 4.922 27.819 1.00 93.69 292 TRP A N 1
ATOM 2102 C CA . TRP A 1 292 ? -20.851 5.508 26.544 1.00 93.69 292 TRP A CA 1
ATOM 2103 C C . TRP A 1 292 ? -22.296 6.032 26.560 1.00 93.69 292 TRP A C 1
ATOM 2105 O O . TRP A 1 292 ? -22.633 6.863 25.719 1.00 93.69 292 TRP A O 1
ATOM 2115 N N . GLU A 1 293 ? -23.149 5.576 27.485 1.00 93.94 293 GLU A N 1
ATOM 2116 C CA . GLU A 1 293 ? -24.557 5.988 27.550 1.00 93.94 293 GLU A CA 1
ATOM 2117 C C . GLU A 1 293 ? -24.732 7.439 27.997 1.00 93.94 293 GLU A C 1
ATOM 2119 O O . GLU A 1 293 ? -25.686 8.101 27.590 1.00 93.94 293 GLU A O 1
ATOM 2124 N N . THR A 1 294 ? -23.804 7.936 28.815 1.00 93.44 294 THR A N 1
ATOM 2125 C CA . THR A 1 294 ? -23.827 9.298 29.376 1.00 93.44 294 THR A CA 1
ATOM 2126 C C . THR A 1 294 ? -22.732 10.198 28.805 1.00 93.44 294 THR A C 1
ATOM 2128 O O . THR A 1 294 ? -22.664 11.384 29.130 1.00 93.44 294 THR A O 1
ATOM 2131 N N . ALA A 1 295 ? -21.877 9.657 27.935 1.00 92.38 295 ALA A N 1
ATOM 2132 C CA . ALA A 1 295 ? -20.788 10.394 27.318 1.00 92.38 295 ALA A CA 1
ATOM 2133 C C . ALA A 1 295 ? -21.306 11.466 26.349 1.00 92.38 295 ALA A C 1
ATOM 2135 O O . ALA A 1 295 ? -22.102 11.188 25.453 1.00 92.38 295 ALA A O 1
ATOM 2136 N N . SER A 1 296 ? -20.783 12.688 26.472 1.00 88.94 296 SER A N 1
ATOM 2137 C CA . SER A 1 296 ? -21.064 13.776 25.525 1.00 88.94 296 SER A CA 1
ATOM 2138 C C . SER A 1 296 ? -20.472 13.516 24.138 1.00 88.94 296 SER A C 1
ATOM 2140 O O . SER A 1 296 ? -21.013 13.980 23.137 1.00 88.94 296 SER A O 1
ATOM 2142 N N . ARG A 1 297 ? -19.370 12.759 24.077 1.00 89.56 297 ARG A N 1
ATOM 2143 C CA . ARG A 1 297 ? -18.714 12.327 22.845 1.00 89.56 297 ARG A CA 1
ATOM 2144 C C . ARG A 1 297 ? -18.623 10.807 22.826 1.00 89.56 297 ARG A C 1
ATOM 2146 O O . ARG A 1 297 ? -18.004 10.207 23.700 1.00 89.56 297 ARG A O 1
ATOM 2153 N N . ARG A 1 298 ? -19.248 10.195 21.821 1.00 93.12 298 ARG A N 1
ATOM 2154 C CA . ARG A 1 298 ? -19.212 8.749 21.590 1.00 93.12 298 ARG A CA 1
ATOM 2155 C C . ARG A 1 298 ? -18.143 8.452 20.548 1.00 93.12 298 ARG A C 1
ATOM 2157 O O . ARG A 1 298 ? -18.341 8.717 19.376 1.00 93.12 298 ARG A O 1
ATOM 2164 N N . ASP A 1 299 ? -16.992 7.971 20.995 1.00 94.38 299 ASP A N 1
ATOM 2165 C CA . ASP A 1 299 ? -15.850 7.583 20.163 1.00 94.38 299 ASP A CA 1
ATOM 2166 C C . ASP A 1 299 ? -15.070 6.434 20.846 1.00 94.38 299 ASP A C 1
ATOM 2168 O O . ASP A 1 299 ? -15.533 5.857 21.838 1.00 94.38 299 ASP A O 1
ATOM 2172 N N . PHE A 1 300 ? -13.875 6.091 20.355 1.00 95.88 300 PHE A N 1
ATOM 2173 C CA . PHE A 1 300 ? -13.033 5.041 20.949 1.00 95.88 300 PHE A CA 1
ATOM 2174 C C . PHE A 1 300 ? -12.609 5.306 22.405 1.00 95.88 300 PHE A C 1
ATOM 2176 O O . PHE A 1 300 ? -12.250 4.371 23.121 1.00 95.88 300 PHE A O 1
ATOM 2183 N N . SER A 1 301 ? -12.660 6.550 22.889 1.00 93.81 301 SER A N 1
ATOM 2184 C CA . SER A 1 301 ? -12.312 6.886 24.275 1.00 93.81 301 SER A CA 1
ATOM 2185 C C . SER A 1 301 ? -13.303 6.322 25.298 1.00 93.81 301 SER A C 1
ATOM 2187 O O . SER A 1 301 ? -12.908 6.091 26.445 1.00 93.81 301 SER A O 1
ATOM 2189 N N . VAL A 1 302 ? -14.542 6.044 24.875 1.00 95.50 302 VAL A N 1
ATOM 2190 C CA . VAL A 1 302 ? -15.625 5.496 25.709 1.00 95.50 302 VAL A CA 1
ATOM 2191 C C . VAL A 1 302 ? -16.031 4.074 25.316 1.00 95.50 302 VAL A C 1
ATOM 2193 O O . VAL A 1 302 ? -17.022 3.548 25.816 1.00 95.50 302 VAL A O 1
ATOM 2196 N N . TRP A 1 303 ? -15.262 3.420 24.441 1.00 96.06 303 TRP A N 1
ATOM 2197 C CA . TRP A 1 303 ? -15.435 1.997 24.165 1.00 96.06 303 TRP A CA 1
ATOM 2198 C C . TRP A 1 303 ? -15.029 1.162 25.394 1.00 96.06 303 TRP A C 1
ATOM 2200 O O . TRP A 1 303 ? -13.891 1.282 25.859 1.00 96.06 303 TRP A O 1
ATOM 2210 N N . PRO A 1 304 ? -15.912 0.288 25.913 1.00 96.56 304 PRO A N 1
ATOM 2211 C CA . PRO A 1 304 ? -15.534 -0.658 26.948 1.00 96.56 304 PRO A CA 1
ATOM 2212 C C . PRO A 1 304 ? -14.710 -1.798 26.353 1.00 96.56 304 PRO A C 1
ATOM 2214 O O . PRO A 1 304 ? -14.916 -2.184 25.199 1.00 96.56 304 PRO A O 1
ATOM 2217 N N . ALA A 1 305 ? -13.816 -2.360 27.163 1.00 97.00 305 ALA A N 1
ATOM 2218 C CA . ALA A 1 305 ? -13.028 -3.522 26.780 1.00 97.00 305 ALA A CA 1
ATOM 2219 C C . ALA A 1 305 ? -13.940 -4.754 26.628 1.00 97.00 305 ALA A C 1
ATOM 2221 O O . ALA A 1 305 ? -14.707 -5.059 27.542 1.00 97.00 305 ALA A O 1
ATOM 2222 N N . ARG A 1 306 ? -13.874 -5.452 25.487 1.00 96.56 306 ARG A N 1
ATOM 2223 C CA . ARG A 1 306 ? -14.672 -6.665 25.203 1.00 96.56 306 ARG A CA 1
ATOM 2224 C C . ARG A 1 306 ? -13.805 -7.825 24.692 1.00 96.56 306 ARG A C 1
ATOM 2226 O O . ARG A 1 306 ? -12.690 -7.603 24.233 1.00 96.56 306 ARG A O 1
ATOM 2233 N N . GLY A 1 307 ? -14.322 -9.047 24.769 1.00 95.81 307 GLY A N 1
ATOM 2234 C CA . GLY A 1 307 ? -13.635 -10.266 24.325 1.00 95.81 307 GLY A CA 1
ATOM 2235 C C . GLY A 1 307 ? -13.168 -11.163 25.476 1.00 95.81 307 GLY A C 1
ATOM 2236 O O . GLY A 1 307 ? -13.223 -10.793 26.650 1.00 95.81 307 GLY A O 1
ATOM 2237 N N . ASP A 1 308 ? -12.765 -12.381 25.138 1.00 94.94 308 ASP A N 1
ATOM 2238 C CA . ASP A 1 308 ? -12.432 -13.462 26.070 1.00 94.94 308 ASP A CA 1
ATOM 2239 C C . ASP A 1 308 ? -10.959 -13.461 26.520 1.00 94.94 308 ASP A C 1
ATOM 2241 O O . ASP A 1 308 ? -10.635 -14.021 27.567 1.00 94.94 308 ASP A O 1
ATOM 2245 N N . LEU A 1 309 ? -10.074 -12.766 25.798 1.00 96.62 309 LEU A N 1
ATOM 2246 C CA . LEU A 1 309 ? -8.634 -12.689 26.085 1.00 96.62 309 LEU A CA 1
ATOM 2247 C C . LEU A 1 309 ? -8.222 -11.439 26.879 1.00 96.62 309 LEU A C 1
ATOM 2249 O O . LEU A 1 309 ? -7.036 -11.143 27.023 1.00 96.62 309 LEU A O 1
ATOM 2253 N N . LEU A 1 310 ? -9.180 -10.706 27.451 1.00 96.62 310 LEU A N 1
ATOM 2254 C CA . LEU A 1 310 ? -8.921 -9.467 28.200 1.00 96.62 310 LEU A CA 1
ATOM 2255 C C . LEU A 1 310 ? -7.984 -9.638 29.408 1.00 96.62 310 LEU A C 1
ATOM 2257 O O . LEU A 1 310 ? -7.385 -8.664 29.859 1.00 96.62 310 LEU A O 1
ATOM 2261 N N . GLN A 1 311 ? -7.877 -10.853 29.953 1.00 96.00 311 GLN A N 1
ATOM 2262 C CA . GLN A 1 311 ? -7.033 -11.157 31.115 1.00 96.00 311 GLN A CA 1
ATOM 2263 C C . GLN A 1 311 ? -5.729 -11.881 30.755 1.00 96.00 311 GLN A C 1
ATOM 2265 O O . GLN A 1 311 ? -4.914 -12.132 31.647 1.00 96.00 311 GLN A O 1
ATOM 2270 N N . ASP A 1 312 ? -5.483 -12.184 29.476 1.00 97.00 312 ASP A N 1
ATOM 2271 C CA . ASP A 1 312 ? -4.236 -12.817 29.048 1.00 97.00 312 ASP A CA 1
ATOM 2272 C C . ASP A 1 312 ? -3.086 -11.799 29.052 1.00 97.00 312 ASP A C 1
ATOM 2274 O O . ASP A 1 312 ? -2.749 -11.149 28.061 1.00 97.00 312 ASP A O 1
ATOM 2278 N N . ARG A 1 313 ? -2.436 -11.661 30.209 1.00 96.25 313 ARG A N 1
ATOM 2279 C CA . ARG A 1 313 ? -1.302 -10.744 30.382 1.00 96.25 313 ARG A CA 1
ATOM 2280 C C . ARG A 1 313 ? -0.112 -11.096 29.490 1.00 96.25 313 ARG A C 1
ATOM 2282 O O . ARG A 1 313 ? 0.677 -10.203 29.176 1.00 96.25 313 ARG A O 1
ATOM 2289 N N . ALA A 1 314 ? 0.040 -12.358 29.086 1.00 95.31 314 ALA A N 1
ATOM 2290 C CA . ALA A 1 314 ? 1.142 -12.772 28.229 1.00 95.31 314 ALA A CA 1
ATOM 2291 C C . ALA A 1 314 ? 0.932 -12.258 26.800 1.00 95.31 314 ALA A C 1
ATOM 2293 O O . ALA A 1 314 ? 1.849 -11.636 26.252 1.00 95.31 314 ALA A O 1
ATOM 2294 N N . LEU A 1 315 ? -0.271 -12.442 26.247 1.00 96.31 315 LEU A N 1
ATOM 2295 C CA . LEU A 1 315 ? -0.685 -11.888 24.955 1.00 96.31 315 LEU A CA 1
ATOM 2296 C C . LEU A 1 315 ? -0.618 -10.360 24.960 1.00 96.31 315 LEU A C 1
ATOM 2298 O O . LEU A 1 315 ? 0.061 -9.764 24.124 1.00 96.31 315 LEU A O 1
ATOM 2302 N N . LEU A 1 316 ? -1.243 -9.715 25.948 1.00 97.88 316 LEU A N 1
ATOM 2303 C CA . LEU A 1 316 ? -1.261 -8.253 26.056 1.00 97.88 316 LEU A CA 1
ATOM 2304 C C . LEU A 1 316 ? 0.160 -7.676 26.154 1.00 97.88 316 LEU A C 1
ATOM 2306 O O . LEU A 1 316 ? 0.483 -6.686 25.500 1.00 97.88 316 LEU A O 1
ATOM 2310 N N . GLY A 1 317 ? 1.045 -8.329 26.912 1.00 95.81 317 GLY A N 1
ATOM 2311 C CA . GLY A 1 317 ? 2.451 -7.944 26.998 1.00 95.81 317 GLY A CA 1
ATOM 2312 C C . GLY A 1 317 ? 3.219 -8.138 25.684 1.00 95.81 317 GLY A C 1
ATOM 2313 O O . GLY A 1 317 ? 4.076 -7.316 25.359 1.00 95.81 317 GLY A O 1
ATOM 2314 N N . ARG A 1 318 ? 2.941 -9.202 24.911 1.00 95.06 318 ARG A N 1
ATOM 2315 C CA . ARG A 1 318 ? 3.524 -9.390 23.566 1.00 95.06 318 ARG A CA 1
ATOM 2316 C C . ARG A 1 318 ? 3.062 -8.291 22.616 1.00 95.06 318 ARG A C 1
ATOM 2318 O O . ARG A 1 318 ? 3.911 -7.678 21.973 1.00 95.06 318 ARG A O 1
ATOM 2325 N N . ALA A 1 319 ? 1.766 -7.994 22.604 1.00 97.00 319 ALA A N 1
ATOM 2326 C CA . ALA A 1 319 ? 1.174 -6.955 21.773 1.00 97.00 319 ALA A CA 1
ATOM 2327 C C . ALA A 1 319 ? 1.776 -5.567 22.070 1.00 97.00 319 ALA A C 1
ATOM 2329 O O . ALA A 1 319 ? 2.200 -4.864 21.153 1.00 97.00 319 ALA A O 1
ATOM 2330 N N . LEU A 1 320 ? 1.914 -5.201 23.353 1.00 96.75 320 LEU A N 1
ATOM 2331 C CA . LEU A 1 320 ? 2.552 -3.944 23.767 1.00 96.75 320 LEU A CA 1
ATOM 2332 C C . LEU A 1 320 ? 4.025 -3.870 23.344 1.00 96.75 320 LEU A C 1
ATOM 2334 O O . LEU A 1 320 ? 4.458 -2.855 22.801 1.00 96.75 320 LEU A O 1
ATOM 2338 N N . ARG A 1 321 ? 4.802 -4.947 23.533 1.00 94.25 321 ARG A N 1
ATOM 2339 C CA . ARG A 1 321 ? 6.207 -4.995 23.086 1.00 94.25 321 ARG A CA 1
ATOM 2340 C C . ARG A 1 321 ? 6.334 -4.879 21.569 1.00 94.25 321 ARG A C 1
ATOM 2342 O O . ARG A 1 321 ? 7.198 -4.142 21.102 1.00 94.25 321 ARG A O 1
ATOM 2349 N N . ALA A 1 322 ? 5.474 -5.569 20.819 1.00 95.31 322 ALA A N 1
ATOM 2350 C CA . ALA A 1 322 ? 5.444 -5.492 19.362 1.00 95.31 322 ALA A CA 1
ATOM 2351 C C . ALA A 1 322 ? 5.114 -4.075 18.878 1.00 95.31 322 ALA A C 1
ATOM 2353 O O . ALA A 1 322 ? 5.704 -3.618 17.907 1.00 95.31 322 ALA A O 1
ATOM 2354 N N . TRP A 1 323 ? 4.234 -3.356 19.579 1.00 95.31 323 TRP A N 1
ATOM 2355 C CA . TRP A 1 323 ? 3.964 -1.951 19.288 1.00 95.31 323 TRP A CA 1
ATOM 2356 C C . TRP A 1 323 ? 5.151 -1.034 19.624 1.00 95.31 323 TRP A C 1
ATOM 2358 O O . TRP A 1 323 ? 5.499 -0.164 18.829 1.00 95.31 323 TRP A O 1
ATOM 2368 N N . ALA A 1 324 ? 5.813 -1.234 20.765 1.00 92.81 324 ALA A N 1
ATOM 2369 C CA . ALA A 1 324 ? 6.957 -0.414 21.177 1.00 92.81 324 ALA A CA 1
ATOM 2370 C C . ALA A 1 324 ? 8.166 -0.546 20.244 1.00 92.81 324 ALA A C 1
ATOM 2372 O O . ALA A 1 324 ? 8.849 0.432 19.943 1.00 92.81 324 ALA A O 1
ATOM 2373 N N . GLY A 1 325 ? 8.440 -1.781 19.829 1.00 90.81 325 GLY A N 1
ATOM 2374 C CA . GLY A 1 325 ? 9.587 -2.158 19.021 1.00 90.81 325 GLY A CA 1
ATOM 2375 C C . GLY A 1 325 ? 9.262 -3.424 18.237 1.00 90.81 325 GLY A C 1
ATOM 2376 O O . GLY A 1 325 ? 9.530 -4.522 18.735 1.00 90.81 325 GLY A O 1
ATOM 2377 N N . PRO A 1 326 ? 8.692 -3.294 17.026 1.00 90.25 326 PRO A N 1
ATOM 2378 C CA . PRO A 1 326 ? 8.347 -4.437 16.193 1.00 90.25 326 PRO A CA 1
ATOM 2379 C C . PRO A 1 326 ? 9.576 -5.313 15.934 1.00 90.25 326 PRO A C 1
ATOM 2381 O O . PRO A 1 326 ? 10.632 -4.828 15.523 1.00 90.25 326 PRO A O 1
ATOM 2384 N N . GLY A 1 327 ? 9.451 -6.618 16.182 1.00 85.19 327 GLY A N 1
ATOM 2385 C CA . GLY A 1 327 ? 10.525 -7.564 15.893 1.00 85.19 327 GLY A CA 1
ATOM 2386 C C . GLY A 1 327 ? 10.733 -7.731 14.386 1.00 85.19 327 GLY A C 1
ATOM 2387 O O . GLY A 1 327 ? 9.854 -7.417 13.590 1.00 85.19 327 GLY A O 1
ATOM 2388 N N . ALA A 1 328 ? 11.862 -8.316 13.974 1.00 85.56 328 ALA A N 1
ATOM 2389 C CA . ALA A 1 328 ? 12.189 -8.516 12.552 1.00 85.56 328 ALA A CA 1
ATOM 2390 C C . ALA A 1 328 ? 11.141 -9.328 11.761 1.00 85.56 328 ALA A C 1
ATOM 2392 O O . ALA A 1 328 ? 11.091 -9.237 10.539 1.00 85.56 328 ALA A O 1
ATOM 2393 N N . ARG A 1 329 ? 10.324 -10.124 12.460 1.00 87.56 329 ARG A N 1
ATOM 2394 C CA . ARG A 1 329 ? 9.234 -10.925 11.888 1.00 87.56 329 ARG A CA 1
ATOM 2395 C C . ARG A 1 329 ? 7.852 -10.290 12.047 1.00 87.56 329 ARG A C 1
ATOM 2397 O O . ARG A 1 329 ? 6.879 -10.872 11.610 1.00 87.56 329 ARG A O 1
ATOM 2404 N N . THR A 1 330 ? 7.726 -9.138 12.703 1.00 93.31 330 THR A N 1
ATOM 2405 C CA . THR A 1 330 ? 6.425 -8.474 12.860 1.00 93.31 330 THR A CA 1
ATOM 2406 C C . THR A 1 330 ? 6.099 -7.699 11.590 1.00 93.31 330 THR A C 1
ATOM 2408 O O . THR A 1 330 ? 6.822 -6.772 11.225 1.00 93.31 330 THR A O 1
ATOM 2411 N N . HIS A 1 331 ? 5.013 -8.059 10.911 1.00 93.88 331 HIS A N 1
ATOM 2412 C CA . HIS A 1 331 ? 4.529 -7.305 9.766 1.00 93.88 331 HIS A CA 1
ATOM 2413 C C . HIS A 1 331 ? 3.840 -6.027 10.249 1.00 93.88 331 HIS A C 1
ATOM 2415 O O . HIS A 1 331 ? 2.797 -6.091 10.892 1.00 93.88 331 HIS A O 1
ATOM 2421 N N . VAL A 1 332 ? 4.407 -4.865 9.928 1.00 95.31 332 VAL A N 1
ATOM 2422 C CA . VAL A 1 332 ? 3.846 -3.570 10.329 1.00 95.31 332 VAL A CA 1
ATOM 2423 C C . VAL A 1 332 ? 3.157 -2.916 9.141 1.00 95.31 332 VAL A C 1
ATOM 2425 O O . VAL A 1 332 ? 3.774 -2.724 8.092 1.00 95.31 332 VAL A O 1
ATOM 2428 N N . SER A 1 333 ? 1.897 -2.530 9.316 1.00 94.88 333 SER A N 1
ATOM 2429 C CA . SER A 1 333 ? 1.161 -1.707 8.362 1.00 94.88 333 SER A CA 1
ATOM 2430 C C . SER A 1 333 ? 0.626 -0.449 9.045 1.00 94.88 333 SER A C 1
ATOM 2432 O O . SER A 1 333 ? 0.347 -0.442 10.244 1.00 94.88 333 SER A O 1
ATOM 2434 N N . ALA A 1 334 ? 0.529 0.651 8.301 1.00 95.19 334 ALA A N 1
ATOM 2435 C CA . ALA A 1 334 ? -0.081 1.863 8.823 1.00 95.19 334 ALA A CA 1
ATOM 2436 C C . ALA A 1 334 ? -0.715 2.711 7.725 1.00 95.19 334 ALA A C 1
ATOM 2438 O O . ALA A 1 334 ? -0.140 2.870 6.642 1.00 95.19 334 ALA A O 1
ATOM 2439 N N . THR A 1 335 ? -1.862 3.314 8.031 1.00 92.88 335 THR A N 1
ATOM 2440 C CA . THR A 1 335 ? -2.501 4.307 7.161 1.00 92.88 335 THR A CA 1
ATOM 2441 C C . THR A 1 335 ? -1.549 5.485 6.941 1.00 92.88 335 THR A C 1
ATOM 2443 O O . THR A 1 335 ? -0.936 5.954 7.912 1.00 92.88 335 THR A O 1
ATOM 2446 N N . PRO A 1 336 ? -1.406 6.012 5.708 1.00 91.56 336 PRO A N 1
ATOM 2447 C CA . PRO A 1 336 ? -0.531 7.148 5.435 1.00 91.56 336 PRO A CA 1
ATOM 2448 C C . PRO A 1 336 ? -0.763 8.323 6.395 1.00 91.56 336 PRO A C 1
ATOM 2450 O O . PRO A 1 336 ? -1.886 8.781 6.575 1.00 91.56 336 PRO A O 1
ATOM 2453 N N . GLY A 1 337 ? 0.315 8.826 7.004 1.00 89.88 337 GLY A N 1
ATOM 2454 C CA . GLY A 1 337 ? 0.252 9.913 7.989 1.00 89.88 337 GLY A CA 1
ATOM 2455 C C . GLY A 1 337 ? 0.072 9.464 9.445 1.00 89.88 337 GLY A C 1
ATOM 2456 O O . GLY A 1 337 ? 0.081 10.317 10.331 1.00 89.88 337 GLY A O 1
ATOM 2457 N N . THR A 1 338 ? -0.032 8.160 9.714 1.00 93.25 338 THR A N 1
ATOM 2458 C CA . THR A 1 338 ? -0.092 7.612 11.079 1.00 93.25 338 THR A CA 1
ATOM 2459 C C . THR A 1 338 ? 1.316 7.464 11.678 1.00 93.25 338 THR A C 1
ATOM 2461 O O . THR A 1 338 ? 2.172 6.824 11.062 1.00 93.25 338 THR A O 1
ATOM 2464 N N . PRO A 1 339 ? 1.598 8.020 12.873 1.00 92.12 339 PRO A N 1
ATOM 2465 C CA . PRO A 1 339 ? 2.877 7.816 13.553 1.00 92.12 339 PRO A CA 1
ATOM 2466 C C . PRO A 1 339 ? 3.106 6.351 13.960 1.00 92.12 339 PRO A C 1
ATOM 2468 O O . PRO A 1 339 ? 2.215 5.720 14.526 1.00 92.12 339 PRO A O 1
ATOM 2471 N N . LEU A 1 340 ? 4.325 5.841 13.747 1.00 91.69 340 LEU A N 1
ATOM 2472 C CA . LEU A 1 340 ? 4.711 4.445 14.028 1.00 91.69 340 LEU A CA 1
ATOM 2473 C C . LEU A 1 340 ? 5.371 4.219 15.399 1.00 91.69 340 LEU A C 1
ATOM 2475 O O . LEU A 1 340 ? 5.709 3.088 15.724 1.00 91.69 340 LEU A O 1
ATOM 2479 N N . GLY A 1 341 ? 5.606 5.275 16.182 1.00 89.19 341 GLY A N 1
ATOM 2480 C CA . GLY A 1 341 ? 6.275 5.150 17.482 1.00 89.19 341 GLY A CA 1
ATOM 2481 C C . GLY A 1 341 ? 5.485 4.297 18.479 1.00 89.19 341 GLY A C 1
ATOM 2482 O O . GLY A 1 341 ? 4.285 4.076 18.298 1.00 89.19 341 GLY A O 1
ATOM 2483 N N . GLY A 1 342 ? 6.139 3.869 19.557 1.00 90.44 342 GLY A N 1
ATOM 2484 C CA . GLY A 1 342 ? 5.470 3.162 20.648 1.00 90.44 342 GLY A CA 1
ATOM 2485 C C . GLY A 1 342 ? 4.339 3.973 21.304 1.00 90.44 342 GLY A C 1
ATOM 2486 O O . GLY A 1 342 ? 4.106 5.142 20.961 1.00 90.44 342 GLY A O 1
ATOM 2487 N N . PRO A 1 343 ? 3.602 3.363 22.242 1.00 90.31 343 PRO A N 1
ATOM 2488 C CA . PRO A 1 343 ? 2.588 4.073 23.010 1.00 90.31 343 PRO A CA 1
ATOM 2489 C C . PRO A 1 343 ? 3.235 5.173 23.866 1.00 90.31 343 PRO A C 1
ATOM 2491 O O . PRO A 1 343 ? 4.243 4.941 24.530 1.00 90.31 343 PRO A O 1
ATOM 2494 N N . ALA A 1 344 ? 2.652 6.375 23.862 1.00 85.25 344 ALA A N 1
ATOM 2495 C CA . ALA A 1 344 ? 3.159 7.513 24.642 1.00 85.25 344 ALA A CA 1
ATOM 2496 C C . ALA A 1 344 ? 2.870 7.397 26.155 1.00 85.25 344 ALA A C 1
ATOM 2498 O O . ALA A 1 344 ? 3.446 8.120 26.963 1.00 85.25 344 ALA A O 1
ATOM 2499 N N . GLY A 1 345 ? 1.968 6.493 26.529 1.00 89.50 345 GLY A N 1
ATOM 2500 C CA . GLY A 1 345 ? 1.542 6.188 27.890 1.00 89.50 345 GLY A CA 1
ATOM 2501 C C . GLY A 1 345 ? 0.700 4.916 27.876 1.00 89.50 345 GLY A C 1
ATOM 2502 O O . GLY A 1 345 ? 0.540 4.302 26.822 1.00 89.50 345 GLY A O 1
ATOM 2503 N N . SER A 1 346 ? 0.158 4.514 29.022 1.00 93.12 346 SER A N 1
ATOM 2504 C CA . SER A 1 346 ? -0.652 3.296 29.128 1.00 93.12 346 SER A CA 1
ATOM 2505 C C . SER A 1 346 ? -1.893 3.369 28.224 1.00 93.12 346 SER A C 1
ATOM 2507 O O . SER A 1 346 ? -2.796 4.171 28.486 1.00 93.12 346 SER A O 1
ATOM 2509 N N . PRO A 1 347 ? -1.955 2.562 27.149 1.00 95.94 347 PRO A N 1
ATOM 2510 C CA . PRO A 1 347 ? -3.042 2.653 26.190 1.00 95.94 347 PRO A CA 1
ATOM 2511 C C . PRO A 1 347 ? -4.327 2.054 26.766 1.00 95.94 347 PRO A C 1
ATOM 2513 O O . PRO A 1 347 ? -4.326 1.303 27.748 1.00 95.94 347 PRO A O 1
ATOM 2516 N N . LYS A 1 348 ? -5.450 2.394 26.142 1.00 96.62 348 LYS A N 1
ATOM 2517 C CA . LYS A 1 348 ? -6.751 1.812 26.447 1.00 96.62 348 LYS A CA 1
ATOM 2518 C C . LYS A 1 348 ? -6.902 0.481 25.725 1.00 96.62 348 LYS A C 1
ATOM 2520 O O . LYS A 1 348 ? -6.661 0.411 24.521 1.00 96.62 348 LYS A O 1
ATOM 2525 N N . LEU A 1 349 ? -7.319 -0.554 26.445 1.00 98.19 349 LEU A N 1
ATOM 2526 C CA . LEU A 1 349 ? -7.699 -1.834 25.859 1.00 98.19 349 LEU A CA 1
ATOM 2527 C C . LEU A 1 349 ? -9.156 -1.755 25.398 1.00 98.19 349 LEU A C 1
ATOM 2529 O O . LEU A 1 349 ? -10.049 -1.509 26.207 1.00 98.19 349 LEU A O 1
ATOM 2533 N N . LEU A 1 350 ? -9.385 -1.951 24.101 1.00 97.56 350 LEU A N 1
ATOM 2534 C CA . LEU A 1 350 ? -10.722 -1.913 23.508 1.00 97.56 350 LEU A CA 1
ATOM 2535 C C . LEU A 1 350 ? -11.287 -3.309 23.273 1.00 97.56 350 LEU A C 1
ATOM 2537 O O . LEU A 1 350 ? -12.479 -3.539 23.471 1.00 97.56 350 LEU A O 1
ATOM 2541 N N . TRP A 1 351 ? -10.439 -4.238 22.839 1.00 97.94 351 TRP A N 1
ATOM 2542 C CA . TRP A 1 351 ? -10.855 -5.607 22.580 1.00 97.94 351 TRP A CA 1
ATOM 2543 C C . TRP A 1 351 ? -9.667 -6.566 22.642 1.00 97.94 351 TRP A C 1
ATOM 2545 O O . TRP A 1 351 ? -8.571 -6.204 22.214 1.00 97.94 351 TRP A O 1
ATOM 2555 N N . ALA A 1 352 ? -9.874 -7.772 23.163 1.00 97.94 352 ALA A N 1
ATOM 2556 C CA . ALA A 1 352 ? -8.924 -8.872 23.031 1.00 97.94 352 ALA A CA 1
ATOM 2557 C C . ALA A 1 352 ? -9.681 -10.195 22.945 1.00 97.94 352 ALA A C 1
ATOM 2559 O O . ALA A 1 352 ? -10.428 -10.532 23.865 1.00 97.94 352 ALA A O 1
ATOM 2560 N N . GLY A 1 353 ? -9.464 -10.950 21.873 1.00 95.81 353 GLY A N 1
ATOM 2561 C CA . GLY A 1 353 ? -10.141 -12.224 21.683 1.00 95.81 353 GLY A CA 1
ATOM 2562 C C . GLY A 1 353 ? -9.673 -13.009 20.468 1.00 95.81 353 GLY A C 1
ATOM 2563 O O . GLY A 1 353 ? -8.812 -12.567 19.700 1.00 95.81 353 GLY A O 1
ATOM 2564 N N . HIS A 1 354 ? -10.273 -14.181 20.295 1.00 92.38 354 HIS A N 1
ATOM 2565 C CA . HIS A 1 354 ? -9.961 -15.097 19.203 1.00 92.38 354 HIS A CA 1
ATOM 2566 C C . HIS A 1 354 ? -10.819 -14.802 17.981 1.00 92.38 354 HIS A C 1
ATOM 2568 O O . HIS A 1 354 ? -12.052 -14.793 18.043 1.00 92.38 354 HIS A O 1
ATOM 2574 N N . THR A 1 355 ? -10.193 -14.607 16.824 1.00 88.81 355 THR A N 1
ATOM 2575 C CA . THR A 1 355 ? -10.956 -14.408 15.602 1.00 88.81 355 THR A CA 1
ATOM 2576 C C . THR A 1 355 ? -10.219 -14.796 14.329 1.00 88.81 355 THR A C 1
ATOM 2578 O O . THR A 1 355 ? -9.058 -14.463 14.127 1.00 88.81 355 THR A O 1
ATOM 2581 N N . ALA A 1 356 ? -10.918 -15.515 13.444 1.00 83.31 356 ALA A N 1
ATOM 2582 C CA . ALA A 1 356 ? -10.398 -15.969 12.151 1.00 83.31 356 ALA A CA 1
ATOM 2583 C C . ALA A 1 356 ? -9.046 -16.718 12.244 1.00 83.31 356 ALA A C 1
ATOM 2585 O O . ALA A 1 356 ? -8.189 -16.569 11.376 1.00 83.31 356 ALA A O 1
ATOM 2586 N N . GLY A 1 357 ? -8.867 -17.515 13.307 1.00 86.81 357 GLY A N 1
ATOM 2587 C CA . GLY A 1 357 ? -7.642 -18.284 13.568 1.00 86.81 357 GLY A CA 1
ATOM 2588 C C . GLY A 1 357 ? -6.493 -17.483 14.193 1.00 86.81 357 GLY A C 1
ATOM 2589 O O . GLY A 1 357 ? -5.384 -18.005 14.284 1.00 86.81 357 GLY A O 1
ATOM 2590 N N . ALA A 1 358 ? -6.736 -16.239 14.612 1.00 92.31 358 ALA A N 1
ATOM 2591 C CA . ALA A 1 358 ? -5.743 -15.365 15.225 1.00 92.31 358 ALA A CA 1
ATOM 2592 C C . ALA A 1 358 ? -6.201 -14.840 16.592 1.00 92.31 358 ALA A C 1
ATOM 2594 O O . ALA A 1 358 ? -7.382 -14.541 16.783 1.00 92.31 358 ALA A O 1
ATOM 2595 N N . ASP A 1 359 ? -5.245 -14.655 17.497 1.00 95.88 359 ASP A N 1
ATOM 2596 C CA . ASP A 1 359 ? -5.426 -13.902 18.733 1.00 95.88 359 ASP A CA 1
ATOM 2597 C C . ASP A 1 359 ? -5.211 -12.431 18.401 1.00 95.88 359 ASP A C 1
ATOM 2599 O O . ASP A 1 359 ? -4.135 -12.027 17.945 1.00 95.88 359 ASP A O 1
ATOM 2603 N N . VAL A 1 360 ? -6.258 -11.627 18.562 1.00 97.06 360 VAL A N 1
ATOM 2604 C CA . VAL A 1 360 ? -6.254 -10.224 18.151 1.00 97.06 360 VAL A CA 1
ATOM 2605 C C . VAL A 1 360 ? -6.434 -9.327 19.375 1.00 97.06 360 VAL A C 1
ATOM 2607 O O . VAL A 1 360 ? -7.244 -9.603 20.257 1.00 97.06 360 VAL A O 1
ATOM 2610 N N . VAL A 1 361 ? -5.676 -8.232 19.429 1.00 98.38 361 VAL A N 1
ATOM 2611 C CA . VAL A 1 361 ? -5.761 -7.213 20.482 1.00 98.38 361 VAL A CA 1
ATOM 2612 C C . VAL A 1 361 ? -5.902 -5.840 19.842 1.00 98.38 361 VAL A C 1
ATOM 2614 O O . VAL A 1 361 ? -5.150 -5.495 18.931 1.00 98.38 361 VAL A O 1
ATOM 2617 N N . LEU A 1 362 ? -6.854 -5.048 20.329 1.00 98.31 362 LEU A N 1
ATOM 2618 C CA . LEU A 1 362 ? -7.136 -3.701 19.855 1.00 98.31 362 LEU A CA 1
ATOM 2619 C C . LEU A 1 362 ? -6.883 -2.682 20.971 1.00 98.31 362 LEU A C 1
ATOM 2621 O O . LEU A 1 362 ? -7.530 -2.720 22.023 1.00 98.31 362 LEU A O 1
ATOM 2625 N N . PHE A 1 363 ? -5.968 -1.751 20.719 1.00 98.06 363 PHE A N 1
ATOM 2626 C CA . PHE A 1 363 ? -5.617 -0.660 21.623 1.00 98.06 363 PHE A CA 1
ATOM 2627 C C . PHE A 1 363 ? -5.992 0.704 21.053 1.00 98.06 363 PHE A C 1
ATOM 2629 O O . PHE A 1 363 ? -6.020 0.896 19.838 1.00 98.06 363 PHE A O 1
ATOM 2636 N N . TYR A 1 364 ? -6.191 1.672 21.945 1.00 96.94 364 TYR A N 1
ATOM 2637 C CA . TYR A 1 364 ? -6.347 3.081 21.602 1.00 96.94 364 TYR A CA 1
ATOM 2638 C C . TYR A 1 364 ? -5.532 3.969 22.547 1.00 96.94 364 TYR A C 1
ATOM 2640 O O . TYR A 1 364 ? -5.683 3.878 23.764 1.00 96.94 364 TYR A O 1
ATOM 2648 N N . ASP A 1 365 ? -4.667 4.834 22.009 1.00 94.50 365 ASP A N 1
ATOM 2649 C CA . ASP A 1 365 ? -3.832 5.761 22.803 1.00 94.50 365 ASP A CA 1
ATOM 2650 C C . ASP A 1 365 ? -4.338 7.214 22.814 1.00 94.50 365 ASP A C 1
ATOM 2652 O O . ASP A 1 365 ? -3.648 8.100 23.314 1.00 94.50 365 ASP A O 1
ATOM 2656 N N . GLY A 1 366 ? -5.527 7.477 22.266 1.00 92.44 366 GLY A N 1
ATOM 2657 C CA . GLY A 1 366 ? -6.059 8.836 22.106 1.00 92.44 366 GLY A CA 1
ATOM 2658 C C . GLY A 1 366 ? -5.749 9.481 20.751 1.00 92.44 366 GLY A C 1
ATOM 2659 O O . GLY A 1 366 ? -6.370 10.483 20.406 1.00 92.44 366 GLY A O 1
ATOM 2660 N N . LEU A 1 367 ? -4.826 8.906 19.975 1.00 94.00 367 LEU A N 1
ATOM 2661 C CA . LEU A 1 367 ? -4.460 9.365 18.632 1.00 94.00 367 LEU A CA 1
ATOM 2662 C C . LEU A 1 367 ? -4.632 8.266 17.580 1.00 94.00 367 LEU A C 1
ATOM 2664 O O . LEU A 1 367 ? -4.949 8.550 16.427 1.00 94.00 367 LEU A O 1
ATOM 2668 N N . ARG A 1 368 ? -4.367 7.014 17.948 1.00 96.38 368 ARG A N 1
ATOM 2669 C CA . ARG A 1 368 ? -4.268 5.872 17.043 1.00 96.38 368 ARG A CA 1
ATOM 2670 C C . ARG A 1 368 ? -5.071 4.710 17.578 1.00 96.38 368 ARG A C 1
ATOM 2672 O O . ARG A 1 368 ? -5.052 4.429 18.775 1.00 96.38 368 ARG A O 1
ATOM 2679 N N . LEU A 1 369 ? -5.701 4.001 16.657 1.00 97.25 369 LEU A N 1
ATOM 2680 C CA . LEU A 1 369 ? -6.188 2.656 16.888 1.00 97.25 369 LEU A CA 1
ATOM 2681 C C . LEU A 1 369 ? -5.106 1.681 16.409 1.00 97.25 369 LEU A C 1
ATOM 2683 O O . LEU A 1 369 ? -4.586 1.820 15.299 1.00 97.25 369 LEU A O 1
ATOM 2687 N N . VAL A 1 370 ? -4.742 0.727 17.260 1.00 97.81 370 VAL A N 1
ATOM 2688 C CA . VAL A 1 370 ? -3.669 -0.234 16.992 1.00 97.81 370 VAL A CA 1
ATOM 2689 C C . VAL A 1 370 ? -4.207 -1.642 17.135 1.00 97.81 370 VAL A C 1
ATOM 2691 O O . VAL A 1 370 ? -4.711 -2.009 18.194 1.00 97.81 370 VAL A O 1
ATOM 2694 N N . ARG A 1 371 ? -4.081 -2.432 16.071 1.00 98.00 371 ARG A N 1
ATOM 2695 C CA . ARG A 1 371 ? -4.456 -3.842 16.044 1.00 98.00 371 ARG A CA 1
ATOM 2696 C C . ARG A 1 371 ? -3.193 -4.687 16.030 1.00 98.00 371 ARG A C 1
ATOM 2698 O O . ARG A 1 371 ? -2.387 -4.584 15.111 1.00 98.00 371 ARG A O 1
ATOM 2705 N N . TYR A 1 372 ? -3.054 -5.549 17.022 1.00 97.88 372 TYR A N 1
ATOM 2706 C CA . TYR A 1 372 ? -2.087 -6.636 17.025 1.00 97.88 372 TYR A CA 1
ATOM 2707 C C . TYR A 1 372 ? -2.798 -7.945 16.693 1.00 97.88 372 TYR A C 1
ATOM 2709 O O . TYR A 1 372 ? -3.911 -8.165 17.167 1.00 97.88 372 TYR A O 1
ATOM 2717 N N . ALA A 1 373 ? -2.171 -8.797 15.891 1.00 96.44 373 ALA A N 1
ATOM 2718 C CA . ALA A 1 373 ? -2.675 -10.123 15.567 1.00 96.44 373 ALA A CA 1
ATOM 2719 C C . ALA A 1 373 ? -1.525 -11.129 15.539 1.00 96.44 373 ALA A C 1
ATOM 2721 O O . ALA A 1 373 ? -0.522 -10.894 14.867 1.00 96.44 373 ALA A O 1
ATOM 2722 N N . GLU A 1 374 ? -1.675 -12.263 16.208 1.00 94.25 374 GLU A N 1
ATOM 2723 C CA . GLU A 1 374 ? -0.782 -13.414 16.057 1.00 94.25 374 GLU A CA 1
ATOM 2724 C C . GLU A 1 374 ? -1.594 -14.687 15.832 1.00 94.25 374 GLU A C 1
ATOM 2726 O O . GLU A 1 374 ? -2.799 -14.710 16.072 1.00 94.25 374 GLU A O 1
ATOM 2731 N N . ALA A 1 375 ? -0.963 -15.731 15.299 1.00 91.75 375 ALA A N 1
ATOM 2732 C CA . ALA A 1 375 ? -1.646 -17.005 15.119 1.00 91.75 375 ALA A CA 1
ATOM 2733 C C . ALA A 1 375 ? -2.113 -17.541 16.482 1.00 91.75 375 ALA A C 1
ATOM 2735 O O . ALA A 1 375 ? -1.346 -17.515 17.443 1.00 91.75 375 ALA A O 1
ATOM 2736 N N . ALA A 1 376 ? -3.360 -18.008 16.556 1.00 85.81 376 ALA A N 1
ATOM 2737 C CA . ALA A 1 376 ? -3.908 -18.533 17.799 1.00 85.81 376 ALA A CA 1
ATOM 2738 C C . ALA A 1 376 ? -3.204 -19.842 18.196 1.00 85.81 376 ALA A C 1
ATOM 2740 O O . ALA A 1 376 ? -2.941 -20.702 17.347 1.00 85.81 376 ALA A O 1
ATOM 2741 N N . GLY A 1 377 ? -2.936 -20.012 19.492 1.00 75.88 377 GLY A N 1
ATOM 2742 C CA . GLY A 1 377 ? -2.356 -21.242 20.040 1.00 75.88 377 GLY A CA 1
ATOM 2743 C C . GLY A 1 377 ? -0.962 -21.573 19.490 1.00 75.88 377 GLY A C 1
ATOM 2744 O O . GLY A 1 377 ? -0.033 -20.777 19.597 1.00 75.88 377 GLY A O 1
ATOM 2745 N N . ASP A 1 378 ? -0.799 -22.779 18.940 1.00 64.94 378 ASP A N 1
ATOM 2746 C CA . ASP A 1 378 ? 0.429 -23.271 18.294 1.00 64.94 378 ASP A CA 1
ATOM 2747 C C . ASP A 1 378 ? 0.452 -23.029 16.773 1.00 64.94 378 ASP A C 1
ATOM 2749 O O . ASP A 1 378 ? 1.297 -23.572 16.056 1.00 64.94 378 ASP A O 1
ATOM 2753 N N . GLY A 1 379 ? -0.468 -22.199 16.273 1.00 67.50 379 GLY A N 1
ATOM 2754 C CA . GLY A 1 379 ? -0.544 -21.833 14.870 1.00 67.50 379 GLY A CA 1
ATOM 2755 C C . GLY A 1 379 ? 0.741 -21.173 14.358 1.00 67.50 379 GLY A C 1
ATOM 2756 O O . GLY A 1 379 ? 1.430 -20.425 15.052 1.00 67.50 379 GLY A O 1
ATOM 2757 N N . PHE A 1 380 ? 1.060 -21.429 13.090 1.00 62.16 380 PHE A N 1
ATOM 2758 C CA . PHE A 1 380 ? 2.203 -20.815 12.421 1.00 62.16 380 PHE A CA 1
ATOM 2759 C C . PHE A 1 380 ? 1.766 -19.544 11.692 1.00 62.16 380 PHE A C 1
ATOM 2761 O O . PHE A 1 380 ? 0.995 -19.595 10.736 1.00 62.16 380 PHE A O 1
ATOM 2768 N N . GLY A 1 381 ? 2.296 -18.401 12.116 1.00 78.94 381 GLY A N 1
ATOM 2769 C CA . GLY A 1 381 ? 2.078 -17.117 11.463 1.00 78.94 381 GLY A CA 1
ATOM 2770 C C . GLY A 1 381 ? 2.946 -16.044 12.100 1.00 78.94 381 GLY A C 1
ATOM 2771 O O . GLY A 1 381 ? 3.104 -15.999 13.318 1.00 78.94 381 GLY A O 1
ATOM 2772 N N . ASP A 1 382 ? 3.545 -15.200 11.271 1.00 89.19 382 ASP A N 1
ATOM 2773 C CA . ASP A 1 382 ? 4.287 -14.044 11.756 1.00 89.19 382 ASP A CA 1
ATOM 2774 C C . ASP A 1 382 ? 3.292 -12.984 12.284 1.00 89.19 382 ASP A C 1
ATOM 2776 O O . ASP A 1 382 ? 2.283 -12.728 11.619 1.00 89.19 382 ASP A O 1
ATOM 2780 N N . PRO A 1 383 ? 3.526 -12.371 13.464 1.00 94.00 383 PRO A N 1
ATOM 2781 C CA . PRO A 1 383 ? 2.596 -11.395 14.023 1.00 94.00 383 PRO A CA 1
ATOM 2782 C C . PRO A 1 383 ? 2.420 -10.171 13.124 1.00 94.00 383 PRO A C 1
ATOM 2784 O O . PRO A 1 383 ? 3.377 -9.704 12.504 1.00 94.00 383 PRO A O 1
ATOM 2787 N N . ALA A 1 384 ? 1.222 -9.599 13.115 1.00 95.06 384 ALA A N 1
ATOM 2788 C CA . ALA A 1 384 ? 0.901 -8.368 12.412 1.00 95.06 384 ALA A CA 1
ATOM 2789 C C . ALA A 1 384 ? 0.571 -7.240 13.397 1.00 95.06 384 ALA A C 1
ATOM 2791 O O . ALA A 1 384 ? -0.064 -7.458 14.430 1.00 95.06 384 ALA A O 1
ATOM 2792 N N . LEU A 1 385 ? 1.002 -6.030 13.055 1.00 97.00 385 LEU A N 1
ATOM 2793 C CA . LEU A 1 385 ? 0.705 -4.797 13.767 1.00 97.00 385 LEU A CA 1
ATOM 2794 C C . LEU A 1 385 ? 0.193 -3.761 12.764 1.00 97.00 385 LEU A C 1
ATOM 2796 O O . LEU A 1 385 ? 0.946 -3.294 11.912 1.00 97.00 385 LEU A O 1
ATOM 2800 N N . ASP A 1 386 ? -1.071 -3.382 12.890 1.00 97.12 386 ASP A N 1
ATOM 2801 C CA . ASP A 1 386 ? -1.713 -2.391 12.032 1.00 97.12 386 ASP A CA 1
ATOM 2802 C C . ASP A 1 386 ? -2.021 -1.128 12.845 1.00 97.12 386 ASP A C 1
ATOM 2804 O O . ASP A 1 386 ? -2.589 -1.214 13.937 1.00 97.12 386 ASP A O 1
ATOM 2808 N N . LEU A 1 387 ? -1.651 0.045 12.329 1.00 97.12 387 LEU A N 1
ATOM 2809 C CA . LEU A 1 387 ? -1.900 1.332 12.979 1.00 97.12 387 LEU A CA 1
ATOM 2810 C C . LEU A 1 387 ? -2.710 2.256 12.071 1.00 97.12 387 LEU A C 1
ATOM 2812 O O . LEU A 1 387 ? -2.295 2.570 10.955 1.00 97.12 387 LEU A O 1
ATOM 2816 N N . VAL A 1 388 ? -3.812 2.784 12.590 1.00 96.81 388 VAL A N 1
ATOM 2817 C CA . VAL A 1 388 ? -4.615 3.805 11.908 1.00 96.81 388 VAL A CA 1
ATOM 2818 C C . VAL A 1 388 ? -4.761 5.024 12.799 1.00 96.81 388 VAL A C 1
ATOM 2820 O O . VAL A 1 388 ? -4.953 4.929 14.014 1.00 96.81 388 VAL A O 1
ATOM 2823 N N . ARG A 1 389 ? -4.650 6.197 12.187 1.00 94.94 389 ARG A N 1
ATOM 2824 C CA . ARG A 1 389 ? -4.913 7.468 12.845 1.00 94.94 389 ARG A CA 1
ATOM 2825 C C . ARG A 1 389 ? -6.414 7.590 13.143 1.00 94.94 389 ARG A C 1
ATOM 2827 O O . ARG A 1 389 ? -7.232 7.447 12.242 1.00 94.94 389 ARG A O 1
ATOM 2834 N N . ALA A 1 390 ? -6.752 7.833 14.404 1.00 93.38 390 ALA A N 1
ATOM 2835 C CA . ALA A 1 390 ? -8.119 7.849 14.920 1.00 93.38 390 ALA A CA 1
ATOM 2836 C C . ALA A 1 390 ? -8.399 9.055 15.844 1.00 93.38 390 ALA A C 1
ATOM 2838 O O . ALA A 1 390 ? -9.378 9.047 16.590 1.00 93.38 390 ALA A O 1
ATOM 2839 N N . ASP A 1 391 ? -7.567 10.105 15.809 1.00 85.81 391 ASP A N 1
ATOM 2840 C CA . ASP A 1 391 ? -7.900 11.376 16.456 1.00 85.81 391 ASP A CA 1
ATOM 2841 C C . ASP A 1 391 ? -9.105 12.026 15.785 1.00 85.81 391 ASP A C 1
ATOM 2843 O O . ASP A 1 391 ? -9.291 11.956 14.573 1.00 85.81 391 ASP A O 1
ATOM 2847 N N . ASN A 1 392 ? -9.918 12.693 16.599 1.00 81.88 392 ASN A N 1
ATOM 2848 C CA . ASN A 1 392 ? -11.118 13.407 16.168 1.00 81.88 392 ASN A CA 1
ATOM 2849 C C . ASN A 1 392 ? -12.184 12.554 15.456 1.00 81.88 392 ASN A C 1
ATOM 2851 O O . ASN A 1 392 ? -13.153 13.111 14.949 1.00 81.88 392 ASN A O 1
ATOM 2855 N N . VAL A 1 393 ? -12.081 11.223 15.507 1.00 90.31 393 VAL A N 1
ATOM 2856 C CA . VAL A 1 393 ? -13.150 10.322 15.064 1.00 90.31 393 VAL A CA 1
ATOM 2857 C C . VAL A 1 393 ? -14.390 10.544 15.931 1.00 90.31 393 VAL A C 1
ATOM 2859 O O . VAL A 1 393 ? -14.278 10.637 17.154 1.00 90.31 393 VAL A O 1
ATOM 2862 N N . ASP A 1 394 ? -15.547 10.701 15.298 1.00 89.19 394 ASP A N 1
ATOM 2863 C CA . ASP A 1 394 ? -16.844 10.894 15.943 1.00 89.19 394 ASP A CA 1
ATOM 2864 C C . ASP A 1 394 ? -17.607 9.565 16.095 1.00 89.19 394 ASP A C 1
ATOM 2866 O O . ASP A 1 394 ? -17.067 8.482 15.863 1.00 89.19 394 ASP A O 1
ATOM 2870 N N . GLU A 1 395 ? -18.875 9.640 16.495 1.00 92.38 395 GLU A N 1
ATOM 2871 C CA . GLU A 1 395 ? -19.730 8.463 16.692 1.00 92.38 395 GLU A CA 1
ATOM 2872 C C . GLU A 1 395 ? -19.860 7.611 15.431 1.00 92.38 395 GLU A C 1
ATOM 2874 O O . GLU A 1 395 ? -19.872 6.380 15.513 1.00 92.38 395 GLU A O 1
ATOM 2879 N N . THR A 1 396 ? -19.923 8.266 14.274 1.00 91.56 396 THR A N 1
ATOM 2880 C CA . THR A 1 396 ? -20.063 7.625 12.973 1.00 91.56 396 THR A CA 1
ATOM 2881 C C . THR A 1 396 ? -18.769 6.931 12.573 1.00 91.56 396 THR A C 1
ATOM 2883 O O . THR A 1 396 ? -18.788 5.758 12.201 1.00 91.56 396 THR A O 1
ATOM 2886 N N . GLY A 1 397 ? -17.623 7.602 12.688 1.00 91.94 397 GLY A N 1
ATOM 2887 C CA . GLY A 1 397 ? -16.338 6.992 12.351 1.00 91.94 397 GLY A CA 1
ATOM 2888 C C . GLY A 1 397 ? -15.890 5.915 13.350 1.00 91.94 397 GLY A C 1
ATOM 2889 O O . GLY A 1 397 ? -15.138 5.016 12.981 1.00 91.94 397 GLY A O 1
ATOM 2890 N N . ALA A 1 398 ? -16.376 5.959 14.594 1.00 94.94 398 ALA A N 1
ATOM 2891 C CA . ALA A 1 398 ? -16.091 4.960 15.623 1.00 94.94 398 ALA A CA 1
ATOM 2892 C C . ALA A 1 398 ? -17.156 3.857 15.707 1.00 94.94 398 ALA A C 1
ATOM 2894 O O . ALA A 1 398 ? -17.164 3.118 16.685 1.00 94.94 398 ALA A O 1
ATOM 2895 N N . ALA A 1 399 ? -18.073 3.740 14.741 1.00 95.19 399 ALA A N 1
ATOM 2896 C CA . ALA A 1 399 ? -19.176 2.779 14.812 1.00 95.19 399 ALA A CA 1
ATOM 2897 C C . ALA A 1 399 ? -18.746 1.327 14.535 1.00 95.19 399 ALA A C 1
ATOM 2899 O O . ALA A 1 399 ? -19.352 0.390 15.063 1.00 95.19 399 ALA A O 1
ATOM 2900 N N . VAL A 1 400 ? -17.719 1.126 13.702 1.00 95.50 400 VAL A N 1
ATOM 2901 C CA . VAL A 1 400 ? -17.291 -0.198 13.231 1.00 95.50 400 VAL A CA 1
ATOM 2902 C C . VAL A 1 400 ? -15.793 -0.232 12.918 1.00 95.50 400 VAL A C 1
ATOM 2904 O O . VAL A 1 400 ? -15.244 0.711 12.356 1.00 95.50 400 VAL A O 1
ATOM 2907 N N . VAL A 1 401 ? -15.128 -1.334 13.267 1.00 96.25 401 VAL A N 1
ATOM 2908 C CA . VAL A 1 401 ? -13.688 -1.563 13.052 1.00 96.25 401 VAL A CA 1
ATOM 2909 C C . VAL A 1 401 ? -13.480 -2.933 12.421 1.00 96.25 401 VAL A C 1
ATOM 2911 O O . VAL A 1 401 ? -14.077 -3.907 12.868 1.00 96.25 401 VAL A O 1
ATOM 2914 N N . ALA A 1 402 ? -12.612 -3.046 11.418 1.00 94.50 402 ALA A N 1
ATOM 2915 C CA . ALA A 1 402 ? -12.199 -4.337 10.873 1.00 94.50 402 ALA A CA 1
ATOM 2916 C C . ALA A 1 402 ? -11.123 -4.983 11.764 1.00 94.50 402 ALA A C 1
ATOM 2918 O O . ALA A 1 402 ? -10.024 -4.447 11.912 1.00 94.50 402 ALA A O 1
ATOM 2919 N N . VAL A 1 403 ? -11.422 -6.152 12.335 1.00 93.81 403 VAL A N 1
ATOM 2920 C CA . VAL A 1 403 ? -10.542 -6.856 13.291 1.00 93.81 403 VAL A CA 1
ATOM 2921 C C . VAL A 1 403 ? -9.858 -8.088 12.705 1.00 93.81 403 VAL A C 1
ATOM 2923 O O . VAL A 1 403 ? -8.853 -8.545 13.247 1.00 93.81 403 VAL A O 1
ATOM 2926 N N . ALA A 1 404 ? -10.342 -8.616 11.582 1.00 90.75 404 ALA A N 1
ATOM 2927 C CA . ALA A 1 404 ? -9.647 -9.660 10.835 1.00 90.75 404 ALA A CA 1
ATOM 2928 C C . ALA A 1 404 ? -10.063 -9.695 9.369 1.00 90.75 404 ALA A C 1
ATOM 2930 O O . ALA A 1 404 ? -11.181 -9.317 9.015 1.00 90.75 404 ALA A O 1
ATOM 2931 N N . ARG A 1 405 ? -9.142 -10.176 8.530 1.00 88.06 405 ARG A N 1
ATOM 2932 C CA . ARG A 1 405 ? -9.364 -10.425 7.107 1.00 88.06 405 ARG A CA 1
ATOM 2933 C C . ARG A 1 405 ? -8.762 -11.766 6.725 1.00 88.06 405 ARG A C 1
ATOM 2935 O O . ARG A 1 405 ? -7.556 -11.941 6.884 1.00 88.06 405 ARG A O 1
ATOM 2942 N N . THR A 1 406 ? -9.585 -12.661 6.191 1.00 81.44 406 THR A N 1
ATOM 2943 C CA . THR A 1 406 ? -9.171 -14.019 5.809 1.00 81.44 406 THR A CA 1
ATOM 2944 C C . THR A 1 406 ? -9.960 -14.459 4.582 1.00 81.44 406 THR A C 1
ATOM 2946 O O . THR A 1 406 ? -11.186 -14.409 4.598 1.00 81.44 406 THR A O 1
ATOM 2949 N N . ASP A 1 407 ? -9.277 -14.863 3.509 1.00 76.56 407 ASP A N 1
ATOM 2950 C CA . ASP A 1 407 ? -9.886 -15.428 2.291 1.00 76.56 407 ASP A CA 1
ATOM 2951 C C . ASP A 1 407 ? -11.047 -14.606 1.697 1.00 76.56 407 ASP A C 1
ATOM 2953 O O . ASP A 1 407 ? -12.096 -15.134 1.336 1.00 76.56 407 ASP A O 1
ATOM 2957 N N . GLY A 1 408 ? -10.879 -13.280 1.619 1.00 74.56 408 GLY A N 1
ATOM 2958 C CA . GLY A 1 408 ? -11.916 -12.375 1.098 1.00 74.56 408 GLY A CA 1
ATOM 2959 C C . GLY A 1 408 ? -13.078 -12.123 2.064 1.00 74.56 408 GLY A C 1
ATOM 2960 O O . GLY A 1 408 ? -14.041 -11.452 1.710 1.00 74.56 408 GLY A O 1
ATOM 2961 N N . ASN A 1 409 ? -12.984 -12.619 3.295 1.00 82.94 409 ASN A N 1
ATOM 2962 C CA . ASN A 1 409 ? -13.916 -12.307 4.363 1.00 82.94 409 ASN A CA 1
ATOM 2963 C C . ASN A 1 409 ? -13.335 -11.264 5.303 1.00 82.94 409 ASN A C 1
ATOM 2965 O O . ASN A 1 409 ? -12.140 -11.285 5.609 1.00 82.94 409 ASN A O 1
ATOM 2969 N N . VAL A 1 410 ? -14.202 -10.393 5.807 1.00 89.44 410 VAL A N 1
ATOM 2970 C CA . VAL A 1 410 ? -13.840 -9.377 6.794 1.00 89.44 410 VAL A CA 1
ATOM 2971 C C . VAL A 1 410 ? -14.702 -9.576 8.023 1.00 89.44 410 VAL A C 1
ATOM 2973 O O . VAL A 1 410 ? -15.922 -9.725 7.925 1.00 89.44 410 VAL A O 1
ATOM 2976 N N . ARG A 1 411 ? -14.058 -9.584 9.186 1.00 91.94 411 ARG A N 1
ATOM 2977 C CA . ARG A 1 411 ? -14.752 -9.574 10.465 1.00 91.94 411 ARG A CA 1
ATOM 2978 C C . ARG A 1 411 ? -14.674 -8.194 11.077 1.00 91.94 411 ARG A C 1
ATOM 2980 O O . ARG A 1 411 ? -13.589 -7.610 11.148 1.00 91.94 411 ARG A O 1
ATOM 2987 N N . TYR A 1 412 ? -15.814 -7.712 11.546 1.00 94.56 412 TYR A N 1
ATOM 2988 C CA . TYR A 1 412 ? -15.915 -6.408 12.176 1.00 94.56 412 TYR A CA 1
ATOM 2989 C C . TYR A 1 412 ? -16.210 -6.525 13.663 1.00 94.56 412 TYR A C 1
ATOM 2991 O O . TYR A 1 412 ? -16.810 -7.498 14.112 1.00 94.56 412 TYR A O 1
ATOM 2999 N N . LEU A 1 413 ? -15.799 -5.500 14.396 1.00 96.12 413 LEU A N 1
ATOM 3000 C CA . LEU A 1 413 ? -16.176 -5.211 15.768 1.00 96.12 413 LEU A CA 1
ATOM 3001 C C . LEU A 1 413 ? -16.991 -3.920 15.761 1.00 96.12 413 LEU A C 1
ATOM 3003 O O . LEU A 1 413 ? -16.529 -2.899 15.245 1.00 96.12 413 LEU A O 1
ATOM 3007 N N . THR A 1 414 ? -18.195 -3.958 16.320 1.00 96.38 414 THR A N 1
ATOM 3008 C CA . THR A 1 414 ? -19.061 -2.781 16.406 1.00 96.38 414 THR A CA 1
ATOM 3009 C C . THR A 1 414 ? -18.895 -2.036 17.714 1.00 96.38 414 THR A C 1
ATOM 3011 O O . THR A 1 414 ? -18.530 -2.611 18.743 1.00 96.38 414 THR A O 1
ATOM 3014 N N . ALA A 1 415 ? -19.227 -0.750 17.687 1.00 96.06 415 ALA A N 1
ATOM 3015 C CA . ALA A 1 415 ? -19.355 0.065 18.882 1.00 96.06 415 ALA A CA 1
ATOM 3016 C C . ALA A 1 415 ? -20.508 -0.418 19.779 1.00 96.06 415 ALA A C 1
ATOM 3018 O O . ALA A 1 415 ? -21.480 -0.986 19.278 1.00 96.06 415 ALA A O 1
ATOM 3019 N N . PRO A 1 416 ? -20.454 -0.153 21.096 1.00 94.75 416 PRO A N 1
ATOM 3020 C CA . PRO A 1 416 ? -21.486 -0.609 22.032 1.00 94.75 416 PRO A CA 1
ATOM 3021 C C . PRO A 1 416 ? -22.859 0.060 21.828 1.00 94.75 416 PRO A C 1
ATOM 3023 O O . PRO A 1 416 ? -23.868 -0.469 22.278 1.00 94.75 416 PRO A O 1
ATOM 3026 N N . TRP A 1 417 ? -22.925 1.201 21.133 1.00 93.69 417 TRP A N 1
ATOM 3027 C CA . TRP A 1 417 ? -24.182 1.893 20.810 1.00 93.69 417 TRP A CA 1
ATOM 3028 C C . TRP A 1 417 ? -24.845 1.417 19.507 1.00 93.69 417 TRP A C 1
ATOM 3030 O O . TRP A 1 417 ? -25.910 1.928 19.143 1.00 93.69 417 TRP A O 1
ATOM 3040 N N . VAL A 1 418 ? -24.222 0.484 18.781 1.00 95.25 418 VAL A N 1
ATOM 3041 C CA . VAL A 1 418 ? -24.790 -0.096 17.558 1.00 95.25 418 VAL A CA 1
ATOM 3042 C C . VAL A 1 418 ? -25.926 -1.045 17.921 1.00 95.25 418 VAL A C 1
ATOM 3044 O O . VAL A 1 418 ? -25.743 -1.968 18.708 1.00 95.25 418 VAL A O 1
ATOM 3047 N N . LYS A 1 419 ? -27.103 -0.832 17.323 1.00 93.44 419 LYS A N 1
ATOM 3048 C CA . LYS A 1 419 ? -28.296 -1.658 17.563 1.00 93.44 419 LYS A CA 1
ATOM 3049 C C . LYS A 1 419 ? -28.380 -2.863 16.637 1.00 93.44 419 LYS A C 1
ATOM 3051 O O . LYS A 1 419 ? -28.813 -3.930 17.055 1.00 93.44 419 LYS A O 1
ATOM 3056 N N . SER A 1 420 ? -28.017 -2.681 15.373 1.00 92.50 420 SER A N 1
ATOM 3057 C CA . SER A 1 420 ? -28.086 -3.740 14.369 1.0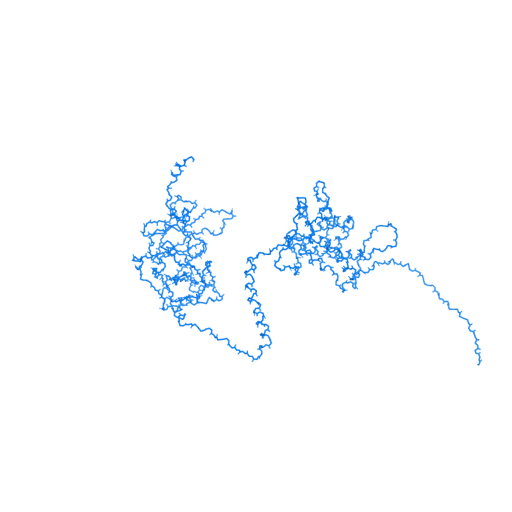0 92.50 420 SER A CA 1
ATOM 3058 C C . SER A 1 420 ? -27.070 -3.521 13.265 1.00 92.50 420 SER A C 1
ATOM 3060 O O . SER A 1 420 ? -26.698 -2.385 12.955 1.00 92.50 420 SER A O 1
ATOM 3062 N N . VAL A 1 421 ? -26.670 -4.627 12.644 1.00 94.38 421 VAL A N 1
ATOM 3063 C CA . VAL A 1 421 ? -25.747 -4.649 11.515 1.00 94.38 421 VAL A CA 1
ATOM 3064 C C . VAL A 1 421 ? -26.358 -5.478 10.396 1.00 94.38 421 VAL A C 1
ATOM 3066 O O . VAL A 1 421 ? -26.977 -6.511 10.644 1.00 94.38 421 VAL A O 1
ATOM 3069 N N . ALA A 1 422 ? -26.189 -5.033 9.160 1.00 92.19 422 ALA A N 1
ATOM 3070 C CA . ALA A 1 422 ? -26.622 -5.759 7.979 1.00 92.19 422 ALA A CA 1
ATOM 3071 C C . ALA A 1 422 ? -25.603 -5.620 6.842 1.00 92.19 422 ALA A C 1
ATOM 3073 O O . ALA A 1 422 ? -24.759 -4.730 6.845 1.00 92.19 422 ALA A O 1
ATOM 3074 N N . GLN A 1 423 ? -25.686 -6.496 5.849 1.00 90.00 423 GLN A N 1
ATOM 3075 C CA . GLN A 1 423 ? -24.984 -6.373 4.579 1.00 90.00 423 GLN A CA 1
ATOM 3076 C C . GLN A 1 423 ? -25.866 -5.674 3.559 1.00 90.00 423 GLN A C 1
ATOM 3078 O O . GLN A 1 423 ? -27.028 -6.052 3.384 1.00 90.00 423 GLN A O 1
ATOM 3083 N N . ARG A 1 424 ? -25.295 -4.739 2.806 1.00 88.81 424 ARG A N 1
ATOM 3084 C CA . ARG A 1 424 ? -25.943 -4.139 1.641 1.00 88.81 424 ARG A CA 1
ATOM 3085 C C . ARG A 1 424 ? -25.045 -4.292 0.419 1.00 88.81 424 ARG A C 1
ATOM 3087 O O . ARG A 1 424 ? -23.868 -3.980 0.486 1.00 88.81 424 ARG A O 1
ATOM 3094 N N . ASP A 1 425 ? -25.589 -4.749 -0.704 1.00 87.62 425 ASP A N 1
ATOM 3095 C CA . ASP A 1 425 ? -24.863 -4.744 -1.978 1.00 87.62 425 ASP A CA 1
ATOM 3096 C C . ASP A 1 425 ? -25.183 -3.460 -2.755 1.00 87.62 425 ASP A C 1
ATOM 3098 O O . ASP A 1 425 ? -26.323 -3.236 -3.166 1.00 87.62 425 ASP A O 1
ATOM 3102 N N . LEU A 1 426 ? -24.175 -2.616 -2.985 1.00 86.44 426 LEU A N 1
ATOM 3103 C CA . LEU A 1 426 ? -24.332 -1.366 -3.737 1.00 86.44 426 LEU A CA 1
ATOM 3104 C C . LEU A 1 426 ? -24.577 -1.586 -5.233 1.00 86.44 426 LEU A C 1
ATOM 3106 O O . LEU A 1 426 ? -24.999 -0.659 -5.924 1.00 86.44 426 LEU A O 1
ATOM 3110 N N . ARG A 1 427 ? -24.317 -2.787 -5.766 1.00 86.44 427 ARG A N 1
ATOM 3111 C CA . ARG A 1 427 ? -24.666 -3.127 -7.155 1.00 86.44 427 ARG A CA 1
ATOM 3112 C C . ARG A 1 427 ? -26.146 -3.476 -7.301 1.00 86.44 427 ARG A C 1
ATOM 3114 O O . ARG A 1 427 ? -26.678 -3.365 -8.403 1.00 86.44 427 ARG A O 1
ATOM 3121 N N . THR A 1 428 ? -26.819 -3.824 -6.203 1.00 85.50 428 THR A N 1
ATOM 3122 C CA . THR A 1 428 ? -28.256 -4.119 -6.158 1.00 85.50 428 THR A CA 1
ATOM 3123 C C . THR A 1 428 ? -28.966 -3.337 -5.038 1.00 85.50 428 THR A C 1
ATOM 3125 O O . THR A 1 428 ? -29.595 -3.929 -4.162 1.00 85.50 428 THR A O 1
ATOM 3128 N N . PRO A 1 429 ? -28.947 -1.987 -5.065 1.00 80.69 429 PRO A N 1
ATOM 3129 C CA . PRO A 1 429 ? -29.395 -1.156 -3.940 1.00 80.69 429 PRO A CA 1
ATOM 3130 C C . PRO A 1 429 ? -30.903 -1.241 -3.648 1.00 80.69 429 PRO A C 1
ATOM 3132 O O . PRO A 1 429 ? -31.337 -0.870 -2.565 1.00 80.69 429 PRO A O 1
ATOM 3135 N N . ALA A 1 430 ? -31.719 -1.740 -4.581 1.00 81.69 430 ALA A N 1
ATOM 3136 C CA . ALA A 1 430 ? -33.142 -2.000 -4.338 1.00 81.69 430 ALA A CA 1
ATOM 3137 C C . ALA A 1 430 ? -33.385 -3.282 -3.519 1.00 81.69 430 ALA A C 1
ATOM 3139 O O . ALA A 1 430 ? -34.469 -3.477 -2.972 1.00 81.69 430 ALA A O 1
ATOM 3140 N N . ARG A 1 431 ? -32.390 -4.175 -3.430 1.00 83.19 431 ARG A N 1
ATOM 3141 C CA . ARG A 1 431 ? -32.481 -5.389 -2.624 1.00 83.19 431 ARG A CA 1
ATOM 3142 C C . ARG A 1 431 ? -32.394 -5.021 -1.143 1.00 83.19 431 ARG A C 1
ATOM 3144 O O . ARG A 1 431 ? -31.563 -4.202 -0.739 1.00 83.19 431 ARG A O 1
ATOM 3151 N N . ALA A 1 432 ? -33.251 -5.652 -0.342 1.00 83.56 432 ALA A N 1
ATOM 3152 C CA . ALA A 1 432 ? -33.219 -5.518 1.108 1.00 83.56 432 ALA A CA 1
ATOM 3153 C C . ALA A 1 432 ? -31.854 -5.951 1.664 1.00 83.56 432 ALA A C 1
ATOM 3155 O O . ALA A 1 432 ? -31.235 -6.895 1.159 1.00 83.56 432 ALA A O 1
ATOM 3156 N N . SER A 1 433 ? -31.394 -5.254 2.701 1.00 88.00 433 SER A N 1
ATOM 3157 C CA . SER A 1 433 ? -30.164 -5.612 3.396 1.00 88.00 433 SER A CA 1
ATOM 3158 C C . SER A 1 433 ? -30.322 -6.949 4.127 1.00 88.00 433 SER A C 1
ATOM 3160 O O . SER A 1 433 ? -31.414 -7.337 4.545 1.00 88.00 433 SER A O 1
ATOM 3162 N N . THR A 1 434 ? -29.224 -7.693 4.233 1.00 89.38 434 THR A N 1
ATOM 3163 C CA . THR A 1 434 ? -29.196 -8.999 4.907 1.00 89.38 434 THR A CA 1
ATOM 3164 C C . THR A 1 434 ? -28.695 -8.803 6.335 1.00 89.38 434 THR A C 1
ATOM 3166 O O . THR A 1 434 ? -27.538 -8.418 6.490 1.00 89.38 434 THR A O 1
ATOM 3169 N N . PRO A 1 435 ? -29.515 -9.008 7.377 1.00 90.38 435 PRO A N 1
ATOM 3170 C CA . PRO A 1 435 ? -29.089 -8.774 8.752 1.00 90.38 435 PRO A CA 1
ATOM 3171 C C . PRO A 1 435 ? -28.001 -9.765 9.176 1.00 90.38 435 PRO A C 1
ATOM 3173 O O . PRO A 1 435 ? -28.008 -10.923 8.758 1.00 90.38 435 PRO A O 1
ATOM 3176 N N . PHE A 1 436 ? -27.104 -9.312 10.047 1.00 89.06 436 PHE A N 1
ATOM 3177 C CA . PHE A 1 436 ? -26.118 -10.151 10.712 1.00 89.06 436 PHE A CA 1
ATOM 3178 C C . PHE A 1 436 ? -26.311 -10.133 12.223 1.00 89.06 436 PHE A C 1
ATOM 3180 O O . PHE A 1 436 ? -26.698 -9.123 12.811 1.00 89.06 436 PHE A O 1
ATOM 3187 N N . THR A 1 437 ? -26.002 -11.266 12.849 1.00 86.44 437 THR A N 1
ATOM 3188 C CA . THR A 1 437 ? -25.978 -11.387 14.303 1.00 86.44 437 THR A CA 1
ATOM 3189 C C . THR A 1 437 ? -24.655 -10.855 14.836 1.00 86.44 437 THR A C 1
ATOM 3191 O O . THR A 1 437 ? -23.582 -11.285 14.404 1.00 86.44 437 THR A O 1
ATOM 3194 N N . THR A 1 438 ? -24.748 -9.929 15.785 1.00 91.44 438 THR A N 1
ATOM 3195 C CA . THR A 1 438 ? -23.614 -9.476 16.587 1.00 91.44 438 THR A CA 1
ATOM 3196 C C . THR A 1 438 ? -23.426 -10.428 17.763 1.00 91.44 438 THR A C 1
ATOM 3198 O O . THR A 1 438 ? -24.375 -10.721 18.489 1.00 91.44 438 THR A O 1
ATOM 3201 N N . GLU A 1 439 ? -22.207 -10.915 17.940 1.00 91.88 439 GLU A N 1
ATOM 3202 C CA . GLU A 1 439 ? -21.799 -11.747 19.067 1.00 91.88 439 GLU A CA 1
ATOM 3203 C C . GLU A 1 439 ? -21.776 -10.944 20.381 1.00 91.88 439 GLU A C 1
ATOM 3205 O O . GLU A 1 439 ? -21.696 -9.710 20.354 1.00 91.88 439 GLU A O 1
ATOM 3210 N N . PRO A 1 440 ? -21.797 -11.607 21.554 1.00 90.19 440 PRO A N 1
ATOM 3211 C CA . PRO A 1 440 ? -21.770 -10.927 22.852 1.00 90.19 440 PRO A CA 1
ATOM 3212 C C . PRO A 1 440 ? -20.569 -9.992 23.062 1.00 90.19 440 PRO A C 1
ATOM 3214 O O . PRO A 1 440 ? -20.653 -9.034 23.828 1.00 90.19 440 PRO A O 1
ATOM 3217 N N . ASP A 1 441 ? -19.448 -10.246 22.385 1.00 91.38 441 ASP A N 1
ATOM 3218 C CA . ASP A 1 441 ? -18.245 -9.412 22.439 1.00 91.38 441 ASP A CA 1
ATOM 3219 C C . ASP A 1 441 ? -18.272 -8.219 21.458 1.00 91.38 441 ASP A C 1
ATOM 3221 O O . ASP A 1 441 ? -17.361 -7.384 21.453 1.00 91.38 441 ASP A O 1
ATOM 3225 N N . GLY A 1 442 ? -19.333 -8.099 20.655 1.00 92.69 442 GLY A N 1
ATOM 3226 C CA . GLY A 1 442 ? -19.515 -7.068 19.637 1.00 92.69 442 GLY A CA 1
ATOM 3227 C C . GLY A 1 442 ? -18.955 -7.432 18.261 1.00 92.69 442 GLY A C 1
ATOM 3228 O O . GLY A 1 442 ? -18.993 -6.591 17.361 1.00 92.69 442 GLY A O 1
ATOM 3229 N N . THR A 1 443 ? -18.402 -8.634 18.075 1.00 94.12 443 THR A N 1
ATOM 3230 C CA . THR A 1 443 ? -17.939 -9.071 16.753 1.00 94.12 443 THR A CA 1
ATOM 3231 C C . THR A 1 443 ? -19.102 -9.506 15.869 1.00 94.12 443 THR A C 1
ATOM 3233 O O . THR A 1 443 ? -20.143 -9.949 16.343 1.00 94.12 443 THR A O 1
ATOM 3236 N N . VAL A 1 444 ? -18.948 -9.372 14.555 1.00 91.69 444 VAL A N 1
ATOM 3237 C CA . VAL A 1 444 ? -19.984 -9.745 13.583 1.00 91.69 444 VAL A CA 1
ATOM 3238 C C . VAL A 1 444 ? -19.400 -10.754 12.600 1.00 91.69 444 VAL A C 1
ATOM 3240 O O . VAL A 1 444 ? -18.309 -10.535 12.067 1.00 91.69 444 VAL A O 1
ATOM 3243 N N . TRP A 1 445 ? -20.099 -11.880 12.405 1.00 75.25 445 TRP A N 1
ATOM 3244 C CA . TRP A 1 445 ? -19.672 -12.994 11.541 1.00 75.25 445 TRP A CA 1
ATOM 3245 C C . TRP A 1 445 ? -19.436 -12.557 10.085 1.00 75.25 445 TRP A C 1
ATOM 3247 O O . TRP A 1 445 ? -19.976 -11.541 9.650 1.00 75.25 445 TRP A O 1
ATOM 3257 N N . PRO A 1 446 ? -18.550 -13.268 9.362 1.00 66.81 446 PRO A N 1
ATOM 3258 C CA . PRO A 1 446 ? -17.766 -12.703 8.282 1.00 66.81 446 PRO A CA 1
ATOM 3259 C C . PRO A 1 446 ? -18.632 -12.180 7.145 1.00 66.81 446 PRO A C 1
ATOM 3261 O O . PRO A 1 446 ? -19.474 -12.891 6.595 1.00 66.81 446 PRO A O 1
ATOM 3264 N N . PHE A 1 447 ? -18.338 -10.950 6.746 1.00 70.19 447 PHE A N 1
ATOM 3265 C CA . PHE A 1 447 ? -18.888 -10.350 5.547 1.00 70.19 447 PHE A CA 1
ATOM 3266 C C . PHE A 1 447 ? -18.078 -10.861 4.374 1.00 70.19 447 PHE A C 1
ATOM 3268 O O . PHE A 1 447 ? -16.855 -10.690 4.341 1.00 70.19 447 PHE A O 1
ATOM 3275 N N . GLN A 1 448 ? -18.760 -11.453 3.397 1.00 71.50 448 GLN A N 1
ATOM 3276 C CA . GLN A 1 448 ? -18.113 -11.721 2.127 1.00 71.50 448 GLN A CA 1
ATOM 3277 C C . GLN A 1 448 ? -17.834 -10.389 1.451 1.00 71.50 448 GLN A C 1
ATOM 3279 O O . GLN A 1 448 ? -18.752 -9.639 1.112 1.00 71.50 448 GLN A O 1
ATOM 3284 N N . GLN A 1 449 ? -16.563 -10.110 1.223 1.00 65.62 449 GLN A N 1
ATOM 3285 C CA . GLN A 1 449 ? -16.132 -9.037 0.356 1.00 65.62 449 GLN A CA 1
ATOM 3286 C C . GLN A 1 449 ? -15.644 -9.680 -0.944 1.00 65.62 449 GLN A C 1
ATOM 3288 O O . GLN A 1 449 ? -14.538 -10.223 -0.976 1.00 65.62 449 GLN A O 1
ATOM 3293 N N . PRO A 1 450 ? -16.459 -9.668 -2.019 1.00 55.81 450 PRO A N 1
ATOM 3294 C CA . PRO A 1 450 ? -15.983 -10.035 -3.344 1.00 55.81 450 PRO A CA 1
ATOM 3295 C C . PRO A 1 450 ? -14.735 -9.202 -3.625 1.00 55.81 450 PRO A C 1
ATOM 3297 O O . PRO A 1 450 ? -14.773 -7.972 -3.597 1.00 55.81 450 PRO A O 1
ATOM 3300 N N . GLY A 1 451 ? -13.609 -9.908 -3.710 1.00 52.22 451 GLY A N 1
ATOM 3301 C CA . GLY A 1 451 ? -12.316 -9.358 -3.352 1.00 52.22 451 GLY A CA 1
ATOM 3302 C C . GLY A 1 451 ? -11.854 -8.214 -4.245 1.00 52.22 451 GLY A C 1
ATOM 3303 O O . GLY A 1 451 ? -12.279 -8.048 -5.381 1.00 52.22 451 GLY A O 1
ATOM 3304 N N . ARG A 1 452 ? -10.845 -7.506 -3.734 1.00 52.16 452 ARG A N 1
ATOM 3305 C CA . ARG A 1 452 ? -9.910 -6.617 -4.451 1.00 52.16 452 ARG A CA 1
ATOM 3306 C C . ARG A 1 452 ? -9.365 -7.170 -5.784 1.00 52.16 452 ARG A C 1
ATOM 3308 O O . ARG A 1 452 ? -8.676 -6.443 -6.496 1.00 52.16 452 ARG A O 1
ATOM 3315 N N . THR A 1 453 ? -9.618 -8.436 -6.098 1.00 45.72 453 THR A N 1
ATOM 3316 C CA . THR A 1 453 ? -9.341 -9.077 -7.379 1.00 45.72 453 THR A CA 1
ATOM 3317 C C . THR A 1 453 ? -10.528 -8.822 -8.313 1.00 45.72 453 THR A C 1
ATOM 3319 O O . THR A 1 453 ? -11.608 -9.353 -8.053 1.00 45.72 453 THR A O 1
ATOM 3322 N N . PRO A 1 454 ? -10.365 -8.040 -9.397 1.00 50.72 454 PRO A N 1
ATOM 3323 C CA . PRO A 1 454 ? -11.382 -7.956 -10.438 1.00 50.72 454 PRO A CA 1
ATOM 3324 C C . PRO A 1 454 ? -11.790 -9.368 -10.856 1.00 50.72 454 PRO A C 1
ATOM 3326 O O . PRO A 1 454 ? -10.931 -10.258 -10.927 1.00 50.72 454 PRO A O 1
ATOM 3329 N N . ALA A 1 455 ? -13.074 -9.576 -11.151 1.00 55.25 455 ALA A N 1
ATOM 3330 C CA . ALA A 1 455 ? -13.482 -10.791 -11.839 1.00 55.25 455 ALA A CA 1
ATOM 3331 C C . ALA A 1 455 ? -12.609 -10.965 -13.107 1.00 55.25 455 ALA A C 1
ATOM 3333 O O . ALA A 1 455 ? -12.077 -9.976 -13.621 1.00 55.25 455 ALA A O 1
ATOM 3334 N N . PRO A 1 456 ? -12.381 -12.194 -13.607 1.00 55.19 456 PRO A N 1
ATOM 3335 C CA . PRO A 1 456 ? -11.484 -12.438 -14.745 1.00 55.19 456 PRO A CA 1
ATOM 3336 C C . PRO A 1 456 ? -11.792 -11.599 -16.002 1.00 55.19 456 PRO A C 1
ATOM 3338 O O . PRO A 1 456 ? -10.926 -11.423 -16.854 1.00 55.19 456 PRO A O 1
ATOM 3341 N N . ASP A 1 457 ? -13.012 -11.073 -16.103 1.00 59.47 457 ASP A N 1
ATOM 3342 C CA . ASP A 1 457 ? -13.535 -10.188 -17.146 1.00 59.47 457 ASP A CA 1
ATOM 3343 C C . ASP A 1 457 ? -13.388 -8.677 -16.839 1.00 59.47 457 ASP A C 1
ATOM 3345 O O . ASP A 1 457 ? -13.802 -7.838 -17.636 1.00 59.47 457 ASP A O 1
ATOM 3349 N N . GLY A 1 458 ? -12.800 -8.309 -15.698 1.00 58.31 458 GLY A N 1
ATOM 3350 C CA . GLY A 1 458 ? -12.689 -6.931 -15.212 1.00 58.31 458 GLY A CA 1
ATOM 3351 C C . GLY A 1 458 ? -13.989 -6.357 -14.633 1.00 58.31 458 GLY A C 1
ATOM 3352 O O . GLY A 1 458 ? -14.036 -5.165 -14.326 1.00 58.31 458 GLY A O 1
ATOM 3353 N N . GLY A 1 459 ? -15.041 -7.170 -14.482 1.00 58.78 459 GLY A N 1
ATOM 3354 C CA . GLY A 1 459 ? -16.346 -6.741 -13.987 1.00 58.78 459 GLY A CA 1
ATOM 3355 C C . GLY A 1 459 ? -16.411 -6.589 -12.462 1.00 58.78 459 GLY A C 1
ATOM 3356 O O . GLY A 1 459 ? -15.809 -7.354 -11.710 1.00 58.78 459 GLY A O 1
ATOM 3357 N N . CYS A 1 460 ? -17.197 -5.613 -11.992 1.00 67.25 460 CYS A N 1
ATOM 3358 C CA . CYS A 1 460 ? -17.623 -5.503 -10.593 1.00 67.25 460 CYS A CA 1
ATOM 3359 C C . CYS A 1 460 ? -19.076 -5.989 -10.480 1.00 67.25 460 CYS A C 1
ATOM 3361 O O . CYS A 1 460 ? -20.031 -5.232 -10.699 1.00 67.25 460 CYS A O 1
ATOM 3363 N N . THR A 1 461 ? -19.245 -7.283 -10.205 1.00 71.69 461 THR A N 1
ATOM 3364 C CA . THR A 1 461 ? -20.565 -7.932 -10.133 1.00 71.69 461 THR A CA 1
ATOM 3365 C C . THR A 1 461 ? -21.298 -7.648 -8.825 1.00 71.69 461 THR A C 1
ATOM 3367 O O . THR A 1 461 ? -22.522 -7.679 -8.801 1.00 71.69 461 THR A O 1
ATOM 3370 N N . THR A 1 462 ? -20.567 -7.340 -7.754 1.00 76.19 462 THR A N 1
ATOM 3371 C CA . THR A 1 462 ? -21.085 -7.170 -6.386 1.00 76.19 462 THR A CA 1
ATOM 3372 C C . THR A 1 462 ? -20.173 -6.233 -5.600 1.00 76.19 462 THR A C 1
ATOM 3374 O O . THR A 1 462 ? -18.953 -6.324 -5.741 1.00 76.19 462 THR A O 1
ATOM 3377 N N . TRP A 1 463 ? -20.740 -5.378 -4.748 1.00 85.38 463 TRP A N 1
ATOM 3378 C CA . TRP A 1 463 ? -19.985 -4.532 -3.820 1.00 85.38 463 TRP A CA 1
ATOM 3379 C C . TRP A 1 463 ? -20.699 -4.476 -2.469 1.00 85.38 463 TRP A C 1
ATOM 3381 O O . TRP A 1 463 ? -21.628 -3.692 -2.274 1.00 85.38 463 TRP A O 1
ATOM 3391 N N . ASN A 1 464 ? -20.261 -5.320 -1.536 1.00 87.06 464 ASN A N 1
ATOM 3392 C CA . ASN A 1 464 ? -20.889 -5.448 -0.224 1.00 87.06 464 ASN A CA 1
ATOM 3393 C C . ASN A 1 464 ? -20.366 -4.388 0.753 1.00 87.06 464 ASN A C 1
ATOM 3395 O O . ASN A 1 464 ? -19.162 -4.289 0.987 1.00 87.06 464 ASN A O 1
ATOM 3399 N N . THR A 1 465 ? -21.278 -3.642 1.363 1.00 90.00 465 THR A N 1
ATOM 3400 C CA . THR A 1 465 ? -21.034 -2.703 2.458 1.00 90.00 465 THR A CA 1
ATOM 3401 C C . THR A 1 465 ? -21.639 -3.216 3.755 1.00 90.00 465 THR A C 1
ATOM 3403 O O . THR A 1 465 ? -22.598 -3.995 3.764 1.00 90.00 465 THR A O 1
ATOM 3406 N N . VAL A 1 466 ? -21.067 -2.758 4.864 1.00 92.19 466 VAL A N 1
ATOM 3407 C CA . VAL A 1 466 ? -21.629 -2.942 6.199 1.00 92.19 466 VAL A CA 1
ATOM 3408 C C . VAL A 1 466 ? -22.600 -1.800 6.451 1.00 92.19 466 VAL A C 1
ATOM 3410 O O . VAL A 1 466 ? -22.212 -0.636 6.435 1.00 92.19 466 VAL A O 1
ATOM 3413 N N . GLN A 1 467 ? -23.861 -2.128 6.681 1.00 92.94 467 GLN A N 1
ATOM 3414 C CA . GLN A 1 467 ? -24.878 -1.201 7.141 1.00 92.94 467 GLN A CA 1
ATOM 3415 C C . GLN A 1 467 ? -24.956 -1.283 8.663 1.00 92.94 467 GLN A C 1
ATOM 3417 O O . GLN A 1 467 ? -25.232 -2.347 9.211 1.00 92.94 467 GLN A O 1
ATOM 3422 N N . VAL A 1 468 ? -24.721 -0.166 9.340 1.00 94.38 468 VAL A N 1
ATOM 3423 C CA . VAL A 1 468 ? -24.787 -0.052 10.798 1.00 94.38 468 VAL A CA 1
ATOM 3424 C C . VAL A 1 468 ? -25.934 0.873 11.160 1.00 94.38 468 VAL A C 1
ATOM 3426 O O . VAL A 1 468 ? -26.017 1.989 10.649 1.00 94.38 468 VAL A O 1
ATOM 3429 N N . THR A 1 469 ? -26.803 0.429 12.062 1.00 93.00 469 THR A N 1
ATOM 3430 C CA . THR A 1 469 ? -27.873 1.266 12.609 1.00 93.00 469 THR A CA 1
ATOM 3431 C C . THR A 1 469 ? -27.535 1.652 14.041 1.00 93.00 469 THR A C 1
ATOM 3433 O O . THR A 1 469 ? -27.385 0.793 14.918 1.00 93.00 469 THR A O 1
ATOM 3436 N N . GLY A 1 470 ? -27.390 2.958 14.264 1.00 89.88 470 GLY A N 1
ATOM 3437 C CA . GLY A 1 470 ? -27.077 3.534 15.568 1.00 89.88 470 GLY A CA 1
ATOM 3438 C C . GLY A 1 470 ? -28.290 3.615 16.496 1.00 89.88 470 GLY A C 1
ATOM 3439 O O . GLY A 1 470 ? -29.409 3.212 16.165 1.00 89.88 470 GLY A O 1
ATOM 3440 N N . ARG A 1 471 ? -28.082 4.173 17.695 1.00 85.69 471 ARG A N 1
ATOM 3441 C CA . ARG A 1 471 ? -29.163 4.375 18.677 1.00 85.69 471 ARG A CA 1
ATOM 3442 C C . ARG A 1 471 ? -30.231 5.349 18.180 1.00 85.69 471 ARG A C 1
ATOM 3444 O O . ARG A 1 471 ? -31.401 5.159 18.517 1.00 85.69 471 ARG A O 1
ATOM 3451 N N . ASP A 1 472 ? -29.809 6.323 17.381 1.00 85.31 472 ASP A N 1
ATOM 3452 C CA . ASP A 1 472 ? -30.624 7.317 16.681 1.00 85.31 472 ASP A CA 1
ATOM 3453 C C . ASP A 1 472 ? -31.557 6.712 15.617 1.00 85.31 472 ASP A C 1
ATOM 3455 O O . ASP A 1 472 ? -32.506 7.363 15.196 1.00 85.31 472 ASP A O 1
ATOM 3459 N N . GLY A 1 473 ? -31.333 5.453 15.228 1.00 85.56 473 GLY A N 1
ATOM 3460 C CA . GLY A 1 473 ? -32.131 4.747 14.228 1.00 85.56 473 GLY A CA 1
ATOM 3461 C C . GLY A 1 473 ? -31.697 5.014 12.788 1.00 85.56 473 GLY A C 1
ATOM 3462 O O . GLY A 1 473 ? -32.234 4.382 11.881 1.00 85.56 473 GLY A O 1
ATOM 3463 N N . HIS A 1 474 ? -30.704 5.880 12.567 1.00 86.50 474 HIS A N 1
ATOM 3464 C CA . HIS A 1 474 ? -30.170 6.137 11.235 1.00 86.50 474 HIS A CA 1
ATOM 3465 C C . HIS A 1 474 ? -29.258 4.989 10.800 1.00 86.50 474 HIS A C 1
ATOM 3467 O O . HIS A 1 474 ? -28.387 4.534 11.552 1.00 86.50 474 HIS A O 1
ATOM 3473 N N . ALA A 1 475 ? -29.478 4.514 9.576 1.00 89.19 475 ALA A N 1
ATOM 3474 C CA . ALA A 1 475 ? -28.636 3.526 8.930 1.00 89.19 475 ALA A CA 1
ATOM 3475 C C . ALA A 1 475 ? -27.501 4.224 8.174 1.00 89.19 475 ALA A C 1
ATOM 3477 O O . ALA A 1 475 ? -27.719 5.186 7.443 1.00 89.19 475 ALA A O 1
ATOM 3478 N N . ARG A 1 476 ? -26.280 3.734 8.382 1.00 92.38 476 ARG A N 1
ATOM 3479 C CA . ARG A 1 476 ? -25.054 4.274 7.792 1.00 92.38 476 ARG A CA 1
ATOM 3480 C C . ARG A 1 476 ? -24.298 3.161 7.097 1.00 92.38 476 ARG A C 1
ATOM 3482 O O . ARG A 1 476 ? -24.220 2.050 7.624 1.00 92.38 476 ARG A O 1
ATOM 3489 N N . LEU A 1 477 ? -23.753 3.444 5.919 1.00 93.19 477 LEU A N 1
ATOM 3490 C CA . LEU A 1 477 ? -23.055 2.452 5.103 1.00 93.19 477 LEU A CA 1
ATOM 3491 C C . LEU A 1 477 ? -21.545 2.628 5.198 1.00 93.19 477 LEU A C 1
ATOM 3493 O O . LEU A 1 477 ? -21.030 3.734 5.078 1.00 93.19 477 LEU A O 1
ATOM 3497 N N . TYR A 1 478 ? -20.834 1.517 5.332 1.00 93.25 478 TYR A N 1
ATOM 3498 C CA . TYR A 1 478 ? -19.383 1.480 5.420 1.00 93.25 478 TYR A CA 1
ATOM 3499 C C . TYR A 1 478 ? -18.816 0.514 4.385 1.00 93.25 478 TYR A C 1
ATOM 3501 O O . TYR A 1 478 ? -19.247 -0.637 4.286 1.00 93.25 478 TYR A O 1
ATOM 3509 N N . ALA A 1 479 ? -17.834 0.971 3.614 1.00 90.88 479 ALA A N 1
ATOM 3510 C CA . ALA A 1 479 ? -17.097 0.147 2.667 1.00 90.88 479 ALA A CA 1
ATOM 3511 C C . ALA A 1 479 ? -15.714 -0.187 3.219 1.00 90.88 479 ALA A C 1
ATOM 3513 O O . ALA A 1 479 ? -14.959 0.699 3.620 1.00 90.88 479 ALA A O 1
ATOM 3514 N N . ASP A 1 480 ? -15.346 -1.464 3.193 1.00 89.25 480 ASP A N 1
ATOM 3515 C CA . ASP A 1 480 ? -13.972 -1.840 3.486 1.00 89.25 480 ASP A CA 1
ATOM 3516 C C . ASP A 1 480 ? -13.065 -1.585 2.273 1.00 89.25 480 ASP A C 1
ATOM 3518 O O . ASP A 1 480 ? -13.216 -2.177 1.208 1.00 89.25 480 ASP A O 1
ATOM 3522 N N . LEU A 1 481 ? -12.108 -0.671 2.451 1.00 88.00 481 LEU A N 1
ATOM 3523 C CA . LEU A 1 481 ? -11.057 -0.354 1.478 1.00 88.00 481 LEU A CA 1
ATOM 3524 C C . LEU A 1 481 ? -9.705 -0.982 1.868 1.00 88.00 481 LEU A C 1
ATOM 3526 O O . LEU A 1 481 ? -8.679 -0.738 1.229 1.00 88.00 481 LEU A O 1
ATOM 3530 N N . GLY A 1 482 ? -9.724 -1.848 2.884 1.00 87.06 482 GLY A N 1
ATOM 3531 C CA . GLY A 1 482 ? -8.637 -2.626 3.470 1.00 87.06 482 GLY A CA 1
ATOM 3532 C C . GLY A 1 482 ? -7.784 -1.885 4.492 1.00 87.06 482 GLY A C 1
ATOM 3533 O O . GLY A 1 482 ? -6.626 -2.253 4.673 1.00 87.06 482 GLY A O 1
ATOM 3534 N N . ASP A 1 483 ? -8.358 -0.874 5.139 1.00 89.94 483 ASP A N 1
ATOM 3535 C CA . ASP A 1 483 ? -7.813 -0.211 6.328 1.00 89.94 483 ASP A CA 1
ATOM 3536 C C . ASP A 1 483 ? -8.558 -0.691 7.593 1.00 89.94 483 ASP A C 1
ATOM 3538 O O . ASP A 1 483 ? -9.634 -1.276 7.492 1.00 89.94 483 ASP A O 1
ATOM 3542 N N . LEU A 1 484 ? -8.025 -0.490 8.798 1.00 93.31 484 LEU A N 1
ATOM 3543 C CA . LEU A 1 484 ? -8.697 -0.874 10.049 1.00 93.31 484 LEU A CA 1
ATOM 3544 C C . LEU A 1 484 ? -10.046 -0.172 10.237 1.00 93.31 484 LEU A C 1
ATOM 3546 O O . LEU A 1 484 ? -10.982 -0.788 10.749 1.00 93.31 484 LEU A O 1
ATOM 3550 N N . LEU A 1 485 ? -10.145 1.091 9.817 1.00 94.25 485 LEU A N 1
ATOM 3551 C CA . LEU A 1 485 ? -11.388 1.858 9.815 1.00 94.25 485 LEU A CA 1
ATOM 3552 C C . LEU A 1 485 ? -12.028 1.784 8.423 1.00 94.25 485 LEU A C 1
ATOM 3554 O O . LEU A 1 485 ? -11.454 2.302 7.461 1.00 94.25 485 LEU A O 1
ATOM 3558 N N . PRO A 1 486 ? -13.203 1.148 8.284 1.00 92.88 486 PRO A N 1
ATOM 3559 C CA . PRO A 1 486 ? -13.959 1.172 7.039 1.00 92.88 486 PRO A CA 1
ATOM 3560 C C . PRO A 1 486 ? -14.360 2.599 6.647 1.00 92.88 486 PRO A C 1
ATOM 3562 O O . PRO A 1 486 ? -14.640 3.441 7.500 1.00 92.88 486 PRO A O 1
ATOM 3565 N N . ALA A 1 487 ? -14.437 2.869 5.346 1.00 92.25 487 ALA A N 1
ATOM 3566 C CA . ALA A 1 487 ? -14.840 4.171 4.835 1.00 92.25 487 ALA A CA 1
ATOM 3567 C C . ALA A 1 487 ? -16.356 4.355 4.979 1.00 92.25 487 ALA A C 1
ATOM 3569 O O . ALA A 1 487 ? -17.124 3.618 4.359 1.00 92.25 487 ALA A O 1
ATOM 3570 N N . HIS A 1 488 ? -16.785 5.348 5.762 1.00 92.88 488 HIS A N 1
ATOM 3571 C CA . HIS A 1 488 ? -18.186 5.779 5.801 1.00 92.88 488 HIS A CA 1
ATOM 3572 C C . HIS A 1 488 ? -18.572 6.382 4.449 1.00 92.88 488 HIS A C 1
ATOM 3574 O O . HIS A 1 488 ? -17.915 7.292 3.938 1.00 92.88 488 HIS A O 1
ATOM 3580 N N . LEU A 1 489 ? -19.617 5.828 3.847 1.00 92.12 489 LEU A N 1
ATOM 3581 C CA . LEU A 1 489 ? -20.151 6.284 2.579 1.00 92.12 489 LEU A CA 1
ATOM 3582 C C . LEU A 1 489 ? -21.193 7.363 2.834 1.00 92.12 489 LEU A C 1
ATOM 3584 O O . LEU A 1 489 ? -22.171 7.139 3.541 1.00 92.12 489 LEU A O 1
ATOM 3588 N N . THR A 1 490 ? -20.990 8.508 2.198 1.00 91.06 490 THR A N 1
ATOM 3589 C CA . THR A 1 490 ? -21.884 9.663 2.252 1.00 91.06 490 THR A CA 1
ATOM 3590 C C . THR A 1 490 ? -22.270 10.089 0.841 1.00 91.06 490 THR A C 1
ATOM 3592 O O . THR A 1 490 ? -21.629 9.709 -0.144 1.00 91.06 490 THR A O 1
ATOM 3595 N N . THR A 1 491 ? -23.342 10.865 0.727 1.00 87.44 491 THR A N 1
ATOM 3596 C CA . THR A 1 491 ? -23.803 11.463 -0.531 1.00 87.44 491 THR A CA 1
ATOM 3597 C C . THR A 1 491 ? -23.843 12.984 -0.420 1.00 87.44 491 THR A C 1
ATOM 3599 O O . THR A 1 491 ? -23.791 13.538 0.672 1.00 87.44 491 THR A O 1
ATOM 3602 N N . GLY A 1 492 ? -23.917 13.683 -1.553 1.00 86.81 492 GLY A N 1
ATOM 3603 C CA . GLY A 1 492 ? -23.973 15.147 -1.568 1.00 86.81 492 GLY A CA 1
ATOM 3604 C C . GLY A 1 492 ? -22.599 15.835 -1.578 1.00 86.81 492 GLY A C 1
ATOM 3605 O O . GLY A 1 492 ? -21.572 15.197 -1.825 1.00 86.81 492 GLY A O 1
ATOM 3606 N N . PRO A 1 493 ? -22.568 17.169 -1.414 1.00 85.75 493 PRO A N 1
ATOM 3607 C CA . PRO A 1 493 ? -21.339 17.947 -1.498 1.00 85.75 493 PRO A CA 1
ATOM 3608 C C . PRO A 1 493 ? -20.449 17.737 -0.257 1.00 85.75 493 PRO A C 1
ATOM 3610 O O . PRO A 1 493 ? -20.971 17.610 0.848 1.00 85.75 493 PRO A O 1
ATOM 3613 N N . PRO A 1 494 ? -19.108 17.819 -0.378 1.00 80.50 494 PRO A N 1
ATOM 3614 C CA . PRO A 1 494 ? -18.187 17.585 0.744 1.00 80.50 494 PRO A CA 1
ATOM 3615 C C . PRO A 1 494 ? -18.416 18.459 1.989 1.00 80.50 494 PRO A C 1
ATOM 3617 O O . PRO A 1 494 ? -18.048 18.062 3.088 1.00 80.50 494 PRO A O 1
ATOM 3620 N N . GLY A 1 495 ? -18.993 19.656 1.825 1.00 83.69 495 GLY A N 1
ATOM 3621 C CA . GLY A 1 495 ? -19.303 20.570 2.933 1.00 83.69 495 GLY A CA 1
ATOM 3622 C C . GLY A 1 495 ? -20.645 20.311 3.626 1.00 83.69 495 GLY A C 1
ATOM 3623 O O . GLY A 1 495 ? -20.922 20.941 4.640 1.00 83.69 495 GLY A O 1
ATOM 3624 N N . ALA A 1 496 ? -21.476 19.424 3.078 1.00 82.56 496 ALA A N 1
ATOM 3625 C CA . ALA A 1 496 ? -22.758 19.023 3.649 1.00 82.56 496 ALA A CA 1
ATOM 3626 C C . ALA A 1 496 ? -23.074 17.573 3.232 1.00 82.56 496 ALA A C 1
ATOM 3628 O O . ALA A 1 496 ? -23.980 17.350 2.424 1.00 82.56 496 ALA A O 1
ATOM 3629 N N . PRO A 1 497 ? -22.285 16.595 3.714 1.00 83.56 497 PRO A N 1
ATOM 3630 C CA . PRO A 1 497 ? -22.534 15.194 3.415 1.00 83.56 497 PRO A CA 1
ATOM 3631 C C . PRO A 1 497 ? -23.863 14.745 4.040 1.00 83.56 497 PRO A C 1
ATOM 3633 O O . PRO A 1 497 ? -24.130 15.022 5.208 1.00 83.56 497 PRO A O 1
ATOM 3636 N N . GLY A 1 498 ? -24.684 14.051 3.257 1.00 83.50 498 GLY A N 1
ATOM 3637 C CA . GLY A 1 498 ? -25.881 13.337 3.699 1.00 83.50 498 GLY A CA 1
ATOM 3638 C C . GLY A 1 498 ? -25.650 11.826 3.755 1.00 83.50 498 GLY A C 1
ATOM 3639 O O . GLY A 1 498 ? -24.685 11.308 3.181 1.00 83.50 498 GLY A O 1
ATOM 3640 N N . GLU A 1 499 ? -26.543 11.103 4.426 1.00 85.38 499 GLU A N 1
ATOM 3641 C CA . GLU A 1 499 ? -26.486 9.640 4.476 1.00 85.38 499 GLU A CA 1
ATOM 3642 C C . GLU A 1 499 ? -26.986 9.026 3.157 1.00 85.38 499 GLU A C 1
ATOM 3644 O O . GLU A 1 499 ? -27.784 9.613 2.425 1.00 85.38 499 GLU A O 1
ATOM 3649 N N . VAL A 1 500 ? -26.497 7.833 2.810 1.00 75.81 500 VAL A N 1
ATOM 3650 C CA . VAL A 1 500 ? -26.865 7.158 1.546 1.00 75.81 500 VAL A CA 1
ATOM 3651 C C . VAL A 1 500 ? -28.329 6.697 1.540 1.00 75.81 500 VAL A C 1
ATOM 3653 O O . VAL A 1 500 ? -28.954 6.668 0.481 1.00 75.81 500 VAL A O 1
ATOM 3656 N N . ASP A 1 501 ? -28.889 6.373 2.708 1.00 63.75 501 ASP A N 1
ATOM 3657 C CA . ASP A 1 501 ? -30.284 5.934 2.847 1.00 63.75 501 ASP A CA 1
ATOM 3658 C C . ASP A 1 501 ? -31.296 7.109 2.845 1.00 63.75 501 ASP A C 1
ATOM 3660 O O . ASP A 1 501 ? -32.497 6.863 2.750 1.00 63.75 501 ASP A O 1
ATOM 3664 N N . ASP A 1 502 ? -30.841 8.374 2.856 1.00 51.59 502 ASP A N 1
ATOM 3665 C CA . ASP A 1 502 ? -31.704 9.570 2.740 1.00 51.59 502 ASP A CA 1
ATOM 3666 C C . ASP A 1 502 ? -32.123 9.883 1.287 1.00 51.59 502 ASP A C 1
ATOM 3668 O O . ASP A 1 502 ? -32.772 10.899 1.017 1.00 51.59 502 ASP A O 1
ATOM 3672 N N . LEU A 1 503 ? -31.779 9.025 0.319 1.00 44.62 503 LEU A N 1
ATOM 3673 C CA . LEU A 1 503 ? -32.258 9.184 -1.051 1.00 44.62 503 LEU A CA 1
ATOM 3674 C C . LEU A 1 503 ? -33.777 8.936 -1.101 1.00 44.62 503 LEU A C 1
ATOM 3676 O O . LEU A 1 503 ? -34.221 7.817 -0.823 1.00 44.62 503 LEU A O 1
ATOM 3680 N N . PRO A 1 504 ? -34.598 9.929 -1.501 1.00 34.38 504 PRO A N 1
ATOM 3681 C CA . PRO A 1 504 ? -35.996 9.661 -1.792 1.00 34.38 504 PRO A CA 1
ATOM 3682 C C . PRO A 1 504 ? -36.077 8.593 -2.897 1.00 34.38 504 PRO A C 1
ATOM 3684 O O . PRO A 1 504 ? -35.202 8.551 -3.772 1.00 34.38 504 PRO A O 1
ATOM 3687 N N . PRO A 1 505 ? -37.113 7.732 -2.897 1.00 34.78 505 PRO A N 1
ATOM 3688 C CA . PRO A 1 505 ? -37.319 6.783 -3.985 1.00 34.78 505 PRO A CA 1
ATOM 3689 C C . PRO A 1 505 ? -37.281 7.518 -5.340 1.00 34.78 505 PRO A C 1
ATOM 3691 O O . PRO A 1 505 ? -37.668 8.691 -5.404 1.00 34.78 505 PRO A O 1
ATOM 3694 N N . PRO A 1 506 ? -36.833 6.860 -6.427 1.00 39.12 506 PRO A N 1
ATOM 3695 C CA . PRO A 1 506 ? -36.514 7.493 -7.716 1.00 39.12 506 PRO A CA 1
ATOM 3696 C C . PRO A 1 506 ? -37.690 8.164 -8.464 1.00 39.12 506 PRO A C 1
ATOM 3698 O O . PRO A 1 506 ? -37.550 8.525 -9.626 1.00 39.12 506 PRO A O 1
ATOM 3701 N N . GLU A 1 507 ? -38.830 8.410 -7.820 1.00 37.09 507 GLU A N 1
ATOM 3702 C CA . GLU A 1 507 ? -39.983 9.113 -8.392 1.00 37.09 507 GLU A CA 1
ATOM 3703 C C . GLU A 1 507 ? -39.935 10.648 -8.250 1.00 37.09 507 GLU A C 1
ATOM 3705 O O . GLU A 1 507 ? -40.837 11.331 -8.728 1.00 37.09 507 GLU A O 1
ATOM 3710 N N . ARG A 1 508 ? -38.896 11.239 -7.637 1.00 38.25 508 ARG A N 1
ATOM 3711 C CA . ARG A 1 508 ? -38.812 12.707 -7.440 1.00 38.25 508 ARG A CA 1
ATOM 3712 C C . ARG A 1 508 ? -37.588 13.404 -8.042 1.00 38.25 508 ARG A C 1
ATOM 3714 O O . ARG A 1 508 ? -37.191 14.458 -7.560 1.00 38.25 508 ARG A O 1
ATOM 3721 N N . LEU A 1 509 ? -37.021 12.877 -9.128 1.00 41.03 509 LEU A N 1
ATOM 3722 C CA . LEU A 1 509 ? -36.057 13.623 -9.965 1.00 41.03 509 LEU A CA 1
ATOM 3723 C C . LEU A 1 509 ? -36.670 14.185 -11.261 1.00 41.03 509 LEU A C 1
ATOM 3725 O O . LEU A 1 509 ? -35.962 14.752 -12.086 1.00 41.03 509 LEU A O 1
ATOM 3729 N N . GLY A 1 510 ? -37.991 14.086 -11.429 1.00 38.91 510 GLY A N 1
ATOM 3730 C CA . GLY A 1 510 ? -38.722 14.659 -12.560 1.00 38.91 510 GLY A CA 1
ATOM 3731 C C . GLY A 1 510 ? -39.523 15.907 -12.193 1.00 38.91 510 GLY A C 1
ATOM 3732 O O . GLY A 1 510 ? -40.733 15.876 -12.352 1.00 38.91 510 GLY A O 1
ATOM 3733 N N . ALA A 1 511 ? -38.903 16.972 -11.666 1.00 40.53 511 ALA A N 1
ATOM 3734 C CA . ALA A 1 511 ? -39.581 18.274 -11.513 1.00 40.53 511 ALA A CA 1
ATOM 3735 C C . ALA A 1 511 ? -38.640 19.463 -11.215 1.00 40.53 511 ALA A C 1
ATOM 3737 O O . ALA A 1 511 ? -38.928 20.267 -10.338 1.00 40.53 511 ALA A O 1
ATOM 3738 N N . LEU A 1 512 ? -37.530 19.607 -11.937 1.00 32.66 512 LEU A N 1
ATOM 3739 C CA . LEU A 1 512 ? -36.853 20.897 -12.151 1.00 32.66 512 LEU A CA 1
ATOM 3740 C C . LEU A 1 512 ? -36.265 20.793 -13.571 1.00 32.66 512 LEU A C 1
ATOM 3742 O O . LEU A 1 512 ? -35.326 20.038 -13.769 1.00 32.66 512 LEU A O 1
ATOM 3746 N N . GLY A 1 513 ? -36.821 21.341 -14.648 1.00 35.47 513 GLY A N 1
ATOM 3747 C CA . GLY A 1 513 ? -37.601 22.563 -14.780 1.00 35.47 513 GLY A CA 1
ATOM 3748 C C . GLY A 1 513 ? -36.750 23.599 -15.517 1.00 35.47 513 GLY A C 1
ATOM 3749 O O . GLY A 1 513 ? -36.284 24.522 -14.865 1.00 35.47 513 GLY A O 1
ATOM 3750 N N . VAL A 1 514 ? -36.610 23.402 -16.841 1.00 35.59 514 VAL A N 1
ATOM 3751 C CA . VAL A 1 514 ? -35.974 24.263 -17.875 1.00 35.59 514 VAL A CA 1
ATOM 3752 C C . VAL A 1 514 ? -34.456 24.423 -17.813 1.00 35.59 514 VAL A C 1
ATOM 3754 O O . VAL A 1 514 ? -33.930 24.958 -16.816 1.00 35.59 514 VAL A O 1
#

Sequence (514 aa):
MDSAKLALRTSRRSRSGAAPSSPGAAPVGFAQAEAALVEHYPRLVRLAHLVLPASLGRARRVLAAHALTQRALPRPRDLAGRRVPGPRAAEAGGPGGVPARDAGYACVRLRVLREALRACGEGGGKARVPSGLPRVWGLRLFPRAGGSEEIALDQALSRLSAAARAAYALAHLEGLDAAATRALLAEAGARDADAALHEAAGVEVPAGAHAAALLASPEFDPCSLQARPTDLVRRRQGARALGAGAAVLLVCGAAFTGWSLTRAQEPAYVPSAAEREALDPARLTTVAPDAWETASRRDFSVWPARGDLLQDRALLGRALRAWAGPGARTHVSATPGTPLGGPAGSPKLLWAGHTAGADVVLFYDGLRLVRYAEAAGDGFGDPALDLVRADNVDETGAAVVAVARTDGNVRYLTAPWVKSVAQRDLRTPARASTPFTTEPDGTVWPFQQPGRTPAPDGGCTTWNTVQVTGRDGHARLYADLGDLLPAHLTTGPPGAPGEVDDLPPPERLGALGV

Radius of gyration: 39.55 Å; chains: 1; bounding box: 148×48×96 Å

Secondary structure (DSSP, 8-state):
----------------PPP----PPPPPPHHHHHHHHHHTHHHHHHHHHHHS-GGG-HHHHHHHHHHHHHHTSPPTTTSSS-PPPPP-PPP-SS--PPPHHHHHHHHHHHHHHHHHHHHH-SSSPPP-PPSS----TTEEEEEPP--HHHHHHHHHHHHS-HHHHHHHHHHHTS---HHHHHHHHHHHT-S-HHHHHHHHHT-PPPTT--HHHHHHSTTS-TTSEEEEE--HHHHHHHHHHHHHHHHHHHHHHHHHHHTTT--PPPPP----HHHHHHT-GGG-B---TTHHHH-SS-SGGGPPPBSS-TT-HHHHHHHHHHHHS--TT-EEEE-TT---S--SS-PEEEEEEEETTEEEEEEE-SSEEEEEEEESTT-----EEEEEE-TT--TTTTSEEEEEEETTEEEEEE-TT--EEEEEETTSTTSPPEEEPBPTTSEEEEEE---SS--TTS-----EEEEEE-TT--EEEEE--SSSSPEEEEES-TTS-EEGGGPPPTTSSS----